Protein AF-A0A094CKJ2-F1 (afdb_monomer)

pLDDT: mean 79.53, std 18.42, range [29.38, 98.69]

Structure (mmCIF, N/CA/C/O backbone):
data_AF-A0A094CKJ2-F1
#
_entry.id   AF-A0A094CKJ2-F1
#
loop_
_atom_site.group_PDB
_atom_site.id
_atom_site.type_symbol
_atom_site.label_atom_id
_atom_site.label_alt_id
_atom_site.label_comp_id
_atom_site.label_asym_id
_atom_site.label_entity_id
_atom_site.label_seq_id
_atom_site.pdbx_PDB_ins_code
_atom_site.Cartn_x
_atom_site.Cartn_y
_atom_site.Cartn_z
_atom_site.occupancy
_atom_site.B_iso_or_equiv
_atom_site.auth_seq_id
_atom_site.auth_comp_id
_atom_site.auth_asym_id
_atom_site.auth_atom_id
_atom_site.pdbx_PDB_model_num
ATOM 1 N N . MET A 1 1 ? 15.339 -9.596 -30.628 1.00 53.88 1 MET A N 1
ATOM 2 C CA . MET A 1 1 ? 14.175 -9.792 -29.740 1.00 53.88 1 MET A CA 1
ATOM 3 C C . MET A 1 1 ? 13.324 -8.535 -29.810 1.00 53.88 1 MET A C 1
ATOM 5 O O . MET A 1 1 ? 13.913 -7.490 -30.078 1.00 53.88 1 MET A O 1
ATOM 9 N N . PRO A 1 2 ? 11.988 -8.617 -29.686 1.00 59.84 2 PRO A N 1
ATOM 10 C CA . PRO A 1 2 ? 11.155 -7.419 -29.601 1.00 59.84 2 PRO A CA 1
ATOM 11 C C . PRO A 1 2 ? 11.575 -6.591 -28.379 1.00 59.84 2 PRO A C 1
ATOM 13 O O . PRO A 1 2 ? 11.839 -7.155 -27.321 1.00 59.84 2 PRO A O 1
ATOM 16 N N . THR A 1 3 ? 11.689 -5.275 -28.541 1.00 74.25 3 THR A N 1
ATOM 17 C CA . THR A 1 3 ? 11.980 -4.336 -27.452 1.00 74.25 3 THR A CA 1
ATOM 18 C C . THR A 1 3 ? 10.690 -3.682 -26.980 1.00 74.25 3 THR A C 1
ATOM 20 O O . THR A 1 3 ? 9.757 -3.459 -27.755 1.00 74.25 3 THR A O 1
ATOM 23 N N . PHE A 1 4 ? 10.603 -3.410 -25.682 1.00 84.69 4 PHE A N 1
ATOM 24 C CA . PHE A 1 4 ? 9.461 -2.710 -25.113 1.00 84.69 4 PHE A CA 1
ATOM 25 C C . PHE A 1 4 ? 9.490 -1.215 -25.480 1.00 84.69 4 PHE A C 1
ATOM 27 O O . PHE A 1 4 ? 10.188 -0.426 -24.847 1.00 84.69 4 PHE A O 1
ATOM 34 N N . ASP A 1 5 ? 8.675 -0.818 -26.460 1.00 81.75 5 ASP A N 1
ATOM 35 C CA . ASP A 1 5 ? 8.717 0.535 -27.047 1.00 81.75 5 ASP A CA 1
ATOM 36 C C . ASP A 1 5 ? 7.539 1.442 -26.620 1.00 81.75 5 ASP A C 1
ATOM 38 O O . ASP A 1 5 ? 7.236 2.444 -27.264 1.00 81.75 5 ASP A O 1
ATOM 42 N N . SER A 1 6 ? 6.829 1.111 -25.533 1.00 88.69 6 SER A N 1
ATOM 43 C CA . SER A 1 6 ? 5.624 1.857 -25.103 1.00 88.69 6 SER A CA 1
ATOM 44 C C . SER A 1 6 ? 5.900 3.054 -24.180 1.00 88.69 6 SER A C 1
ATOM 46 O O . SER A 1 6 ? 4.960 3.710 -23.730 1.00 88.69 6 SER A O 1
ATOM 48 N N . PHE A 1 7 ? 7.166 3.334 -23.859 1.00 94.31 7 PHE A N 1
ATOM 49 C CA . PHE A 1 7 ? 7.530 4.429 -22.963 1.00 94.31 7 PHE A CA 1
ATOM 50 C C . PHE A 1 7 ? 7.397 5.797 -23.635 1.00 94.31 7 PHE A C 1
ATOM 52 O O . PHE A 1 7 ? 7.896 6.037 -24.733 1.00 94.31 7 PHE A O 1
ATOM 59 N N . VAL A 1 8 ? 6.785 6.736 -22.917 1.00 95.62 8 VAL A N 1
ATOM 60 C CA . VAL A 1 8 ? 6.722 8.152 -23.283 1.00 95.62 8 VAL A CA 1
ATOM 61 C C . VAL A 1 8 ? 7.371 9.002 -22.198 1.00 95.62 8 VAL A C 1
ATOM 63 O O . VAL A 1 8 ? 7.391 8.627 -21.027 1.00 95.62 8 VAL A O 1
ATOM 66 N N . LYS A 1 9 ? 7.919 10.159 -22.574 1.00 95.62 9 LYS A N 1
ATOM 67 C CA . LYS A 1 9 ? 8.625 11.045 -21.641 1.00 95.62 9 LYS A CA 1
ATOM 68 C C . LYS A 1 9 ? 7.644 11.632 -20.622 1.00 95.62 9 LYS A C 1
ATOM 70 O O . LYS A 1 9 ? 6.818 12.466 -20.975 1.00 95.62 9 LYS A O 1
ATOM 75 N N . PHE A 1 10 ? 7.754 11.223 -19.362 1.00 95.19 10 PHE A N 1
ATOM 76 C CA . PHE A 1 10 ? 6.861 11.657 -18.282 1.00 95.19 10 PHE A CA 1
ATOM 77 C C . PHE A 1 10 ? 7.167 13.081 -17.785 1.00 95.19 10 PHE A C 1
ATOM 79 O O . PHE A 1 10 ? 6.340 13.728 -17.147 1.00 95.19 10 PHE A O 1
ATOM 86 N N . ASP A 1 11 ? 8.348 13.596 -18.125 1.00 93.94 11 ASP A N 1
ATOM 87 C CA . ASP A 1 11 ? 8.743 14.991 -17.896 1.00 93.94 11 ASP A CA 1
ATOM 88 C C . ASP A 1 11 ? 8.149 15.980 -18.922 1.00 93.94 11 ASP A C 1
ATOM 90 O O . ASP A 1 11 ? 8.445 17.171 -18.871 1.00 93.94 11 ASP A O 1
ATOM 94 N N . ASP A 1 12 ? 7.328 15.512 -19.869 1.00 95.38 12 ASP A N 1
ATOM 95 C CA . ASP A 1 12 ? 6.556 16.371 -20.772 1.00 95.38 12 ASP A CA 1
ATOM 96 C C . ASP A 1 12 ? 5.198 16.760 -20.159 1.00 95.38 12 ASP A C 1
ATOM 98 O O . ASP A 1 12 ? 4.480 15.911 -19.637 1.00 95.38 12 ASP A O 1
ATOM 102 N N . ALA A 1 13 ? 4.807 18.036 -20.249 1.00 94.62 13 ALA A N 1
ATOM 103 C CA . ALA A 1 13 ? 3.618 18.570 -19.571 1.00 94.62 13 ALA A CA 1
ATOM 104 C C . ALA A 1 13 ? 2.280 18.019 -20.081 1.00 94.62 13 ALA A C 1
ATOM 106 O O . ALA A 1 13 ? 1.288 18.010 -19.343 1.00 94.62 13 ALA A O 1
ATOM 107 N N . VAL A 1 14 ? 2.220 17.587 -21.341 1.00 96.12 14 VAL A N 1
ATOM 108 C CA . VAL A 1 14 ? 1.026 16.943 -21.893 1.00 96.12 14 VAL A CA 1
ATOM 109 C C . VAL A 1 14 ? 0.989 15.498 -21.415 1.00 96.12 14 VAL A C 1
ATOM 111 O O . VAL A 1 14 ? 0.013 15.097 -20.782 1.00 96.12 14 VAL A O 1
ATOM 114 N N . ARG A 1 15 ? 2.091 14.761 -21.599 1.00 95.81 15 ARG A N 1
ATOM 115 C CA . ARG A 1 15 ? 2.178 13.346 -21.200 1.00 95.81 15 ARG A CA 1
ATOM 116 C C . ARG A 1 15 ? 2.023 13.139 -19.700 1.00 95.81 15 ARG A C 1
ATOM 118 O O . ARG A 1 15 ? 1.404 12.167 -19.288 1.00 95.81 15 ARG A O 1
ATOM 125 N N . TYR A 1 16 ? 2.535 14.059 -18.889 1.00 95.62 16 TYR A N 1
ATOM 126 C CA . TYR A 1 16 ? 2.367 14.065 -17.439 1.00 95.62 16 TYR A CA 1
ATOM 127 C C . TYR A 1 16 ? 0.891 14.083 -17.028 1.00 95.62 16 TYR A C 1
ATOM 129 O O . TYR A 1 16 ? 0.461 13.264 -16.217 1.00 95.62 16 TYR A O 1
ATOM 137 N N . ARG A 1 17 ? 0.101 14.991 -17.617 1.00 95.81 17 ARG A N 1
ATOM 138 C CA . ARG A 1 17 ? -1.334 15.108 -17.322 1.00 95.81 17 ARG A CA 1
ATOM 139 C C . ARG A 1 17 ? -2.104 13.887 -17.811 1.00 95.81 17 ARG A C 1
ATOM 141 O O . ARG A 1 17 ? -2.857 13.315 -17.032 1.00 95.81 17 ARG A O 1
ATOM 148 N N . GLU A 1 18 ? -1.852 13.448 -19.044 1.00 96.56 18 GLU A N 1
ATOM 149 C CA . GLU A 1 18 ? -2.474 12.245 -19.617 1.00 96.56 18 GLU A CA 1
ATOM 150 C C . GLU A 1 18 ? -2.208 11.001 -18.757 1.00 96.56 18 GLU A C 1
ATOM 152 O O . GLU A 1 18 ? -3.121 10.229 -18.470 1.00 96.56 18 GLU A O 1
ATOM 157 N N . ALA A 1 19 ? -0.968 10.825 -18.299 1.00 96.38 19 ALA A N 1
ATOM 158 C CA . ALA A 1 19 ? -0.572 9.725 -17.430 1.00 96.38 19 ALA A CA 1
ATOM 159 C C . ALA A 1 19 ? -1.290 9.756 -16.073 1.00 96.38 19 ALA A C 1
ATOM 161 O O . ALA A 1 19 ? -1.777 8.720 -15.621 1.00 96.38 19 ALA A O 1
ATOM 162 N N . LEU A 1 20 ? -1.385 10.922 -15.424 1.00 95.50 20 LEU A N 1
ATOM 163 C CA . LEU A 1 20 ? -2.089 11.054 -14.145 1.00 95.50 20 LEU A CA 1
ATOM 164 C C . LEU A 1 20 ? -3.600 10.847 -14.289 1.00 95.50 20 LEU A C 1
ATOM 166 O O . LEU A 1 20 ? -4.202 10.164 -13.461 1.00 95.50 20 LEU A O 1
ATOM 170 N N . GLU A 1 21 ? -4.212 11.392 -15.342 1.00 95.50 21 GLU A N 1
ATOM 171 C CA . GLU A 1 21 ? -5.629 11.173 -15.650 1.00 95.50 21 GLU A CA 1
ATOM 172 C C . GLU A 1 21 ? -5.908 9.690 -15.914 1.00 95.50 21 GLU A C 1
ATOM 174 O O . GLU A 1 21 ? -6.834 9.121 -15.331 1.00 95.50 21 GLU A O 1
ATOM 179 N N . CYS A 1 22 ? -5.055 9.039 -16.709 1.00 95.88 22 CYS A N 1
ATOM 180 C CA . CYS A 1 22 ? -5.137 7.611 -16.994 1.00 95.88 22 CYS A CA 1
ATOM 181 C C . CYS A 1 22 ? -4.950 6.762 -15.730 1.00 95.88 22 CYS A C 1
ATOM 183 O O . CYS A 1 22 ? -5.717 5.832 -15.500 1.00 95.88 22 CYS A O 1
ATOM 185 N N . ALA A 1 23 ? -3.983 7.082 -14.867 1.00 95.75 23 ALA A N 1
ATOM 186 C CA . ALA A 1 23 ? -3.762 6.369 -13.606 1.00 95.75 23 ALA A CA 1
ATOM 187 C C . ALA A 1 23 ? -4.916 6.566 -12.602 1.00 95.75 23 ALA A C 1
ATOM 189 O O . ALA A 1 23 ? -5.205 5.673 -11.800 1.00 95.75 23 ALA A O 1
ATOM 190 N N . ALA A 1 24 ? -5.604 7.711 -12.647 1.00 94.00 24 ALA A N 1
ATOM 191 C CA . ALA A 1 24 ? -6.750 8.017 -11.792 1.00 94.00 24 ALA A CA 1
ATOM 192 C C . ALA A 1 24 ? -8.075 7.406 -12.288 1.00 94.00 24 ALA A C 1
ATOM 194 O O . ALA A 1 24 ? -9.037 7.330 -11.519 1.00 94.00 24 ALA A O 1
ATOM 195 N N . ALA A 1 25 ? -8.148 6.981 -13.551 1.00 92.56 25 ALA A N 1
ATOM 196 C CA . ALA A 1 25 ? -9.368 6.474 -14.169 1.00 92.56 25 ALA A CA 1
ATOM 197 C C . ALA A 1 25 ? -9.802 5.111 -13.599 1.00 92.56 25 ALA A C 1
ATOM 199 O O . ALA A 1 25 ? -8.978 4.234 -13.335 1.00 92.56 25 ALA A O 1
ATOM 200 N N . LYS A 1 26 ? -11.114 4.898 -13.431 1.00 89.88 26 LYS A N 1
ATOM 201 C CA . LYS A 1 26 ? -11.690 3.668 -12.841 1.00 89.88 26 LYS A CA 1
ATOM 202 C C . LYS A 1 26 ? -11.299 2.390 -13.599 1.00 89.88 26 LYS A C 1
ATOM 204 O O . LYS A 1 26 ? -11.183 1.330 -12.993 1.00 89.88 26 LYS A O 1
ATOM 209 N N . ASP A 1 27 ? -11.113 2.493 -14.905 1.00 90.88 27 ASP A N 1
ATOM 210 C CA . ASP A 1 27 ? -10.769 1.415 -15.834 1.00 90.88 27 ASP A CA 1
ATOM 211 C C . ASP A 1 27 ? -9.257 1.239 -16.052 1.00 90.88 27 ASP A C 1
ATOM 213 O O . ASP A 1 27 ? -8.843 0.305 -16.742 1.00 90.88 27 ASP A O 1
ATOM 217 N N . SER A 1 28 ? -8.432 2.087 -15.429 1.00 94.62 28 SER A N 1
ATOM 218 C CA . SER A 1 28 ? -6.977 1.944 -15.437 1.00 94.62 28 SER A CA 1
ATOM 219 C C . SER A 1 28 ? -6.561 0.582 -14.897 1.00 94.62 28 SER A C 1
ATOM 221 O O . SER A 1 28 ? -6.992 0.177 -13.812 1.00 94.62 28 SER A O 1
ATOM 223 N N . LYS A 1 29 ? -5.692 -0.100 -15.640 1.00 95.62 29 LYS A N 1
ATOM 224 C CA . LYS A 1 29 ? -5.206 -1.445 -15.330 1.00 95.62 29 LYS A CA 1
ATOM 225 C C . LYS A 1 29 ? -3.857 -1.413 -14.632 1.00 95.62 29 LYS A C 1
ATOM 227 O O . LYS A 1 29 ? -3.667 -2.075 -13.615 1.00 95.62 29 LYS A O 1
ATOM 232 N N . ASN A 1 30 ? -2.905 -0.675 -15.186 1.00 97.81 30 ASN A N 1
ATOM 233 C CA . ASN A 1 30 ? -1.534 -0.655 -14.698 1.00 97.81 30 ASN A CA 1
ATOM 234 C C . ASN A 1 30 ? -0.760 0.530 -15.292 1.00 97.81 30 ASN A C 1
ATOM 236 O O . ASN A 1 30 ? -1.213 1.174 -16.239 1.00 97.81 30 ASN A O 1
ATOM 240 N N . PHE A 1 31 ? 0.419 0.796 -14.745 1.00 98.38 31 PHE A N 1
ATOM 241 C CA . PHE A 1 31 ? 1.418 1.647 -15.381 1.00 98.38 31 PHE A CA 1
ATOM 242 C C . PHE A 1 31 ? 2.824 1.183 -15.001 1.00 98.38 31 PHE A C 1
ATOM 244 O O . PHE A 1 31 ? 3.020 0.497 -13.996 1.00 98.38 31 PHE A O 1
ATOM 251 N N . VAL A 1 32 ? 3.803 1.582 -15.807 1.00 98.06 32 VAL A N 1
ATOM 252 C CA . VAL A 1 32 ? 5.225 1.320 -15.587 1.00 98.06 32 VAL A CA 1
ATOM 253 C C . VAL A 1 32 ? 5.976 2.631 -15.731 1.00 98.06 32 VAL A C 1
ATOM 255 O O . VAL A 1 32 ? 5.826 3.298 -16.750 1.00 98.06 32 VAL A O 1
ATOM 258 N N . VAL A 1 33 ? 6.776 3.002 -14.737 1.00 97.19 33 VAL A N 1
ATOM 259 C CA . VAL A 1 33 ? 7.592 4.220 -14.749 1.00 97.19 33 VAL A CA 1
ATOM 260 C C . VAL A 1 33 ? 9.054 3.845 -14.575 1.00 97.19 33 VAL A C 1
ATOM 262 O O . VAL A 1 33 ? 9.402 3.201 -13.591 1.00 97.19 33 VAL A O 1
ATOM 265 N N . ASP A 1 34 ? 9.908 4.289 -15.490 1.00 96.31 34 ASP A N 1
ATOM 266 C CA . ASP A 1 34 ? 11.353 4.338 -15.281 1.00 96.31 34 ASP A CA 1
ATOM 267 C C . ASP A 1 34 ? 11.726 5.762 -14.870 1.00 96.31 34 ASP A C 1
ATOM 269 O O . ASP A 1 34 ? 11.405 6.720 -15.576 1.00 96.31 34 ASP A O 1
ATOM 273 N N . PHE A 1 35 ? 12.414 5.920 -13.741 1.00 94.31 35 PHE A N 1
ATOM 274 C CA . PHE A 1 35 ? 12.787 7.238 -13.232 1.00 94.31 35 PHE A CA 1
ATOM 275 C C . PHE A 1 35 ? 14.216 7.283 -12.690 1.00 94.31 35 PHE A C 1
ATOM 277 O O . PHE A 1 35 ? 14.794 6.289 -12.246 1.00 94.31 35 PHE A O 1
ATOM 284 N N . GLY A 1 36 ? 14.785 8.484 -12.716 1.00 91.25 36 GLY A N 1
ATOM 285 C CA . GLY A 1 36 ? 16.041 8.826 -12.059 1.00 91.25 36 GLY A CA 1
ATOM 286 C C . GLY A 1 36 ? 16.070 10.301 -11.683 1.00 91.25 36 GLY A C 1
ATOM 287 O O . GLY A 1 36 ? 15.037 10.972 -11.674 1.00 91.25 36 GLY A O 1
ATOM 288 N N . SER A 1 37 ? 17.245 10.857 -11.383 1.00 86.06 37 SER A N 1
ATOM 289 C CA . SER A 1 37 ? 17.328 12.278 -11.010 1.00 86.06 37 SER A CA 1
ATOM 290 C C . SER A 1 37 ? 16.851 13.195 -12.139 1.00 86.06 37 SER A C 1
ATOM 292 O O . SER A 1 37 ? 16.116 14.153 -11.906 1.00 86.06 37 SER A O 1
ATOM 294 N N . ARG A 1 38 ? 17.247 12.907 -13.384 1.00 82.94 38 ARG A N 1
ATOM 295 C CA . ARG A 1 38 ? 17.147 13.867 -14.499 1.00 82.94 38 ARG A CA 1
ATOM 296 C C . ARG A 1 38 ? 16.042 13.570 -15.495 1.00 82.94 38 ARG A C 1
ATOM 298 O O . ARG A 1 38 ? 15.528 14.507 -16.096 1.00 82.94 38 ARG A O 1
ATOM 305 N N . VAL A 1 39 ? 15.678 12.304 -15.653 1.00 91.75 39 VAL A N 1
ATOM 306 C CA . VAL A 1 39 ? 14.679 11.878 -16.631 1.00 91.75 39 VAL A CA 1
ATOM 307 C C . VAL A 1 39 ? 13.679 10.917 -16.007 1.00 91.75 39 VAL A C 1
ATOM 309 O O . VAL A 1 39 ? 13.995 10.190 -15.062 1.00 91.75 39 VAL A O 1
ATOM 312 N N . SER A 1 40 ? 12.470 10.928 -16.553 1.00 94.44 40 SER A N 1
ATOM 313 C CA . SER A 1 40 ? 11.408 9.997 -16.205 1.00 94.44 40 SER A CA 1
ATOM 314 C C . SER A 1 40 ? 10.563 9.652 -17.425 1.00 94.44 40 SER A C 1
ATOM 316 O O . SER A 1 40 ? 10.278 10.510 -18.271 1.00 94.44 40 SER A O 1
ATOM 318 N N . TRP A 1 41 ? 10.181 8.385 -17.516 1.00 96.69 41 TRP A N 1
ATOM 319 C CA . TRP A 1 41 ? 9.476 7.781 -18.637 1.00 96.69 41 TRP A CA 1
ATOM 320 C C . TRP A 1 41 ? 8.363 6.892 -18.112 1.00 96.69 41 TRP A C 1
ATOM 322 O O . TRP A 1 41 ? 8.567 6.157 -17.154 1.00 96.69 41 TRP A O 1
ATOM 332 N N . ILE A 1 42 ? 7.190 6.942 -18.737 1.00 97.50 42 ILE A N 1
ATOM 333 C CA . ILE A 1 42 ? 6.022 6.176 -18.309 1.00 97.50 42 ILE A CA 1
ATOM 334 C C . ILE A 1 42 ? 5.379 5.435 -19.477 1.00 97.50 42 ILE A C 1
ATOM 336 O O . ILE A 1 42 ? 5.320 5.945 -20.592 1.00 97.50 42 ILE A O 1
ATOM 340 N N . ALA A 1 43 ? 4.862 4.244 -19.207 1.00 97.56 43 ALA A N 1
ATOM 341 C CA . ALA A 1 43 ? 3.910 3.529 -20.040 1.00 97.56 43 ALA A CA 1
ATOM 342 C C . ALA A 1 43 ? 2.634 3.289 -19.220 1.00 97.56 43 ALA A C 1
ATOM 344 O O . ALA A 1 43 ? 2.705 2.927 -18.047 1.00 97.56 43 ALA A O 1
ATOM 345 N N . SER A 1 44 ? 1.461 3.504 -19.814 1.00 97.38 44 SER A N 1
ATOM 346 C CA . SER A 1 44 ? 0.161 3.323 -19.149 1.00 97.38 44 SER A CA 1
ATOM 347 C C . SER A 1 44 ? -0.626 2.197 -19.812 1.00 97.38 44 SER A C 1
ATOM 349 O O . SER A 1 44 ? -0.578 2.060 -21.031 1.00 97.38 44 SER A O 1
ATOM 351 N N . ASN A 1 45 ? -1.376 1.425 -19.023 1.00 96.38 45 ASN A N 1
ATOM 352 C CA . ASN A 1 45 ? -2.223 0.316 -19.476 1.00 96.38 45 ASN A CA 1
ATOM 353 C C . ASN A 1 45 ? -1.498 -0.673 -20.404 1.00 96.38 45 ASN A C 1
ATOM 355 O O . ASN A 1 45 ? -1.993 -1.036 -21.472 1.00 96.38 45 ASN A O 1
ATOM 359 N N . VAL A 1 46 ? -0.323 -1.126 -19.975 1.00 96.75 46 VAL A N 1
ATOM 360 C CA . VAL A 1 46 ? 0.473 -2.131 -20.677 1.00 96.75 46 VAL A CA 1
ATOM 361 C C . VAL A 1 46 ? -0.299 -3.455 -20.721 1.00 96.75 46 VAL A C 1
ATOM 363 O O . VAL A 1 46 ? -0.760 -3.959 -19.695 1.00 96.75 46 VAL A O 1
ATOM 366 N N . GLY A 1 47 ? -0.472 -4.012 -21.922 1.00 94.31 47 GLY A N 1
ATOM 367 C CA . GLY A 1 47 ? -1.152 -5.295 -22.132 1.00 94.31 47 GLY A CA 1
ATOM 368 C C . GLY A 1 47 ? -0.288 -6.511 -21.773 1.00 94.31 47 GLY A C 1
ATOM 369 O O . GLY A 1 47 ? 0.916 -6.384 -21.552 1.00 94.31 47 GLY A O 1
ATOM 370 N N . SER A 1 48 ? -0.887 -7.708 -21.773 1.00 93.25 48 SER A N 1
ATOM 371 C CA . SER A 1 48 ? -0.211 -8.958 -21.384 1.00 93.25 48 SER A CA 1
ATOM 372 C C . SER A 1 48 ? 1.064 -9.244 -22.191 1.00 93.25 48 SER A C 1
ATOM 374 O O . SER A 1 48 ? 2.079 -9.613 -21.608 1.00 93.25 48 SER A O 1
ATOM 376 N N . ASP A 1 49 ? 1.063 -9.035 -23.512 1.00 92.81 49 ASP A N 1
ATOM 377 C CA . ASP A 1 49 ? 2.257 -9.270 -24.347 1.00 92.81 49 ASP A CA 1
ATOM 378 C C . ASP A 1 49 ? 3.357 -8.223 -24.113 1.00 92.81 49 ASP A C 1
ATOM 380 O O . ASP A 1 49 ? 4.549 -8.542 -24.133 1.00 92.81 49 ASP A O 1
ATOM 384 N N . GLY A 1 50 ? 2.958 -6.987 -23.794 1.00 94.19 50 GLY A N 1
ATOM 385 C CA . GLY A 1 50 ? 3.880 -5.950 -23.340 1.00 94.19 50 GLY A CA 1
ATOM 386 C C . GLY A 1 50 ? 4.558 -6.345 -22.028 1.00 94.19 50 GLY A C 1
ATOM 387 O O . GLY A 1 50 ? 5.764 -6.176 -21.900 1.00 94.19 50 GLY A O 1
ATOM 388 N N . PHE A 1 51 ? 3.819 -6.948 -21.091 1.00 94.50 51 PHE A N 1
ATOM 389 C CA . PHE A 1 51 ? 4.383 -7.469 -19.845 1.00 94.50 51 PHE A CA 1
ATOM 390 C C . PHE A 1 51 ? 5.301 -8.671 -20.047 1.00 94.50 51 PHE A C 1
ATOM 392 O O . PHE A 1 51 ? 6.333 -8.730 -19.391 1.00 94.50 51 PHE A O 1
ATOM 399 N N . LYS A 1 52 ? 4.987 -9.596 -20.962 1.00 93.62 52 LYS A N 1
ATOM 400 C CA . LYS A 1 52 ? 5.919 -10.684 -21.310 1.00 93.62 52 LYS A CA 1
ATOM 401 C C . LYS A 1 52 ? 7.256 -10.110 -21.783 1.00 93.62 52 LYS A C 1
ATOM 403 O O . LYS A 1 52 ? 8.286 -10.450 -21.220 1.00 93.62 52 LYS A O 1
ATOM 408 N N . THR A 1 53 ? 7.213 -9.143 -22.702 1.00 94.56 53 THR A N 1
ATOM 409 C CA . THR A 1 53 ? 8.415 -8.449 -23.200 1.00 94.56 53 THR A CA 1
ATOM 410 C C . THR A 1 53 ? 9.133 -7.663 -22.092 1.00 94.56 53 THR A C 1
ATOM 412 O O . THR A 1 53 ? 10.355 -7.682 -22.006 1.00 94.56 53 THR A O 1
ATOM 415 N N . LEU A 1 54 ? 8.389 -6.988 -21.206 1.00 94.12 54 LEU A N 1
ATOM 416 C CA . LEU A 1 54 ? 8.937 -6.230 -20.071 1.00 94.12 54 LEU A CA 1
ATOM 417 C C . LEU A 1 54 ? 9.657 -7.127 -19.051 1.00 94.12 54 LEU A C 1
ATOM 419 O O . LEU A 1 54 ? 10.613 -6.682 -18.418 1.00 94.12 54 LEU A O 1
ATOM 423 N N . MET A 1 55 ? 9.166 -8.356 -18.871 1.00 94.81 55 MET A N 1
ATOM 424 C CA . MET A 1 55 ? 9.680 -9.351 -17.926 1.00 94.81 55 MET A CA 1
ATOM 425 C C . MET A 1 55 ? 10.779 -10.237 -18.528 1.00 94.81 55 MET A C 1
ATOM 427 O O . MET A 1 55 ? 11.501 -10.902 -17.786 1.00 94.81 55 MET A O 1
ATOM 431 N N . GLU A 1 56 ? 10.935 -10.251 -19.853 1.00 93.12 56 GLU A N 1
ATOM 432 C CA . GLU A 1 56 ? 12.058 -10.903 -20.523 1.00 93.12 56 GLU A CA 1
ATOM 433 C C . GLU A 1 56 ? 13.375 -10.188 -20.200 1.00 93.12 56 GLU A C 1
ATOM 435 O O . GLU A 1 56 ? 13.474 -8.958 -20.174 1.00 93.12 56 GLU A O 1
ATOM 440 N N . GLU A 1 57 ? 14.425 -10.969 -19.951 1.00 86.56 57 GLU A N 1
ATOM 441 C CA . GLU A 1 57 ? 15.743 -10.419 -19.658 1.00 86.56 57 GLU A CA 1
ATOM 442 C C . GLU A 1 57 ? 16.278 -9.631 -20.860 1.00 86.56 57 GLU A C 1
ATOM 444 O O . GLU A 1 57 ? 16.416 -10.159 -21.960 1.00 86.56 57 GLU A O 1
ATOM 449 N N . GLY A 1 58 ? 16.536 -8.336 -20.658 1.00 85.38 58 GLY A N 1
ATOM 450 C CA . GLY A 1 58 ? 16.935 -7.426 -21.733 1.00 85.38 58 GLY A CA 1
ATOM 451 C C . GLY A 1 58 ? 15.805 -6.997 -22.681 1.00 85.38 58 GLY A C 1
ATOM 452 O O . GLY A 1 58 ? 16.069 -6.204 -23.582 1.00 85.38 58 GLY A O 1
ATOM 453 N N . GLY A 1 59 ? 14.559 -7.446 -22.480 1.00 87.31 59 GLY A N 1
ATOM 454 C CA . GLY A 1 59 ? 13.410 -7.056 -23.313 1.00 87.31 59 GLY A CA 1
ATOM 455 C C . GLY A 1 59 ? 12.960 -5.603 -23.103 1.00 87.31 59 GLY A C 1
ATOM 456 O O . GLY A 1 59 ? 12.418 -4.967 -24.008 1.00 87.31 59 GLY A O 1
ATOM 457 N N . ALA A 1 60 ? 13.256 -5.038 -21.931 1.00 89.44 60 ALA A N 1
ATOM 458 C CA . ALA A 1 60 ? 12.986 -3.644 -21.590 1.00 89.44 60 ALA A CA 1
ATOM 459 C C . ALA A 1 60 ? 14.139 -3.038 -20.771 1.00 89.44 60 ALA A C 1
ATOM 461 O O . ALA A 1 60 ? 14.004 -2.886 -19.544 1.00 89.44 60 ALA A O 1
ATOM 462 N N . PRO A 1 61 ? 15.280 -2.721 -21.416 1.00 90.44 61 PRO A N 1
ATOM 463 C CA . PRO A 1 61 ? 16.422 -2.124 -20.734 1.00 90.44 61 PRO A CA 1
ATOM 464 C C . PRO A 1 61 ? 16.026 -0.812 -20.047 1.00 90.44 61 PRO A C 1
ATOM 466 O O . PRO A 1 61 ? 15.086 -0.133 -20.462 1.00 90.44 61 PRO A O 1
ATOM 469 N N . ARG A 1 62 ? 16.742 -0.458 -18.976 1.00 90.25 62 ARG A N 1
ATOM 470 C CA . ARG A 1 62 ? 16.549 0.825 -18.289 1.00 90.25 62 ARG A CA 1
ATOM 471 C C . ARG A 1 62 ? 16.825 1.966 -19.253 1.00 90.25 62 ARG A C 1
ATOM 473 O O . ARG A 1 62 ? 17.852 1.960 -19.930 1.00 90.25 62 ARG A O 1
ATOM 480 N N . THR A 1 63 ? 15.948 2.965 -19.266 1.00 88.19 63 THR A N 1
ATOM 481 C CA . THR A 1 63 ? 16.248 4.202 -19.990 1.00 88.19 63 THR A CA 1
ATOM 482 C C . THR A 1 63 ? 17.467 4.884 -19.360 1.00 88.19 63 THR A C 1
ATOM 484 O O . THR A 1 63 ? 17.583 4.956 -18.135 1.00 88.19 63 THR A O 1
ATOM 487 N N . GLU A 1 64 ? 18.386 5.389 -20.183 1.00 87.69 64 GLU A N 1
ATOM 488 C CA . GLU A 1 64 ? 19.584 6.087 -19.707 1.00 87.69 64 GLU A CA 1
ATOM 489 C C . GLU A 1 64 ? 19.206 7.251 -18.773 1.00 87.69 64 GLU A C 1
ATOM 491 O O . GLU A 1 64 ? 18.354 8.076 -19.101 1.00 87.69 64 GLU A O 1
ATOM 496 N N . GLY A 1 65 ? 19.813 7.299 -17.583 1.00 88.81 65 GLY A N 1
ATOM 497 C CA . GLY A 1 65 ? 19.496 8.290 -16.546 1.00 88.81 65 GLY A CA 1
ATOM 498 C C . GLY A 1 65 ? 18.225 8.009 -15.728 1.00 88.81 65 GLY A C 1
ATOM 499 O O . GLY A 1 65 ? 17.887 8.823 -14.865 1.00 88.81 65 GLY A O 1
ATOM 500 N N . ALA A 1 66 ? 17.542 6.881 -15.965 1.00 92.69 66 ALA A N 1
ATOM 501 C CA . ALA A 1 66 ? 16.384 6.397 -15.209 1.00 92.69 66 ALA A CA 1
ATOM 502 C C . ALA A 1 66 ? 16.590 4.950 -14.699 1.00 92.69 66 ALA A C 1
ATOM 504 O O . ALA A 1 66 ? 16.019 4.001 -15.242 1.00 92.69 66 ALA A O 1
ATOM 505 N N . PRO A 1 67 ? 17.435 4.749 -13.670 1.00 93.69 67 PRO A N 1
ATOM 506 C CA . PRO A 1 67 ? 17.861 3.415 -13.250 1.00 93.69 67 PRO A CA 1
ATOM 507 C C . PRO A 1 67 ? 16.834 2.635 -12.411 1.00 93.69 67 PRO A C 1
ATOM 509 O O . PRO A 1 67 ? 17.011 1.430 -12.249 1.00 93.69 67 PRO A O 1
ATOM 512 N N . ALA A 1 68 ? 15.794 3.276 -11.865 1.00 94.94 68 ALA A N 1
ATOM 513 C CA . ALA A 1 68 ? 14.784 2.618 -11.029 1.00 94.94 68 ALA A CA 1
ATOM 514 C C . ALA A 1 68 ? 13.467 2.400 -11.796 1.00 94.94 68 ALA A C 1
ATOM 516 O O . ALA A 1 68 ? 13.036 3.296 -12.527 1.00 94.94 68 ALA A O 1
ATOM 517 N N . ARG A 1 69 ? 12.805 1.246 -11.591 1.00 97.31 69 ARG A N 1
ATOM 518 C CA . ARG A 1 69 ? 11.427 1.002 -12.073 1.00 97.31 69 ARG A CA 1
ATOM 519 C C . ARG A 1 69 ? 10.421 1.133 -10.956 1.00 97.31 69 ARG A C 1
ATOM 521 O O . ARG A 1 69 ? 10.625 0.612 -9.861 1.00 97.31 69 ARG A O 1
ATOM 528 N N . TRP A 1 70 ? 9.244 1.587 -11.341 1.00 98.25 70 TRP A N 1
ATOM 529 C CA . TRP A 1 70 ? 8.005 1.268 -10.668 1.00 98.25 70 TRP A CA 1
ATOM 530 C C . TRP A 1 70 ? 7.041 0.558 -11.613 1.00 98.25 70 TRP A C 1
ATOM 532 O O . TRP A 1 70 ? 6.796 1.035 -12.717 1.00 98.25 70 TRP A O 1
ATOM 542 N N . ILE A 1 71 ? 6.465 -0.555 -11.174 1.00 98.56 71 ILE A N 1
ATOM 543 C CA . ILE A 1 71 ? 5.343 -1.226 -11.829 1.00 98.56 71 ILE A CA 1
ATOM 544 C C . ILE A 1 71 ? 4.146 -1.170 -10.886 1.00 98.56 71 ILE A C 1
ATOM 546 O O . ILE A 1 71 ? 4.205 -1.688 -9.776 1.00 98.56 71 ILE A O 1
ATOM 550 N N . ASN A 1 72 ? 3.043 -0.574 -11.317 1.00 98.69 72 ASN A N 1
ATOM 551 C CA . ASN A 1 72 ? 1.818 -0.525 -10.528 1.00 98.69 72 ASN A CA 1
ATOM 552 C C . ASN A 1 72 ? 0.698 -1.292 -11.219 1.00 98.69 72 ASN A C 1
ATOM 554 O O . ASN A 1 72 ? 0.447 -1.070 -12.401 1.00 98.69 72 ASN A O 1
ATOM 558 N N . ILE A 1 73 ? -0.017 -2.132 -10.473 1.00 98.44 73 ILE A N 1
ATOM 559 C CA . ILE A 1 73 ? -1.113 -2.969 -10.962 1.00 98.44 73 ILE A CA 1
ATOM 560 C C . ILE A 1 73 ? -2.348 -2.740 -10.095 1.00 98.44 73 ILE A C 1
ATOM 562 O O . ILE A 1 73 ? -2.347 -2.991 -8.889 1.00 98.44 73 ILE A O 1
ATOM 566 N N . TRP A 1 74 ? -3.422 -2.288 -10.734 1.00 96.94 74 TRP A N 1
ATOM 567 C CA . TRP A 1 74 ? -4.752 -2.199 -10.142 1.00 96.94 74 TRP A CA 1
ATOM 568 C C . TRP A 1 74 ? -5.501 -3.508 -10.372 1.00 96.94 74 TRP A C 1
ATOM 570 O O . TRP A 1 74 ? -5.490 -4.007 -11.496 1.00 96.94 74 TRP A O 1
ATOM 580 N N . ALA A 1 75 ? -6.195 -4.029 -9.360 1.00 94.38 75 ALA A N 1
ATOM 581 C CA . ALA A 1 75 ? -7.027 -5.228 -9.495 1.00 94.38 75 ALA A CA 1
ATOM 582 C C . ALA A 1 75 ? -6.271 -6.412 -10.148 1.00 94.38 75 ALA A C 1
ATOM 584 O O . ALA A 1 75 ? -6.562 -6.796 -11.290 1.00 94.38 75 ALA A O 1
ATOM 585 N N . PRO A 1 76 ? -5.233 -6.951 -9.478 1.00 95.62 76 PRO A N 1
ATOM 586 C CA . PRO A 1 76 ? -4.414 -8.043 -10.011 1.00 95.62 76 PRO A CA 1
ATOM 587 C C . PRO A 1 76 ? -5.204 -9.322 -10.326 1.00 95.62 76 PRO A C 1
ATOM 589 O O . PRO A 1 76 ? -4.807 -10.081 -11.210 1.00 95.62 76 PRO A O 1
ATOM 592 N N . ASP A 1 77 ? -6.342 -9.536 -9.669 1.00 93.00 77 ASP A N 1
ATOM 593 C CA . ASP A 1 77 ? -7.285 -10.626 -9.930 1.00 93.00 77 ASP A CA 1
ATOM 594 C C . ASP A 1 77 ? -7.845 -10.610 -11.358 1.00 93.00 77 ASP A C 1
ATOM 596 O O . ASP A 1 77 ? -8.127 -11.660 -11.933 1.00 93.00 77 ASP A O 1
ATOM 600 N N . LEU A 1 78 ? -7.909 -9.431 -11.976 1.00 94.06 78 LEU A N 1
ATOM 601 C CA . LEU A 1 78 ? -8.374 -9.247 -13.350 1.00 94.06 78 LEU A CA 1
ATOM 602 C C . LEU A 1 78 ? -7.235 -9.204 -14.376 1.00 94.06 78 LEU A C 1
ATOM 604 O O . LEU A 1 78 ? -7.476 -8.971 -15.562 1.00 94.06 78 LEU A O 1
ATOM 608 N N . GLN A 1 79 ? -5.993 -9.427 -13.938 1.00 96.31 79 GLN A N 1
ATOM 609 C CA . GLN A 1 79 ? -4.795 -9.438 -14.781 1.00 96.31 79 GLN A CA 1
ATOM 610 C C . GLN A 1 79 ? -3.905 -10.664 -14.482 1.00 96.31 79 GLN A C 1
ATOM 612 O O . GLN A 1 79 ? -2.715 -10.505 -14.189 1.00 96.31 79 GLN A O 1
ATOM 617 N N . PRO A 1 80 ? -4.438 -11.903 -14.562 1.00 95.81 80 PRO A N 1
ATOM 618 C CA . PRO A 1 80 ? -3.705 -13.105 -14.157 1.00 95.81 80 PRO A CA 1
ATOM 619 C C . PRO A 1 80 ? -2.408 -13.314 -14.952 1.00 95.81 80 PRO A C 1
ATOM 621 O O . PRO A 1 80 ? -1.386 -13.639 -14.343 1.00 95.81 80 PRO A O 1
ATOM 624 N N . ASP A 1 81 ? -2.425 -13.038 -16.262 1.00 96.75 81 ASP A N 1
ATOM 625 C CA . ASP A 1 81 ? -1.252 -13.144 -17.144 1.00 96.75 81 ASP A CA 1
ATOM 626 C C . ASP A 1 81 ? -0.115 -12.208 -16.715 1.00 96.75 81 ASP A C 1
ATOM 628 O O . ASP A 1 81 ? 1.056 -12.576 -16.762 1.00 96.75 81 ASP A O 1
ATOM 632 N N . VAL A 1 82 ? -0.459 -10.993 -16.275 1.00 97.25 82 VAL A N 1
ATOM 633 C CA . VAL A 1 82 ? 0.511 -10.001 -15.794 1.00 97.25 82 VAL A CA 1
ATOM 634 C C . VAL A 1 82 ? 1.144 -10.486 -14.492 1.00 97.25 82 VAL A C 1
ATOM 636 O O . VAL A 1 82 ? 2.365 -10.445 -14.341 1.00 97.25 82 VAL A O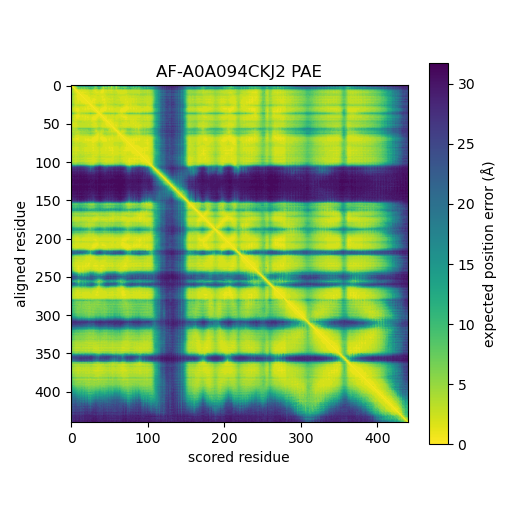 1
ATOM 639 N N . VAL A 1 83 ? 0.327 -11.013 -13.572 1.00 97.44 83 VAL A N 1
ATOM 640 C CA . VAL A 1 83 ? 0.811 -11.620 -12.323 1.00 97.44 83 VAL A CA 1
ATOM 641 C C . VAL A 1 83 ? 1.698 -12.839 -12.614 1.00 97.44 83 VAL A C 1
ATOM 643 O O . VAL A 1 83 ? 2.686 -13.045 -11.913 1.00 97.44 83 VAL A O 1
ATOM 646 N N . ASP A 1 84 ? 1.385 -13.640 -13.642 1.00 96.94 84 ASP A N 1
ATOM 647 C CA . ASP A 1 84 ? 2.203 -14.801 -14.035 1.00 96.94 84 ASP A CA 1
ATOM 648 C C . ASP A 1 84 ? 3.551 -14.363 -14.603 1.00 96.94 84 ASP A C 1
ATOM 650 O O . ASP A 1 84 ? 4.578 -14.899 -14.192 1.00 96.94 84 ASP A O 1
ATOM 654 N N . ALA A 1 85 ? 3.565 -13.368 -15.493 1.00 96.94 85 ALA A N 1
ATOM 655 C CA . ALA A 1 85 ? 4.796 -12.844 -16.079 1.00 96.94 85 ALA A CA 1
ATOM 656 C C . ALA A 1 85 ? 5.738 -12.272 -15.005 1.00 96.94 85 ALA A C 1
ATOM 658 O O . ALA A 1 85 ? 6.923 -12.603 -14.980 1.00 96.94 85 ALA A O 1
ATOM 659 N N . ILE A 1 86 ? 5.204 -11.472 -14.074 1.00 97.31 86 ILE A N 1
ATOM 660 C CA . ILE A 1 86 ? 5.972 -10.932 -12.941 1.00 97.31 86 ILE A CA 1
ATOM 661 C C . ILE A 1 86 ? 6.456 -12.055 -12.027 1.00 97.31 86 ILE A C 1
ATOM 663 O O . ILE A 1 86 ? 7.626 -12.093 -11.642 1.00 97.31 86 ILE A O 1
ATOM 667 N N . GLY A 1 87 ? 5.563 -12.986 -11.692 1.00 96.94 87 GLY A N 1
ATOM 668 C CA . GLY A 1 87 ? 5.890 -14.097 -10.817 1.00 96.94 87 GLY A CA 1
ATOM 669 C C . GLY A 1 87 ? 6.966 -15.010 -11.398 1.00 96.94 87 GLY A C 1
ATOM 670 O O . GLY A 1 87 ? 7.820 -15.476 -10.650 1.00 96.94 87 GLY A O 1
ATOM 671 N N . LEU A 1 88 ? 6.979 -15.217 -12.716 1.00 96.38 88 LEU A N 1
ATOM 672 C CA . LEU A 1 88 ? 8.024 -15.970 -13.407 1.00 96.38 88 LEU A CA 1
ATOM 673 C C . LEU A 1 88 ? 9.373 -15.238 -13.370 1.00 96.38 88 LEU A C 1
ATOM 675 O O . LEU A 1 88 ? 10.394 -15.872 -13.115 1.00 96.38 88 LEU A O 1
ATOM 679 N N . ARG A 1 89 ? 9.383 -13.914 -13.578 1.00 95.38 89 ARG A N 1
ATOM 680 C CA . ARG A 1 89 ? 10.608 -13.093 -13.569 1.00 95.38 89 ARG A CA 1
ATOM 681 C C . ARG A 1 89 ? 11.295 -13.074 -12.205 1.00 95.38 89 ARG A C 1
ATOM 683 O O . ARG A 1 89 ? 12.509 -13.266 -12.131 1.00 95.38 89 ARG A O 1
ATOM 690 N N . TYR A 1 90 ? 10.527 -12.842 -11.143 1.00 96.00 90 TYR A N 1
ATOM 691 C CA . TYR A 1 90 ? 11.067 -12.647 -9.792 1.00 96.00 90 TYR A CA 1
ATOM 692 C C . TYR A 1 90 ? 10.973 -13.893 -8.899 1.00 96.00 90 TYR A C 1
ATOM 694 O O . TYR A 1 90 ? 11.459 -13.876 -7.772 1.00 96.00 90 TYR A O 1
ATOM 702 N N . GLY A 1 91 ? 10.378 -14.989 -9.380 1.00 95.94 91 GLY A N 1
ATOM 703 C CA . GLY A 1 91 ? 10.279 -16.246 -8.634 1.00 95.94 91 GLY A CA 1
ATOM 704 C C . GLY A 1 91 ? 9.210 -16.233 -7.537 1.00 95.94 91 GLY A C 1
ATOM 705 O O . GLY A 1 91 ? 9.430 -16.757 -6.445 1.00 95.94 91 GLY A O 1
ATOM 706 N N . PHE A 1 92 ? 8.048 -15.624 -7.792 1.00 97.25 92 PHE A N 1
ATOM 707 C CA . PHE A 1 92 ? 6.942 -15.631 -6.831 1.00 97.25 92 PHE A CA 1
ATOM 708 C C . PHE A 1 92 ? 6.433 -17.056 -6.608 1.00 97.25 92 PHE A C 1
ATOM 710 O O . PHE A 1 92 ? 6.182 -17.802 -7.558 1.00 97.25 92 PHE A O 1
ATOM 717 N N . SER A 1 93 ? 6.206 -17.414 -5.343 1.00 95.81 93 SER A N 1
ATOM 718 C CA . SER A 1 93 ? 5.619 -18.710 -5.001 1.00 95.81 93 SER A CA 1
ATOM 719 C C . SER A 1 93 ? 4.216 -18.866 -5.600 1.00 95.81 93 SER A C 1
ATOM 721 O O . SER A 1 93 ? 3.473 -17.892 -5.748 1.00 95.81 93 SER A O 1
ATOM 723 N N . GLU A 1 94 ? 3.803 -20.108 -5.873 1.00 94.00 94 GLU A N 1
ATOM 724 C CA . GLU A 1 94 ? 2.428 -20.402 -6.309 1.00 94.00 94 GLU A CA 1
ATOM 725 C C . GLU A 1 94 ? 1.385 -19.865 -5.323 1.00 94.00 94 GLU A C 1
ATOM 727 O O . GLU A 1 94 ? 0.330 -19.377 -5.723 1.00 94.00 94 GLU A O 1
ATOM 732 N N . ARG A 1 95 ? 1.710 -19.876 -4.024 1.00 93.00 95 ARG A N 1
ATOM 733 C CA . ARG A 1 95 ? 0.863 -19.294 -2.981 1.00 93.00 95 ARG A CA 1
ATOM 734 C C . ARG A 1 95 ? 0.697 -17.785 -3.164 1.00 93.00 95 ARG A C 1
ATOM 736 O O . ARG A 1 95 ? -0.432 -17.309 -3.106 1.00 93.00 95 ARG A O 1
ATOM 743 N N . LEU A 1 96 ? 1.786 -17.040 -3.367 1.00 94.56 96 LEU A N 1
ATOM 744 C CA . LEU A 1 96 ? 1.724 -15.586 -3.541 1.00 94.56 96 LEU A CA 1
ATOM 745 C C . LEU A 1 96 ? 0.948 -15.221 -4.812 1.00 94.56 96 LEU A C 1
ATOM 747 O O . LEU A 1 96 ? 0.059 -14.375 -4.759 1.00 94.56 96 LEU A O 1
ATOM 751 N N . LYS A 1 97 ? 1.205 -15.915 -5.928 1.00 95.56 97 LYS A N 1
ATOM 752 C CA . LYS A 1 97 ? 0.444 -15.729 -7.175 1.00 95.56 97 LYS A CA 1
ATOM 753 C C . LYS A 1 97 ? -1.050 -16.008 -6.985 1.00 95.56 97 LYS A C 1
ATOM 755 O O . LYS A 1 97 ? -1.877 -15.236 -7.462 1.00 95.56 97 LYS A O 1
ATOM 760 N N . ALA A 1 98 ? -1.405 -17.072 -6.262 1.00 92.12 98 ALA A N 1
ATOM 761 C CA . ALA A 1 98 ? -2.799 -17.392 -5.958 1.00 92.12 98 ALA A CA 1
ATOM 762 C C . ALA A 1 98 ? -3.468 -16.326 -5.072 1.00 92.12 98 ALA A C 1
ATOM 764 O O . ALA A 1 98 ? -4.614 -15.954 -5.322 1.00 92.12 98 ALA A O 1
ATOM 765 N N . ILE A 1 99 ? -2.752 -15.796 -4.072 1.00 92.50 99 ILE A N 1
ATOM 766 C CA . ILE A 1 99 ? -3.242 -14.703 -3.217 1.00 92.50 99 ILE A CA 1
ATOM 767 C C . ILE A 1 99 ? -3.509 -13.447 -4.053 1.00 92.50 99 ILE A C 1
ATOM 769 O O . ILE A 1 99 ? -4.613 -12.916 -3.996 1.00 92.50 99 ILE A O 1
ATOM 773 N N . LEU A 1 100 ? -2.549 -13.026 -4.882 1.00 93.50 100 LEU A N 1
ATOM 774 C CA . LEU A 1 100 ? -2.683 -11.853 -5.754 1.00 93.50 100 LEU A CA 1
ATOM 775 C C . LEU A 1 100 ? -3.838 -11.980 -6.760 1.00 93.50 100 LEU A C 1
ATOM 777 O O . LEU A 1 100 ? -4.399 -10.975 -7.176 1.00 93.50 100 LEU A O 1
ATOM 781 N N . ARG A 1 101 ? -4.205 -13.204 -7.153 1.00 93.38 101 ARG A N 1
ATOM 782 C CA . ARG A 1 101 ? -5.310 -13.476 -8.090 1.00 93.38 101 ARG A CA 1
ATOM 783 C C . ARG A 1 101 ? -6.661 -13.684 -7.431 1.00 93.38 101 ARG A C 1
ATOM 785 O O . ARG A 1 101 ? -7.642 -13.952 -8.120 1.00 93.38 101 ARG A O 1
ATOM 792 N N . THR A 1 102 ? -6.712 -13.658 -6.107 1.00 90.00 102 THR A N 1
ATOM 793 C CA . THR A 1 102 ? -7.966 -13.898 -5.409 1.00 90.00 102 THR A CA 1
ATOM 794 C C . THR A 1 102 ? -8.912 -12.731 -5.679 1.00 90.00 102 THR A C 1
ATOM 796 O O . THR A 1 102 ? -8.527 -11.579 -5.523 1.00 90.00 102 THR A O 1
ATOM 799 N N . THR A 1 103 ? -10.153 -13.022 -6.065 1.00 88.31 103 THR A N 1
ATOM 800 C CA . THR A 1 103 ? -11.176 -11.989 -6.256 1.00 88.31 103 THR A CA 1
ATOM 801 C C . THR A 1 103 ? -11.666 -11.469 -4.899 1.00 88.31 103 THR A C 1
ATOM 803 O O . THR A 1 103 ? -12.039 -12.285 -4.041 1.00 88.31 103 THR A O 1
ATOM 806 N N . PRO A 1 104 ? -11.699 -10.144 -4.682 1.00 84.81 104 PRO A N 1
ATOM 807 C CA . PRO A 1 104 ? -12.245 -9.559 -3.462 1.00 84.81 104 PRO A CA 1
ATOM 808 C C . PRO A 1 104 ? -13.745 -9.855 -3.290 1.00 84.81 104 PRO A C 1
ATOM 810 O O . PRO A 1 104 ? -14.474 -9.967 -4.280 1.00 84.81 104 PRO A O 1
ATOM 813 N N . PRO A 1 105 ? -14.246 -10.009 -2.052 1.00 77.19 105 PRO A N 1
ATOM 814 C CA . PRO A 1 105 ? -15.660 -10.264 -1.803 1.00 77.19 105 PRO A CA 1
ATOM 815 C C . PRO A 1 105 ? -16.515 -9.036 -2.147 1.00 77.19 105 PRO A C 1
ATOM 817 O O . PRO A 1 105 ? -16.113 -7.899 -1.912 1.00 77.19 105 PRO A O 1
ATOM 820 N N . ALA A 1 106 ? -17.737 -9.271 -2.642 1.00 63.94 106 ALA A N 1
ATOM 821 C CA . ALA A 1 106 ? -18.658 -8.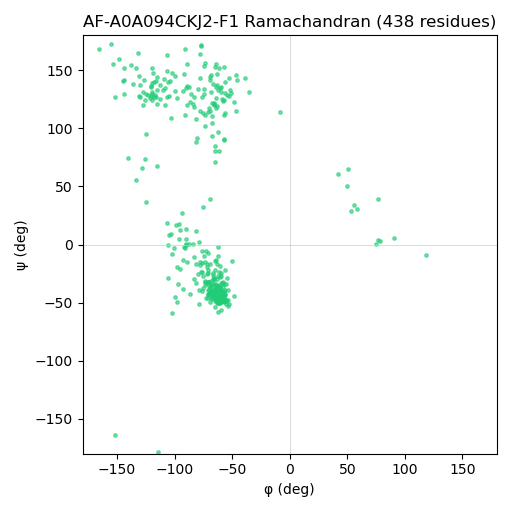203 -3.041 1.00 63.94 106 ALA A CA 1
ATOM 822 C C . ALA A 1 106 ? -19.037 -7.249 -1.893 1.00 63.94 106 ALA A C 1
ATOM 824 O O . ALA A 1 106 ? -19.120 -6.041 -2.090 1.00 63.94 106 ALA A O 1
ATOM 825 N N . ASN A 1 107 ? -19.190 -7.783 -0.678 1.00 56.25 107 ASN A N 1
ATOM 826 C CA . ASN A 1 107 ? -19.610 -7.033 0.502 1.00 56.25 107 ASN A CA 1
ATOM 827 C C . ASN A 1 107 ? -18.576 -7.202 1.624 1.00 56.25 107 ASN A C 1
ATOM 829 O O . ASN A 1 107 ? -18.642 -8.152 2.396 1.00 56.25 107 ASN A O 1
ATOM 833 N N . SER A 1 108 ? -17.630 -6.271 1.761 1.00 51.03 108 SER A N 1
ATOM 834 C CA . SER A 1 108 ? -16.642 -6.297 2.857 1.00 51.03 108 SER A CA 1
ATOM 835 C C . SER A 1 108 ? -17.178 -5.734 4.191 1.00 51.03 108 SER A C 1
ATOM 837 O O . SER A 1 108 ? -16.387 -5.428 5.079 1.00 51.03 108 SER A O 1
ATOM 839 N N . SER A 1 109 ? -18.496 -5.514 4.317 1.00 44.66 109 SER A N 1
ATOM 840 C CA . SER A 1 109 ? -19.127 -4.906 5.505 1.00 44.66 109 SER A CA 1
ATOM 841 C C . SER A 1 109 ? -19.821 -5.909 6.426 1.00 44.66 109 SER A C 1
ATOM 843 O O . SER A 1 109 ? -20.253 -5.525 7.514 1.00 44.66 109 SER A O 1
ATOM 845 N N . GLU A 1 110 ? -19.960 -7.170 6.032 1.00 34.28 110 GLU A N 1
ATOM 846 C CA . GLU A 1 110 ? -20.545 -8.155 6.931 1.00 34.28 110 GLU A CA 1
ATOM 847 C C . GLU A 1 110 ? -19.445 -8.666 7.858 1.00 34.28 110 GLU A C 1
ATOM 849 O O . GLU A 1 110 ? -18.446 -9.240 7.422 1.00 34.28 110 GLU A O 1
ATOM 854 N N . ALA A 1 111 ? -19.636 -8.426 9.162 1.00 32.69 111 ALA A N 1
ATOM 855 C CA . ALA A 1 111 ? -19.032 -9.249 10.203 1.00 32.69 111 ALA A CA 1
ATOM 856 C C . ALA A 1 111 ? -19.075 -10.714 9.747 1.00 32.69 111 ALA A C 1
ATOM 858 O O . ALA A 1 111 ? -20.050 -11.075 9.081 1.00 32.69 111 ALA A O 1
ATOM 859 N N . PRO A 1 112 ? -18.048 -11.531 10.055 1.00 32.44 112 PRO A N 1
ATOM 860 C CA . PRO A 1 112 ? -17.979 -12.892 9.551 1.00 32.44 112 PRO A CA 1
ATOM 861 C C . PRO A 1 112 ? -19.336 -13.541 9.755 1.00 32.44 112 PRO A C 1
ATOM 863 O O . PRO A 1 112 ? -19.798 -13.645 10.891 1.00 32.44 112 PRO A O 1
ATOM 866 N N . VAL A 1 113 ? -20.006 -13.877 8.648 1.00 34.19 113 VAL A N 1
ATOM 867 C CA . VAL A 1 113 ? -21.237 -14.646 8.722 1.00 34.19 113 VAL A CA 1
ATOM 868 C C . VAL A 1 113 ? -20.815 -15.894 9.469 1.00 34.19 113 VAL A C 1
ATOM 870 O O . VAL A 1 113 ? -19.984 -16.663 8.972 1.00 34.19 113 VAL A O 1
ATOM 873 N N . GLU A 1 114 ? -21.304 -16.042 10.696 1.00 31.41 114 GLU A N 1
ATOM 874 C CA . GLU A 1 114 ? -21.242 -17.295 11.418 1.00 31.41 114 GLU A CA 1
ATOM 875 C C . GLU A 1 114 ? -22.048 -18.291 10.582 1.00 31.41 114 GLU A C 1
ATOM 877 O O . GLU A 1 114 ? -23.195 -18.604 10.860 1.00 31.41 114 GLU A O 1
ATOM 882 N N . ASN A 1 115 ? -21.431 -18.829 9.533 1.00 30.31 115 ASN A N 1
ATOM 883 C CA . ASN A 1 115 ? -21.889 -20.020 8.836 1.00 30.31 115 ASN A CA 1
ATOM 884 C C . ASN A 1 115 ? -21.571 -21.262 9.687 1.00 30.31 115 ASN A C 1
ATOM 886 O O . ASN A 1 115 ? -21.303 -22.339 9.162 1.00 30.31 115 ASN A O 1
ATOM 890 N N . TYR A 1 116 ? -21.609 -21.117 11.013 1.00 29.38 116 TYR A N 1
ATOM 891 C CA . TYR A 1 116 ? -22.148 -22.158 11.855 1.00 29.38 116 TYR A CA 1
ATOM 892 C C . TYR A 1 116 ? -23.656 -21.974 11.800 1.00 29.38 116 TYR A C 1
ATOM 894 O O . TYR A 1 116 ? -24.260 -21.303 12.631 1.00 29.38 116 TYR A O 1
ATOM 902 N N . THR A 1 117 ? -24.285 -22.613 10.817 1.00 29.61 117 THR A N 1
ATOM 903 C CA . THR A 1 117 ? -25.623 -23.129 11.058 1.00 29.61 117 THR A CA 1
ATOM 904 C C . THR A 1 117 ? -25.500 -24.059 12.260 1.00 29.61 117 THR A C 1
ATOM 906 O O . THR A 1 117 ? -25.203 -25.244 12.122 1.00 29.61 117 THR A O 1
ATOM 909 N N . ALA A 1 118 ? -25.673 -23.500 13.458 1.00 32.88 118 ALA A N 1
ATOM 910 C CA . ALA A 1 118 ? -26.098 -24.234 14.629 1.00 32.88 118 ALA A CA 1
ATOM 911 C C . ALA A 1 118 ? -27.520 -24.717 14.322 1.00 32.88 118 ALA A C 1
ATOM 913 O O . ALA A 1 118 ? -28.516 -24.188 14.815 1.00 32.88 118 ALA A O 1
ATOM 914 N N . GLU A 1 119 ? -27.627 -25.686 13.414 1.00 32.84 119 GLU A N 1
ATOM 915 C CA . GLU A 1 119 ? -28.823 -26.490 13.291 1.00 32.84 119 GLU A CA 1
ATOM 916 C C . GLU A 1 119 ? -28.959 -27.233 14.618 1.00 32.84 119 GLU A C 1
ATOM 918 O O . GLU A 1 119 ? -28.296 -28.234 14.850 1.00 32.84 119 GLU A O 1
ATOM 923 N N . LYS A 1 120 ? -29.787 -26.685 15.513 1.00 36.47 120 LYS A N 1
ATOM 924 C CA . LYS A 1 120 ? -30.500 -27.419 16.565 1.00 36.47 120 LYS A CA 1
ATOM 925 C C . LYS A 1 120 ? -29.679 -28.502 17.287 1.00 36.47 120 LYS A C 1
ATOM 927 O O . LYS A 1 120 ? -30.078 -29.661 17.306 1.00 36.47 120 LYS A O 1
ATOM 932 N N . GLU A 1 121 ? -28.586 -28.129 17.946 1.00 33.16 121 GLU A N 1
ATOM 933 C CA . GLU A 1 121 ? -27.875 -29.048 18.855 1.00 33.16 121 GLU A CA 1
ATOM 934 C C . GLU A 1 121 ? -28.117 -28.747 20.346 1.00 33.16 121 GLU A C 1
ATOM 936 O O . GLU A 1 121 ? -27.520 -29.378 21.209 1.00 33.16 121 GLU A O 1
ATOM 941 N N . PHE A 1 122 ? -29.039 -27.829 20.670 1.00 31.86 122 PHE A N 1
ATOM 942 C CA . PHE A 1 122 ? -29.447 -27.548 22.056 1.00 31.86 122 PHE A CA 1
ATOM 943 C C . PHE A 1 122 ? -30.629 -28.398 22.566 1.00 31.86 122 PHE A C 1
ATOM 945 O O . PHE A 1 122 ? -30.979 -28.278 23.734 1.00 31.86 122 PHE A O 1
ATOM 952 N N . ASP A 1 123 ? -31.188 -29.293 21.739 1.00 34.69 123 ASP A N 1
ATOM 953 C CA . ASP A 1 123 ? -32.319 -30.173 22.096 1.00 34.69 123 ASP A CA 1
ATOM 954 C C . ASP A 1 123 ? -32.018 -31.673 21.872 1.00 34.69 123 ASP A C 1
ATOM 956 O O . ASP A 1 123 ? -32.887 -32.449 21.468 1.00 34.69 123 ASP A O 1
ATOM 960 N N . LEU A 1 124 ? -30.783 -32.119 22.135 1.00 34.84 124 LEU A N 1
ATOM 961 C CA . LEU A 1 124 ? -30.468 -33.550 22.233 1.00 34.84 124 LEU A CA 1
ATOM 962 C C . LEU A 1 124 ? -30.249 -33.957 23.699 1.00 34.84 124 LEU A C 1
ATOM 964 O O . LEU A 1 124 ? -29.648 -33.202 24.465 1.00 34.84 124 LEU A O 1
ATOM 968 N N . PRO A 1 125 ? -30.747 -35.137 24.118 1.00 37.75 125 PRO A N 1
ATOM 969 C CA . PRO A 1 125 ? -30.683 -35.561 25.507 1.00 37.75 125 PRO A CA 1
ATOM 970 C C . PRO A 1 125 ? -29.228 -35.713 25.958 1.00 37.75 125 PRO A C 1
ATOM 972 O O . PRO A 1 125 ? -28.421 -36.321 25.258 1.00 37.75 125 PRO A O 1
ATOM 975 N N . SER A 1 126 ? -28.946 -35.142 27.135 1.00 36.88 126 SER A N 1
ATOM 976 C CA . SER A 1 126 ? -27.759 -35.315 27.981 1.00 36.88 126 SER A CA 1
ATOM 977 C C . SER A 1 126 ? -26.811 -36.427 27.520 1.00 36.88 126 SER A C 1
ATOM 979 O O . SER A 1 126 ? -27.138 -37.611 27.615 1.00 36.88 126 SER A O 1
ATOM 981 N N . VAL A 1 127 ? -25.603 -36.043 27.105 1.00 39.28 127 VAL A N 1
ATOM 982 C CA . VAL A 1 127 ? -24.467 -36.962 26.952 1.00 39.28 127 VAL A CA 1
ATOM 983 C C . VAL A 1 127 ? -24.296 -37.746 28.267 1.00 39.28 127 VAL A C 1
ATOM 985 O O . VAL A 1 127 ? -24.363 -37.130 29.334 1.00 39.28 127 VAL A O 1
ATOM 988 N N . PRO A 1 128 ? -24.127 -39.081 28.240 1.00 39.47 128 PRO A N 1
ATOM 989 C CA . PRO A 1 128 ? -23.840 -39.835 29.448 1.00 39.47 128 PRO A CA 1
ATOM 990 C C . PRO A 1 128 ? -22.431 -39.513 29.956 1.00 39.47 128 PRO A C 1
ATOM 992 O O . PRO A 1 128 ? -21.504 -39.280 29.182 1.00 39.47 128 PRO A O 1
ATOM 995 N N . ASP A 1 129 ? -22.336 -39.501 31.279 1.00 40.97 129 ASP A N 1
ATOM 996 C CA . ASP A 1 129 ? -21.171 -39.254 32.121 1.00 40.97 129 ASP A CA 1
ATOM 997 C C . ASP A 1 129 ? -19.834 -39.790 31.557 1.00 40.97 129 ASP A C 1
ATOM 999 O O . ASP A 1 129 ? -19.717 -40.949 31.147 1.00 40.97 129 ASP A O 1
ATOM 1003 N N . VAL A 1 130 ? -18.812 -38.927 31.570 1.00 46.56 130 VAL A N 1
ATOM 1004 C CA . VAL A 1 130 ? -17.440 -39.177 31.084 1.00 46.56 130 VAL A CA 1
ATOM 1005 C C . VAL A 1 130 ? -16.730 -40.282 31.884 1.00 46.56 130 VAL A C 1
ATOM 1007 O O . VAL A 1 130 ? -15.770 -40.878 31.395 1.00 46.56 130 VAL A O 1
ATOM 1010 N N . GLU A 1 131 ? -17.232 -40.634 33.067 1.00 48.41 131 GLU A N 1
ATOM 1011 C CA . GLU A 1 131 ? -16.672 -41.684 33.928 1.00 48.41 131 GLU A CA 1
ATOM 1012 C C . GLU A 1 131 ? -16.879 -43.127 33.403 1.00 48.41 131 GLU A C 1
ATOM 1014 O O . GLU A 1 131 ? -16.300 -44.064 33.950 1.00 48.41 131 GLU A O 1
ATOM 1019 N N . GLN A 1 132 ? -17.650 -43.355 32.326 1.00 47.72 132 GLN A N 1
ATOM 1020 C CA . GLN A 1 132 ? -17.946 -44.719 31.839 1.00 47.72 132 GLN A CA 1
ATOM 1021 C C . GLN A 1 132 ? -16.980 -45.310 30.794 1.00 47.72 132 GLN A C 1
ATOM 1023 O O . GLN A 1 132 ? -17.207 -46.425 30.325 1.00 47.72 132 GLN A O 1
ATOM 1028 N N . GLY A 1 133 ? -15.882 -44.633 30.439 1.00 38.69 133 GLY A N 1
ATOM 1029 C CA . GLY A 1 133 ? -14.758 -45.270 29.729 1.00 38.69 133 GLY A CA 1
ATOM 1030 C C . GLY A 1 133 ? -15.102 -45.988 28.410 1.00 38.69 133 GLY A C 1
ATOM 1031 O O . GLY A 1 133 ? -14.487 -47.005 28.087 1.00 38.69 133 GLY A O 1
ATOM 1032 N N . ILE A 1 134 ? -16.075 -45.495 27.637 1.00 43.28 134 ILE A N 1
ATOM 1033 C CA . ILE A 1 134 ? -16.407 -46.071 26.326 1.00 43.28 134 ILE A CA 1
ATOM 1034 C C . ILE A 1 134 ? -15.450 -45.488 25.268 1.00 43.28 134 ILE A C 1
ATOM 1036 O O . ILE A 1 134 ? -15.355 -44.264 25.158 1.00 43.28 134 ILE A O 1
ATOM 1040 N N . PRO A 1 135 ? -14.749 -46.308 24.457 1.00 38.69 135 PRO A N 1
ATOM 1041 C CA . PRO A 1 135 ? -13.805 -45.796 23.470 1.00 38.69 135 PRO A CA 1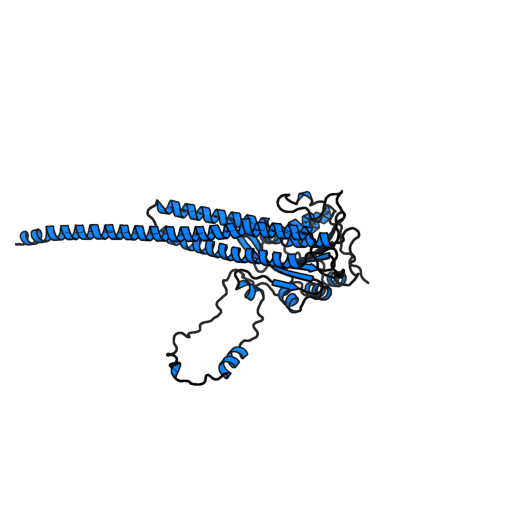
ATOM 1042 C C . PRO A 1 135 ? -14.547 -45.070 22.343 1.00 38.69 135 PRO A C 1
ATOM 1044 O O . PRO A 1 135 ? -15.282 -45.688 21.570 1.00 38.69 135 PRO A O 1
ATOM 1047 N N . THR A 1 136 ? -14.340 -43.761 22.210 1.00 42.22 136 THR A N 1
ATOM 1048 C CA . THR A 1 136 ? -14.847 -42.979 21.077 1.00 42.22 136 THR A CA 1
ATOM 1049 C C . THR A 1 136 ? -14.146 -43.446 19.793 1.00 42.22 136 THR A C 1
ATOM 1051 O O . THR A 1 136 ? -12.919 -43.353 19.706 1.00 42.22 136 THR A O 1
ATOM 1054 N N . PRO A 1 137 ? -14.858 -43.942 18.762 1.00 38.62 137 PRO A N 1
ATOM 1055 C CA . PRO A 1 137 ? -14.202 -44.414 17.548 1.00 38.62 137 PRO A CA 1
ATOM 1056 C C . PRO A 1 137 ? -13.556 -43.247 16.784 1.00 38.62 137 PRO A C 1
ATOM 1058 O O . PRO A 1 137 ? -14.247 -42.326 16.336 1.00 38.62 137 PRO A O 1
ATOM 1061 N N . LEU A 1 138 ? -12.235 -43.323 16.567 1.00 42.81 138 LEU A N 1
ATOM 1062 C CA . LEU A 1 138 ? -11.412 -42.427 15.723 1.00 42.81 138 LEU A CA 1
ATOM 1063 C C . LEU A 1 138 ? -11.979 -42.199 14.301 1.00 42.81 138 LEU A C 1
ATOM 1065 O O . LEU A 1 138 ? -11.579 -41.274 13.588 1.00 42.81 138 LEU A O 1
ATOM 1069 N N . THR A 1 139 ? -12.939 -43.021 13.885 1.00 41.59 139 THR A N 1
ATOM 1070 C CA . THR A 1 139 ? -13.677 -42.944 12.623 1.00 41.59 139 THR A CA 1
ATOM 1071 C C . THR A 1 139 ? -14.574 -41.705 12.504 1.00 41.59 139 THR A C 1
ATOM 1073 O O . THR A 1 139 ? -14.772 -41.215 11.393 1.00 41.59 139 THR A O 1
ATOM 1076 N N . ARG A 1 140 ? -15.089 -41.142 13.613 1.00 38.69 140 ARG A N 1
ATOM 1077 C CA . ARG A 1 140 ? -15.980 -39.962 13.552 1.00 38.69 140 ARG A CA 1
ATOM 1078 C C . ARG A 1 140 ? -15.230 -38.676 13.195 1.00 38.69 140 ARG A C 1
ATOM 1080 O O . ARG A 1 140 ? -15.653 -37.988 12.271 1.00 38.69 140 ARG A O 1
ATOM 1087 N N . LEU A 1 141 ? -14.080 -38.417 13.825 1.00 38.47 141 LEU A N 1
ATOM 1088 C CA . LEU A 1 141 ? -13.207 -37.271 13.508 1.00 38.47 141 LEU A CA 1
ATOM 1089 C C . LEU A 1 141 ? -12.683 -37.311 12.067 1.00 38.47 141 LEU A C 1
ATOM 1091 O O . LEU A 1 141 ? -12.565 -36.283 11.404 1.00 38.47 141 LEU A O 1
ATOM 1095 N N . SER A 1 142 ? -12.397 -38.508 11.559 1.00 38.94 142 SER A N 1
ATOM 1096 C CA . SER A 1 142 ? -11.934 -38.680 10.183 1.00 38.94 142 SER A CA 1
ATOM 1097 C C . SER A 1 142 ? -13.065 -38.524 9.159 1.00 38.94 142 SER A C 1
ATOM 1099 O O . SER A 1 142 ? -12.796 -38.079 8.048 1.00 38.94 142 SER A O 1
ATOM 1101 N N . SER A 1 143 ? -14.325 -38.803 9.514 1.00 38.47 143 SER A N 1
ATOM 1102 C CA . SER A 1 143 ? -15.480 -38.531 8.643 1.00 38.47 143 SER A CA 1
ATOM 1103 C C . SER A 1 143 ? -15.864 -37.046 8.571 1.00 38.47 143 SER A C 1
ATOM 1105 O O . SER A 1 143 ? -16.161 -36.567 7.479 1.00 38.47 143 SER A O 1
ATOM 1107 N N . THR A 1 144 ? -15.765 -36.284 9.669 1.00 42.47 144 THR A N 1
ATOM 1108 C CA . THR A 1 144 ? -15.992 -34.823 9.664 1.00 42.47 144 THR A CA 1
ATOM 1109 C C . THR A 1 144 ? -14.881 -34.062 8.943 1.00 42.47 144 THR A C 1
ATOM 1111 O O . THR A 1 144 ? -15.169 -33.122 8.208 1.00 42.47 144 THR A O 1
ATOM 1114 N N . LEU A 1 145 ? -13.624 -34.509 9.050 1.00 41.62 145 LEU A N 1
ATOM 1115 C CA . LEU A 1 145 ? -12.511 -33.961 8.260 1.00 41.62 145 LEU A CA 1
ATOM 1116 C C . LEU A 1 145 ? -12.596 -34.321 6.765 1.00 41.62 145 LEU A C 1
ATOM 1118 O O . LEU A 1 145 ? -12.189 -33.521 5.929 1.00 41.62 145 LEU A O 1
ATOM 1122 N N . LYS A 1 146 ? -13.140 -35.496 6.410 1.00 39.75 146 LYS A N 1
ATOM 1123 C CA . LYS A 1 146 ? -13.329 -35.925 5.007 1.00 39.75 146 LYS A CA 1
ATOM 1124 C C . LYS A 1 146 ? -14.560 -35.308 4.333 1.00 39.75 146 LYS A C 1
ATOM 1126 O O . LYS A 1 146 ? -14.577 -35.208 3.110 1.00 39.75 146 LYS A O 1
ATOM 1131 N N . ALA A 1 147 ? -15.575 -34.907 5.101 1.00 37.44 147 ALA A N 1
ATOM 1132 C CA . ALA A 1 147 ? -16.781 -34.247 4.592 1.00 37.44 147 ALA A CA 1
ATOM 1133 C C . ALA A 1 147 ? -16.614 -32.729 4.391 1.00 37.44 147 ALA A C 1
ATOM 1135 O O . ALA A 1 147 ? -17.458 -32.098 3.751 1.00 37.44 147 ALA A O 1
ATOM 1136 N N . ALA A 1 148 ? -15.519 -32.140 4.883 1.00 37.50 148 ALA A N 1
ATOM 1137 C CA . ALA A 1 148 ? -15.133 -30.786 4.521 1.00 37.50 148 ALA A CA 1
ATOM 1138 C C . ALA A 1 148 ? -14.718 -30.775 3.043 1.00 37.50 148 ALA A C 1
ATOM 1140 O O . ALA A 1 148 ? -13.569 -31.052 2.695 1.00 37.50 148 ALA A O 1
ATOM 1141 N N . LYS A 1 149 ? -15.671 -30.459 2.156 1.00 36.50 149 LYS A N 1
ATOM 1142 C CA . LYS A 1 149 ? -15.360 -30.047 0.783 1.00 36.50 149 LYS A CA 1
ATOM 1143 C C . LYS A 1 149 ? -14.225 -29.017 0.855 1.00 36.50 149 LYS A C 1
ATOM 1145 O O . LYS A 1 149 ? -14.244 -28.190 1.773 1.00 36.50 149 LYS A O 1
ATOM 1150 N N . PRO A 1 150 ? -13.250 -29.033 -0.070 1.00 36.38 150 PRO A N 1
ATOM 1151 C CA . PRO A 1 150 ? -12.272 -27.965 -0.161 1.00 36.38 150 PRO A CA 1
ATOM 1152 C C . PRO A 1 150 ? -13.031 -26.695 -0.549 1.00 36.38 150 PRO A C 1
ATOM 1154 O O . PRO A 1 150 ? -13.170 -26.374 -1.723 1.00 36.38 150 PRO A O 1
ATOM 1157 N N . ASN A 1 151 ? -13.586 -25.991 0.438 1.00 44.59 151 ASN A N 1
ATOM 1158 C CA . ASN A 1 151 ? -13.988 -24.612 0.263 1.00 44.59 151 ASN A CA 1
ATOM 1159 C C . ASN A 1 151 ? -12.712 -23.924 -0.188 1.00 44.59 151 ASN A C 1
ATOM 1161 O O . ASN A 1 151 ? -11.737 -23.893 0.566 1.00 44.59 151 ASN A O 1
ATOM 1165 N N . THR A 1 152 ? -12.689 -23.458 -1.431 1.00 50.41 152 THR A N 1
ATOM 1166 C CA . THR A 1 152 ? -11.639 -22.603 -1.967 1.00 50.41 152 THR A CA 1
ATOM 1167 C C . T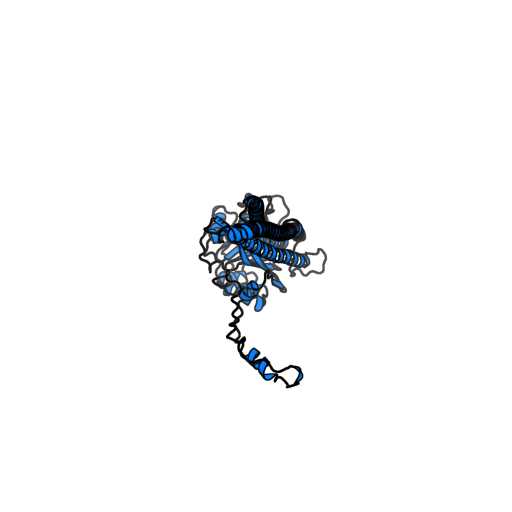HR A 1 152 ? -11.596 -21.389 -1.046 1.00 50.41 152 THR A C 1
ATOM 1169 O O . THR A 1 152 ? -12.417 -20.482 -1.158 1.00 50.41 152 THR A O 1
ATOM 1172 N N . ARG A 1 153 ? -10.762 -21.447 -0.001 1.00 61.72 153 ARG A N 1
ATOM 1173 C CA . ARG A 1 153 ? -10.753 -20.438 1.054 1.00 61.72 153 ARG A CA 1
ATOM 1174 C C . ARG A 1 153 ? -10.247 -19.156 0.414 1.00 61.72 153 ARG A C 1
ATOM 1176 O O . ARG A 1 153 ? -9.060 -19.041 0.131 1.00 61.72 153 ARG A O 1
ATOM 1183 N N . ASN A 1 154 ? -11.163 -18.229 0.154 1.00 74.81 154 ASN A N 1
ATOM 1184 C CA . ASN A 1 154 ? -10.830 -16.903 -0.332 1.00 74.81 154 ASN A CA 1
ATOM 1185 C C . ASN A 1 154 ? -9.910 -16.232 0.706 1.00 74.81 154 ASN A C 1
ATOM 1187 O O . ASN A 1 154 ? -10.248 -16.174 1.891 1.00 74.81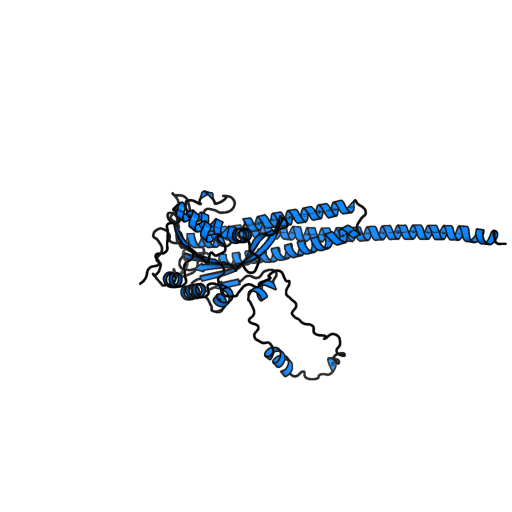 154 ASN A O 1
ATOM 1191 N N . PHE A 1 155 ? -8.740 -15.773 0.260 1.00 82.31 155 PHE A N 1
ATOM 1192 C CA . PHE A 1 155 ? -7.759 -15.064 1.078 1.00 82.31 155 PHE A CA 1
ATOM 1193 C C . PHE A 1 155 ? -8.393 -13.932 1.897 1.00 82.31 155 PHE A C 1
ATOM 1195 O O . PHE A 1 155 ? -8.153 -13.840 3.101 1.00 82.31 155 PHE A O 1
ATOM 1202 N N . PHE A 1 156 ? -9.265 -13.135 1.277 1.00 81.19 156 PHE A N 1
ATOM 1203 C CA . PHE A 1 156 ? -9.941 -12.019 1.928 1.00 81.19 156 PHE A CA 1
ATOM 1204 C C . PHE A 1 156 ? -10.863 -12.476 3.056 1.00 81.19 156 PHE A C 1
ATOM 1206 O O . PHE A 1 156 ? -10.909 -11.823 4.090 1.00 81.19 156 PHE A O 1
ATOM 1213 N N . ASN A 1 157 ? -11.523 -13.632 2.928 1.00 78.06 157 ASN A N 1
ATOM 1214 C CA . ASN A 1 157 ? -12.353 -14.175 4.010 1.00 78.06 157 ASN A CA 1
ATOM 1215 C C . ASN A 1 157 ? -11.506 -14.583 5.219 1.00 78.06 157 ASN A C 1
ATOM 1217 O O . ASN A 1 157 ? -11.950 -14.470 6.357 1.00 78.06 157 ASN A O 1
ATOM 1221 N N . ILE A 1 158 ? -10.282 -15.066 4.985 1.00 77.31 158 ILE A N 1
ATOM 1222 C CA . ILE A 1 158 ? -9.344 -15.354 6.072 1.00 77.31 158 ILE A CA 1
ATOM 1223 C C . ILE A 1 158 ? -8.884 -14.039 6.701 1.00 77.31 158 ILE A C 1
ATOM 1225 O O . ILE A 1 158 ? -8.956 -13.903 7.918 1.00 77.31 158 ILE A O 1
ATOM 1229 N N . ALA A 1 159 ? -8.445 -13.075 5.888 1.00 78.88 159 ALA A N 1
ATOM 1230 C CA . ALA A 1 159 ? -7.939 -11.790 6.360 1.00 78.88 159 ALA A CA 1
ATOM 1231 C C . ALA A 1 159 ? -9.000 -10.985 7.134 1.00 78.88 159 ALA A C 1
ATOM 1233 O O . ALA A 1 159 ? -8.677 -10.399 8.165 1.00 78.88 159 ALA A O 1
ATOM 1234 N N . ALA A 1 160 ? -10.262 -11.018 6.696 1.00 75.31 160 ALA A N 1
ATOM 1235 C CA . ALA A 1 160 ? -11.388 -10.326 7.326 1.00 75.31 160 ALA A CA 1
ATOM 1236 C C . ALA A 1 160 ? -11.717 -10.836 8.741 1.00 75.31 160 ALA A C 1
ATOM 1238 O O . ALA A 1 160 ? -12.299 -10.099 9.534 1.00 75.31 160 ALA A O 1
ATOM 1239 N N . ASN A 1 161 ? -11.312 -12.063 9.091 1.00 72.81 161 ASN A N 1
ATOM 1240 C CA . ASN A 1 161 ? -11.499 -12.603 10.442 1.00 72.81 161 ASN A CA 1
ATOM 1241 C C . ASN A 1 161 ? -10.531 -12.005 11.474 1.00 72.81 161 ASN A C 1
ATOM 1243 O O . ASN A 1 161 ? -10.690 -12.246 12.671 1.00 72.81 161 ASN A O 1
ATOM 1247 N N . PHE A 1 162 ? -9.518 -11.251 11.041 1.00 72.81 162 PHE A N 1
ATOM 1248 C CA . PHE A 1 162 ? -8.523 -10.659 11.927 1.00 72.81 162 PHE A CA 1
ATOM 1249 C C . PHE A 1 162 ? -8.693 -9.141 12.011 1.00 72.81 162 PHE A C 1
ATOM 1251 O O . PHE A 1 162 ? -8.945 -8.461 11.019 1.00 72.81 162 PHE A O 1
ATOM 1258 N N . SER A 1 163 ? -8.478 -8.583 13.206 1.00 68.75 163 SER A N 1
ATOM 1259 C CA . SER A 1 163 ? -8.453 -7.128 13.424 1.00 68.75 163 SER A CA 1
ATOM 1260 C C . SER A 1 163 ? -7.332 -6.436 12.641 1.00 68.75 163 SER A C 1
ATOM 1262 O O . SER A 1 163 ? -7.455 -5.267 12.285 1.00 68.75 163 SER A O 1
ATOM 1264 N N . SER A 1 164 ? -6.252 -7.164 12.364 1.00 74.25 164 SER A N 1
ATOM 1265 C CA . SER A 1 164 ? -5.166 -6.801 11.463 1.00 74.25 164 SER A CA 1
ATOM 1266 C C . SER A 1 164 ? -4.560 -8.090 10.915 1.00 74.25 164 SER A C 1
ATOM 1268 O O . SER A 1 164 ? -4.199 -8.983 11.682 1.00 74.25 164 SER A O 1
ATOM 1270 N N . TYR A 1 165 ? -4.463 -8.196 9.593 1.00 80.06 165 TYR A N 1
ATOM 1271 C CA . TYR A 1 165 ? -3.726 -9.257 8.916 1.00 80.06 165 TYR A CA 1
ATOM 1272 C C . TYR A 1 165 ? -2.631 -8.599 8.077 1.00 80.06 165 TYR A C 1
ATOM 1274 O O . TYR A 1 165 ? -2.847 -7.540 7.487 1.00 80.06 165 TYR A O 1
ATOM 1282 N N . GLN A 1 166 ? -1.446 -9.201 8.070 1.00 87.44 166 GLN A N 1
ATOM 1283 C CA . GLN A 1 166 ? -0.279 -8.737 7.327 1.00 87.44 166 GLN A CA 1
ATOM 1284 C C . GLN A 1 166 ? 0.493 -9.949 6.826 1.00 87.44 166 GLN A C 1
ATOM 1286 O O . GLN A 1 166 ? 0.616 -10.948 7.539 1.00 87.44 166 GLN A O 1
ATOM 1291 N N . SER A 1 167 ? 1.027 -9.863 5.617 1.00 90.12 167 SER A N 1
ATOM 1292 C CA . SER A 1 167 ? 1.859 -10.897 5.020 1.00 90.12 167 SER A CA 1
ATOM 1293 C C . SER A 1 167 ? 3.249 -10.362 4.712 1.00 90.12 167 SER A C 1
ATOM 1295 O O . SER A 1 167 ? 3.445 -9.187 4.403 1.00 90.12 167 SER A O 1
ATOM 1297 N N . ILE A 1 168 ? 4.224 -11.256 4.819 1.00 92.56 168 ILE A N 1
ATOM 1298 C CA . ILE A 1 168 ? 5.551 -11.057 4.261 1.00 92.56 168 ILE A CA 1
ATOM 1299 C C . ILE A 1 168 ? 5.894 -12.320 3.485 1.00 92.56 168 ILE A C 1
ATOM 1301 O O . ILE A 1 168 ? 5.787 -13.427 4.017 1.00 92.56 168 ILE A O 1
ATOM 1305 N N . ASP A 1 169 ? 6.290 -12.144 2.239 1.00 93.50 169 ASP A N 1
ATOM 1306 C CA . ASP A 1 169 ? 6.696 -13.213 1.344 1.00 93.50 169 ASP A CA 1
ATOM 1307 C C . ASP A 1 169 ? 8.084 -12.848 0.824 1.00 93.50 169 ASP A C 1
ATOM 1309 O O . ASP A 1 169 ? 8.301 -11.749 0.319 1.00 93.50 169 ASP A O 1
ATOM 1313 N N . ILE A 1 170 ? 9.045 -13.746 1.018 1.00 92.00 170 ILE A N 1
ATOM 1314 C CA . ILE A 1 170 ? 10.455 -13.506 0.709 1.00 92.00 170 ILE A CA 1
ATOM 1315 C C . ILE A 1 170 ? 10.869 -14.542 -0.326 1.00 92.00 170 ILE A C 1
ATOM 1317 O O . ILE A 1 170 ? 10.700 -15.742 -0.100 1.00 92.00 170 ILE A O 1
ATOM 1321 N N . GLY A 1 171 ? 11.392 -14.067 -1.449 1.00 90.75 171 GLY A N 1
ATOM 1322 C CA . GLY A 1 171 ? 12.053 -14.883 -2.457 1.00 90.75 171 GLY A CA 1
ATOM 1323 C C . GLY A 1 171 ? 13.532 -14.536 -2.557 1.00 90.75 171 GLY A C 1
ATOM 1324 O O . GLY A 1 171 ? 14.038 -13.672 -1.846 1.00 90.75 171 GLY A O 1
ATOM 1325 N N . GLU A 1 172 ? 14.223 -15.208 -3.471 1.00 91.00 172 GLU A N 1
ATOM 1326 C CA . GLU A 1 172 ? 15.634 -14.934 -3.766 1.00 91.00 172 GLU A CA 1
ATOM 1327 C C . GLU A 1 172 ? 15.827 -13.516 -4.327 1.00 91.00 172 GLU A C 1
ATOM 1329 O O . GLU A 1 172 ? 16.731 -12.802 -3.908 1.00 91.00 172 GLU A O 1
ATOM 1334 N N . LYS A 1 173 ? 14.906 -13.084 -5.199 1.00 94.38 173 LYS A N 1
ATOM 1335 C CA . LYS A 1 173 ? 14.979 -11.815 -5.940 1.00 94.38 173 LYS A CA 1
ATOM 1336 C C . LYS A 1 173 ? 14.039 -10.727 -5.433 1.00 94.38 173 LYS A C 1
ATOM 1338 O O . LYS A 1 173 ? 13.975 -9.653 -6.024 1.00 94.38 173 LYS A O 1
ATOM 1343 N N . PHE A 1 174 ? 13.247 -10.998 -4.392 1.00 95.69 174 PHE A N 1
ATOM 1344 C CA . PHE A 1 174 ? 12.260 -10.032 -3.910 1.00 95.69 174 PHE A CA 1
ATOM 1345 C C . PHE A 1 174 ? 11.909 -10.174 -2.426 1.00 95.69 174 PHE A C 1
ATOM 1347 O O . PHE A 1 174 ? 11.950 -11.257 -1.842 1.00 95.69 174 PHE A O 1
ATOM 1354 N N . ILE A 1 175 ? 11.447 -9.067 -1.850 1.00 95.81 175 ILE A N 1
ATOM 1355 C CA . ILE A 1 175 ? 10.656 -9.024 -0.619 1.00 95.81 175 ILE A CA 1
ATOM 1356 C C . ILE A 1 175 ? 9.293 -8.420 -0.946 1.00 95.81 175 ILE A C 1
ATOM 1358 O O . ILE A 1 175 ? 9.206 -7.343 -1.527 1.00 95.81 175 ILE A O 1
ATOM 1362 N N . CYS A 1 176 ? 8.221 -9.110 -0.578 1.00 96.75 176 CYS A N 1
ATOM 1363 C CA . CYS A 1 176 ? 6.846 -8.665 -0.749 1.00 96.75 176 CYS A CA 1
ATOM 1364 C C . CYS A 1 176 ? 6.205 -8.480 0.623 1.00 96.75 176 CYS A C 1
ATOM 1366 O O . CYS A 1 176 ? 6.193 -9.397 1.443 1.00 96.75 176 CYS A O 1
ATOM 1368 N N . ILE A 1 177 ? 5.632 -7.307 0.856 1.00 96.25 177 ILE A N 1
ATOM 1369 C CA . ILE A 1 177 ? 4.809 -7.010 2.025 1.00 96.25 177 ILE A CA 1
ATOM 1370 C C . ILE A 1 177 ? 3.361 -6.855 1.582 1.00 96.25 177 ILE A C 1
ATOM 1372 O O . ILE A 1 177 ? 3.082 -6.169 0.605 1.00 96.25 177 ILE A O 1
ATOM 1376 N N . GLY A 1 178 ? 2.441 -7.496 2.293 1.00 93.56 178 GLY A N 1
ATOM 1377 C CA . GLY A 1 178 ? 1.005 -7.319 2.114 1.00 93.56 178 GLY A CA 1
ATOM 1378 C C . GLY A 1 178 ? 0.377 -6.830 3.408 1.00 93.56 178 GLY A C 1
ATOM 1379 O O . GLY A 1 178 ? 0.685 -7.337 4.488 1.00 93.56 178 GLY A O 1
ATOM 1380 N N . ALA A 1 179 ? -0.500 -5.845 3.317 1.00 92.12 179 ALA A N 1
ATOM 1381 C CA . ALA A 1 179 ? -1.230 -5.309 4.456 1.00 92.12 179 ALA A CA 1
ATOM 1382 C C . ALA A 1 179 ? -2.540 -4.665 3.993 1.00 92.12 179 ALA A C 1
ATOM 1384 O O . ALA A 1 179 ? -2.788 -4.496 2.801 1.00 92.12 179 ALA A O 1
ATOM 1385 N N . ASN A 1 180 ? -3.367 -4.285 4.959 1.00 88.44 180 ASN A N 1
ATOM 1386 C CA . ASN A 1 180 ? -4.477 -3.375 4.720 1.00 88.44 180 ASN A CA 1
ATOM 1387 C C . ASN A 1 180 ? -3.972 -1.944 4.847 1.00 88.44 180 ASN A C 1
ATOM 1389 O O . ASN A 1 180 ? -3.509 -1.604 5.929 1.00 88.44 180 ASN A O 1
ATOM 1393 N N . TRP A 1 181 ? -4.114 -1.118 3.816 1.00 87.81 181 TRP A N 1
ATOM 1394 C CA . TRP A 1 181 ? -3.925 0.327 3.918 1.00 87.81 181 TRP A CA 1
ATOM 1395 C C . TRP A 1 181 ? -5.256 1.007 4.233 1.00 87.81 181 TRP A C 1
ATOM 1397 O O . TRP A 1 181 ? -6.331 0.539 3.851 1.00 87.81 181 TRP A O 1
ATOM 1407 N N . MET A 1 182 ? -5.178 2.094 5.000 1.00 85.75 182 MET A N 1
ATOM 1408 C CA . MET A 1 182 ? -6.342 2.871 5.413 1.00 85.75 182 MET A CA 1
ATOM 1409 C C . MET A 1 182 ? -6.633 3.969 4.401 1.00 85.75 182 MET A C 1
ATOM 1411 O O . MET A 1 182 ? -5.741 4.734 4.054 1.00 85.75 182 MET A O 1
ATOM 1415 N N . HIS A 1 183 ? -7.900 4.126 4.035 1.00 86.69 183 HIS A N 1
ATOM 1416 C CA . HIS A 1 183 ? -8.372 5.206 3.179 1.00 86.69 183 HIS A CA 1
ATOM 1417 C C . HIS A 1 183 ? -9.502 5.983 3.873 1.00 86.69 183 HIS A C 1
ATOM 1419 O O . HIS A 1 183 ? -10.456 5.367 4.358 1.00 86.69 183 HIS A O 1
ATOM 1425 N N . PRO A 1 184 ? -9.429 7.326 3.942 1.00 85.75 184 PRO A N 1
ATOM 1426 C CA . PRO A 1 184 ? -10.486 8.152 4.518 1.00 85.75 184 PRO A CA 1
ATOM 1427 C C . PRO A 1 184 ? -11.604 8.352 3.487 1.00 85.75 184 PRO A C 1
ATOM 1429 O O . PRO A 1 184 ? -11.555 9.270 2.668 1.00 85.75 184 PRO A O 1
ATOM 1432 N N . ILE A 1 185 ? -12.610 7.479 3.501 1.00 85.81 185 ILE A N 1
ATOM 1433 C CA . ILE A 1 185 ? -13.702 7.501 2.526 1.00 85.81 185 ILE A CA 1
ATOM 1434 C C . ILE A 1 185 ? -14.829 8.400 3.024 1.00 85.81 185 ILE A C 1
ATOM 1436 O O . ILE A 1 185 ? -15.438 8.149 4.060 1.00 85.81 185 ILE A O 1
ATOM 1440 N N . GLU A 1 186 ? -15.146 9.442 2.262 1.00 83.31 186 GLU A N 1
ATOM 1441 C CA . GLU A 1 186 ? -16.323 10.270 2.515 1.00 83.31 186 GLU A CA 1
ATOM 1442 C C . GLU A 1 186 ? -17.581 9.554 2.006 1.00 83.31 186 GLU A C 1
ATOM 1444 O O . GLU A 1 186 ? -17.736 9.320 0.806 1.00 83.31 186 GLU A O 1
ATOM 1449 N N . ARG A 1 187 ? -18.477 9.184 2.923 1.00 79.94 187 ARG A N 1
ATOM 1450 C CA . ARG A 1 187 ? -19.776 8.582 2.601 1.00 79.94 187 ARG A CA 1
ATOM 1451 C C . ARG A 1 187 ? -20.769 9.649 2.138 1.00 79.94 187 ARG A C 1
ATOM 1453 O O . ARG A 1 187 ? -20.614 10.830 2.433 1.00 79.94 187 ARG A O 1
ATOM 1460 N N . ASN A 1 188 ? -21.867 9.223 1.508 1.00 75.44 188 ASN A N 1
ATOM 1461 C CA . ASN A 1 188 ? -22.958 10.112 1.070 1.00 75.44 188 ASN A CA 1
ATOM 1462 C C . ASN A 1 188 ? -23.569 10.961 2.204 1.00 75.44 188 ASN A C 1
ATOM 1464 O O . ASN A 1 188 ? -24.169 11.999 1.946 1.00 75.44 188 ASN A O 1
ATOM 1468 N N . SER A 1 189 ? -23.412 10.537 3.460 1.00 73.62 189 SER A N 1
ATOM 1469 C CA . SER A 1 189 ? -23.810 11.289 4.655 1.00 73.62 189 SER A CA 1
ATOM 1470 C C . SER A 1 189 ? -22.902 12.488 4.974 1.00 73.62 189 SER A C 1
ATOM 1472 O O . SER A 1 189 ? -23.189 13.222 5.919 1.00 73.62 189 SER A O 1
ATOM 1474 N N . GLY A 1 190 ? -21.796 12.672 4.243 1.00 74.69 190 GLY A N 1
ATOM 1475 C CA . GLY A 1 190 ? -20.735 13.640 4.544 1.00 74.69 190 GLY A CA 1
ATOM 1476 C C . GLY A 1 190 ? -19.804 13.198 5.680 1.00 74.69 190 GLY A C 1
ATOM 1477 O O . GLY A 1 190 ? -18.930 13.955 6.099 1.00 74.69 190 GLY A O 1
ATOM 1478 N N . VAL A 1 191 ? -19.987 11.983 6.210 1.00 76.44 191 VAL A N 1
ATOM 1479 C CA . VAL A 1 191 ? -19.121 11.411 7.247 1.00 76.44 191 VAL A CA 1
ATOM 1480 C C . VAL A 1 191 ? -17.924 10.741 6.584 1.00 76.44 191 VAL A C 1
ATOM 1482 O O . VAL A 1 191 ? -18.083 9.926 5.676 1.00 76.44 191 VAL A O 1
ATOM 1485 N N . VAL A 1 192 ? -16.725 11.078 7.056 1.00 80.69 192 VAL A N 1
ATOM 1486 C CA . VAL A 1 192 ? -15.489 10.402 6.658 1.00 80.69 192 VAL A CA 1
ATOM 1487 C C . VAL A 1 192 ? -15.317 9.158 7.516 1.00 80.69 192 VAL A C 1
ATOM 1489 O O . VAL A 1 192 ? -15.239 9.251 8.741 1.00 80.69 192 VAL A O 1
ATOM 1492 N N . GLU A 1 193 ? -15.249 8.001 6.868 1.00 76.44 193 GLU A N 1
ATOM 1493 C CA . GLU A 1 193 ? -15.074 6.709 7.512 1.00 76.44 193 GLU A CA 1
ATOM 1494 C C . GLU A 1 193 ? -13.772 6.035 7.065 1.00 76.44 193 GLU A C 1
ATOM 1496 O O . GLU A 1 193 ? -13.421 6.071 5.883 1.00 76.44 193 GLU A O 1
ATOM 1501 N N . PRO A 1 194 ? -13.052 5.393 7.997 1.00 79.69 194 PRO A N 1
ATOM 1502 C CA . PRO A 1 194 ? -11.913 4.554 7.663 1.00 79.69 194 PRO A CA 1
ATOM 1503 C C . PRO A 1 194 ? -12.349 3.324 6.866 1.00 79.69 194 PRO A C 1
ATOM 1505 O O . PRO A 1 194 ? -13.104 2.494 7.370 1.00 79.69 194 PRO A O 1
ATOM 1508 N N . GLU A 1 195 ? -11.802 3.149 5.668 1.00 83.12 195 GLU A N 1
ATOM 1509 C CA . GLU A 1 195 ? -11.936 1.915 4.897 1.00 83.12 195 GLU A CA 1
ATOM 1510 C C . GLU A 1 195 ? -10.574 1.256 4.698 1.00 83.12 195 GLU A C 1
ATOM 1512 O O . GLU A 1 195 ? -9.570 1.935 4.497 1.00 83.12 195 GLU A O 1
ATOM 1517 N N . ARG A 1 196 ? -10.541 -0.073 4.790 1.00 84.88 196 ARG A N 1
ATOM 1518 C CA . ARG A 1 196 ? -9.334 -0.879 4.612 1.00 84.88 196 ARG A CA 1
ATOM 1519 C C . ARG A 1 196 ? -9.381 -1.550 3.260 1.00 84.88 196 ARG A C 1
ATOM 1521 O O . ARG A 1 196 ? -10.368 -2.222 2.970 1.00 84.88 196 ARG A O 1
ATOM 1528 N N . LEU A 1 197 ? -8.321 -1.377 2.487 1.00 87.81 197 LEU A N 1
ATOM 1529 C CA . LEU A 1 197 ? -8.109 -2.111 1.248 1.00 87.81 197 LEU A CA 1
ATOM 1530 C C . LEU A 1 197 ? -6.741 -2.765 1.288 1.00 87.81 197 LEU A C 1
ATOM 1532 O O . LEU A 1 197 ? -5.777 -2.207 1.818 1.00 87.81 197 LEU A O 1
ATOM 1536 N N . TRP A 1 198 ? -6.677 -3.971 0.755 1.00 90.69 198 TRP A N 1
ATOM 1537 C CA . TRP A 1 198 ? -5.458 -4.737 0.720 1.00 90.69 198 TRP A CA 1
ATOM 1538 C C . TRP A 1 198 ? -4.559 -4.266 -0.422 1.00 90.69 198 TRP A C 1
ATOM 1540 O O . TRP A 1 198 ? -4.985 -4.145 -1.570 1.00 90.69 198 TRP A O 1
ATOM 1550 N N . SER A 1 199 ? -3.280 -4.074 -0.126 1.00 93.75 199 SER A N 1
ATOM 1551 C CA . SER A 1 199 ? -2.265 -3.854 -1.154 1.00 93.75 199 SER A CA 1
ATOM 1552 C C . SER A 1 199 ? -1.058 -4.748 -0.901 1.00 93.75 199 SER A C 1
ATOM 1554 O O . SER A 1 199 ? -0.886 -5.336 0.169 1.00 93.75 199 SER A O 1
ATOM 1556 N N . TRP A 1 200 ? -0.216 -4.887 -1.914 1.00 96.69 200 TRP A N 1
ATOM 1557 C CA . TRP A 1 200 ? 1.081 -5.527 -1.790 1.00 96.69 200 TRP A CA 1
ATOM 1558 C C . TRP A 1 200 ? 2.135 -4.622 -2.394 1.00 96.69 200 TRP A C 1
ATOM 1560 O O . TRP A 1 200 ? 1.931 -4.060 -3.468 1.00 96.69 200 TRP A O 1
ATOM 1570 N N . ILE A 1 201 ? 3.267 -4.503 -1.717 1.00 97.69 201 ILE A N 1
ATOM 1571 C CA . ILE A 1 201 ? 4.416 -3.745 -2.196 1.00 97.69 201 ILE A CA 1
ATOM 1572 C C . ILE A 1 201 ? 5.596 -4.705 -2.237 1.00 97.69 201 ILE A C 1
ATOM 1574 O O . ILE A 1 201 ? 5.880 -5.402 -1.264 1.00 97.69 201 ILE A O 1
ATOM 1578 N N . VAL A 1 202 ? 6.273 -4.754 -3.374 1.00 98.25 202 VAL A N 1
ATOM 1579 C CA . VAL A 1 202 ? 7.383 -5.659 -3.641 1.00 98.25 202 VAL A CA 1
ATOM 1580 C C . VAL A 1 202 ? 8.614 -4.839 -3.970 1.00 98.25 202 VAL A C 1
ATOM 1582 O O . VAL A 1 202 ? 8.558 -3.992 -4.855 1.00 98.25 202 VAL A O 1
ATOM 1585 N N . LEU A 1 203 ? 9.719 -5.103 -3.285 1.00 97.75 203 LEU A N 1
ATOM 1586 C CA . LEU A 1 203 ? 11.037 -4.588 -3.638 1.00 97.75 203 L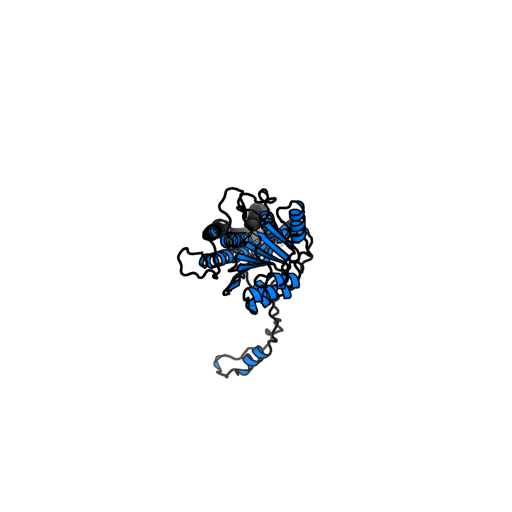EU A CA 1
ATOM 1587 C C . LEU A 1 203 ? 11.863 -5.734 -4.224 1.00 97.75 203 LEU A C 1
ATOM 1589 O O . LEU A 1 203 ? 11.973 -6.791 -3.599 1.00 97.75 203 LEU A O 1
ATOM 1593 N N . CYS A 1 204 ? 12.414 -5.521 -5.416 1.00 96.75 204 CYS A N 1
ATOM 1594 C CA . CYS A 1 204 ? 13.196 -6.513 -6.149 1.00 96.75 204 CYS A CA 1
ATOM 1595 C C . CYS A 1 204 ? 14.697 -6.186 -6.124 1.00 96.75 204 CYS A C 1
ATOM 1597 O O . CYS A 1 204 ? 15.097 -5.055 -5.842 1.00 96.75 204 CYS A O 1
ATOM 1599 N N . ASP A 1 205 ? 15.519 -7.178 -6.449 1.00 94.12 205 ASP A N 1
ATOM 1600 C CA . ASP A 1 205 ? 16.980 -7.092 -6.567 1.00 94.12 205 ASP A CA 1
ATOM 1601 C C . ASP A 1 205 ? 17.464 -6.138 -7.680 1.00 94.12 205 ASP A C 1
ATOM 1603 O O . ASP A 1 205 ? 18.503 -5.496 -7.547 1.00 94.12 205 ASP A O 1
ATOM 1607 N N . ASP A 1 206 ? 16.683 -5.968 -8.750 1.00 93.81 206 ASP A N 1
ATOM 1608 C CA . ASP A 1 206 ? 17.037 -5.188 -9.948 1.00 93.81 206 ASP A CA 1
ATOM 1609 C C . ASP A 1 206 ? 16.568 -3.714 -9.938 1.00 93.81 206 ASP A C 1
ATOM 1611 O O . ASP A 1 206 ? 16.331 -3.105 -10.994 1.00 93.81 206 ASP A O 1
ATOM 1615 N N . ALA A 1 207 ? 16.420 -3.129 -8.742 1.00 95.06 207 ALA A N 1
ATOM 1616 C CA . ALA A 1 207 ? 15.893 -1.775 -8.530 1.00 95.06 207 ALA A CA 1
ATOM 1617 C C . ALA A 1 207 ? 14.470 -1.552 -9.092 1.00 95.06 207 ALA A C 1
ATOM 1619 O O . ALA A 1 207 ? 14.100 -0.441 -9.489 1.00 95.06 207 ALA A O 1
ATOM 1620 N N . THR A 1 208 ? 13.661 -2.612 -9.115 1.00 97.06 208 THR A N 1
ATOM 1621 C CA . THR A 1 208 ? 12.227 -2.554 -9.418 1.00 97.06 208 THR A CA 1
ATOM 1622 C C . THR A 1 208 ? 11.405 -2.581 -8.137 1.00 97.06 208 THR A C 1
ATOM 1624 O O . THR A 1 208 ? 11.591 -3.443 -7.278 1.00 97.06 208 THR A O 1
ATOM 1627 N N . VAL A 1 209 ? 10.437 -1.672 -8.042 1.00 98.38 209 VAL A N 1
ATOM 1628 C CA . VAL A 1 209 ? 9.357 -1.742 -7.054 1.00 98.38 209 VAL A CA 1
ATOM 1629 C C . VAL A 1 209 ? 8.060 -2.099 -7.765 1.00 98.38 209 VAL A C 1
ATOM 1631 O O . VAL A 1 209 ? 7.752 -1.528 -8.812 1.00 98.38 209 VAL A O 1
ATOM 1634 N N . ILE A 1 210 ? 7.290 -3.029 -7.206 1.00 98.62 210 ILE A N 1
ATOM 1635 C CA . ILE A 1 210 ? 5.985 -3.429 -7.738 1.00 98.62 210 ILE A CA 1
ATOM 1636 C C . ILE A 1 210 ? 4.919 -3.154 -6.687 1.00 98.62 210 ILE A C 1
ATOM 1638 O O . ILE A 1 210 ? 5.064 -3.575 -5.546 1.00 98.62 210 ILE A O 1
ATOM 1642 N N . SER A 1 211 ? 3.839 -2.475 -7.058 1.00 98.44 211 SER A N 1
ATOM 1643 C CA . SER A 1 211 ? 2.668 -2.306 -6.199 1.00 98.44 211 SER A CA 1
ATOM 1644 C C . SER A 1 211 ? 1.444 -2.963 -6.816 1.00 98.44 211 SER A C 1
ATOM 1646 O O . SER A 1 211 ? 1.099 -2.705 -7.968 1.00 98.44 211 SER A O 1
ATOM 1648 N N . PHE A 1 212 ? 0.774 -3.792 -6.029 1.00 98.06 212 PHE A N 1
ATOM 1649 C CA . PHE A 1 212 ? -0.506 -4.401 -6.353 1.00 98.06 212 PHE A CA 1
ATOM 1650 C C . PHE A 1 212 ? -1.566 -3.835 -5.420 1.00 98.06 212 PHE A C 1
ATOM 1652 O O . PHE A 1 212 ? -1.332 -3.736 -4.218 1.00 98.06 212 PHE A O 1
ATOM 1659 N N . HIS A 1 213 ? -2.737 -3.514 -5.951 1.00 95.25 213 HIS A N 1
ATOM 1660 C CA . HIS A 1 213 ? -3.839 -2.967 -5.161 1.00 95.25 213 HIS A CA 1
ATOM 1661 C C . HIS A 1 213 ? -5.101 -3.776 -5.404 1.00 95.25 213 HIS A C 1
ATOM 1663 O O . HIS A 1 213 ? -5.448 -4.022 -6.563 1.00 95.25 213 HIS A O 1
ATOM 1669 N N . GLU A 1 214 ? -5.767 -4.173 -4.321 1.00 91.31 214 GLU A N 1
ATOM 1670 C CA . GLU A 1 214 ? -7.080 -4.822 -4.339 1.00 91.31 214 GLU A CA 1
ATOM 1671 C C . GLU A 1 214 ? -8.051 -4.079 -5.261 1.00 91.31 214 GLU A C 1
ATOM 1673 O O . GLU A 1 214 ? -8.001 -2.852 -5.377 1.00 91.31 214 GLU A O 1
ATOM 1678 N N . ASP A 1 215 ? -8.939 -4.820 -5.928 1.00 88.31 215 ASP A N 1
ATOM 1679 C CA . ASP A 1 215 ? -9.997 -4.212 -6.722 1.00 88.31 215 ASP A CA 1
ATOM 1680 C C . ASP A 1 215 ? -11.060 -3.548 -5.824 1.00 88.31 215 ASP A C 1
ATOM 1682 O O . ASP A 1 215 ? -11.810 -4.253 -5.146 1.00 88.31 215 ASP A O 1
ATOM 1686 N N . PRO A 1 216 ? -11.210 -2.209 -5.852 1.00 81.00 216 PRO A N 1
ATOM 1687 C CA . PRO A 1 216 ? -12.275 -1.539 -5.114 1.00 81.00 216 PRO A CA 1
ATOM 1688 C C . PRO A 1 216 ? -13.678 -1.740 -5.712 1.00 81.00 216 PRO A C 1
ATOM 1690 O O . PRO A 1 216 ? -14.674 -1.443 -5.050 1.00 81.00 216 PRO A O 1
ATOM 1693 N N . ARG A 1 217 ? -13.782 -2.176 -6.978 1.00 66.12 217 ARG A N 1
ATOM 1694 C CA . ARG A 1 217 ? -15.020 -2.170 -7.781 1.00 66.12 217 ARG A CA 1
ATOM 1695 C C . ARG A 1 217 ? -16.189 -3.049 -7.321 1.00 66.12 217 ARG A C 1
ATOM 1697 O O . ARG A 1 217 ? -17.268 -2.802 -7.855 1.00 66.12 217 ARG A O 1
ATOM 1704 N N . PRO A 1 218 ? -16.081 -4.015 -6.390 1.00 60.38 218 PRO A N 1
ATOM 1705 C CA . PRO A 1 218 ? -17.273 -4.724 -5.930 1.00 60.38 218 PRO A CA 1
ATOM 1706 C C . PRO A 1 218 ? -18.282 -3.829 -5.181 1.00 60.38 218 PRO A C 1
ATOM 1708 O O . PRO A 1 218 ? -19.433 -4.216 -5.013 1.00 60.38 218 PRO A O 1
ATOM 1711 N N . LYS A 1 219 ? -17.876 -2.621 -4.767 1.00 62.25 219 LYS A N 1
ATOM 1712 C CA . LYS A 1 219 ? -18.734 -1.595 -4.151 1.00 62.25 219 LYS A CA 1
ATOM 1713 C C . LYS A 1 219 ? -19.328 -0.709 -5.263 1.00 62.25 219 LYS A C 1
ATOM 1715 O O . LYS A 1 219 ? -18.735 -0.607 -6.331 1.00 62.25 219 LYS A O 1
ATOM 1720 N N . ASP A 1 220 ? -20.473 -0.054 -5.075 1.00 60.03 220 ASP A N 1
ATOM 1721 C CA . ASP A 1 220 ? -21.001 0.930 -6.045 1.00 60.03 220 ASP A CA 1
ATOM 1722 C C . ASP A 1 220 ? -20.051 2.140 -6.141 1.00 60.03 220 ASP A C 1
ATOM 1724 O O . ASP A 1 220 ? -20.209 3.163 -5.477 1.00 60.03 220 ASP A O 1
ATOM 1728 N N . VAL A 1 221 ? -18.974 1.973 -6.908 1.00 66.50 221 VAL A N 1
ATOM 1729 C CA . VAL A 1 221 ? -17.820 2.859 -6.867 1.00 66.50 221 VAL A CA 1
ATOM 1730 C C . VAL A 1 221 ? -17.991 3.986 -7.878 1.00 66.50 221 VAL A C 1
ATOM 1732 O O . VAL A 1 221 ? -17.915 3.768 -9.097 1.00 66.50 221 VAL A O 1
ATOM 1735 N N . ASP A 1 222 ? -18.167 5.199 -7.360 1.00 79.44 222 ASP A N 1
ATOM 1736 C CA . ASP A 1 222 ? -18.095 6.432 -8.132 1.00 79.44 222 ASP A CA 1
ATOM 1737 C C . ASP A 1 222 ? -16.633 6.835 -8.431 1.00 79.44 222 ASP A C 1
ATOM 1739 O O . ASP A 1 222 ? -15.659 6.261 -7.932 1.00 79.44 222 ASP A O 1
ATOM 1743 N N . SER A 1 223 ? -16.450 7.842 -9.289 1.00 83.75 223 SER A N 1
ATOM 1744 C CA . SER A 1 223 ? -15.103 8.328 -9.617 1.00 83.75 223 SER A CA 1
ATOM 1745 C C . SER A 1 223 ? -14.403 8.989 -8.423 1.00 83.75 223 SER A C 1
ATOM 1747 O O . SER A 1 223 ? -13.172 9.052 -8.422 1.00 83.75 223 SER A O 1
ATOM 1749 N N . LYS A 1 224 ? -15.151 9.510 -7.442 1.00 86.88 224 LYS A N 1
ATOM 1750 C CA . LYS A 1 224 ? -14.594 10.198 -6.273 1.00 86.88 224 LYS A CA 1
ATOM 1751 C C . LYS A 1 224 ? -13.916 9.190 -5.347 1.00 86.88 224 LYS A C 1
ATOM 1753 O O . LYS A 1 224 ? -12.770 9.400 -4.969 1.00 86.88 224 LYS A O 1
ATOM 1758 N N . TYR A 1 225 ? -14.573 8.068 -5.079 1.00 87.81 225 TYR A N 1
ATOM 1759 C CA . TYR A 1 225 ? -14.058 6.960 -4.290 1.00 87.81 225 TYR A CA 1
ATOM 1760 C C . TYR A 1 225 ? -12.756 6.403 -4.882 1.00 87.81 225 TYR A C 1
ATOM 1762 O O . TYR A 1 225 ? -11.768 6.297 -4.157 1.00 87.81 225 TYR A O 1
ATOM 1770 N N . ILE A 1 226 ? -12.701 6.128 -6.198 1.00 89.56 226 ILE A N 1
ATOM 1771 C CA . ILE A 1 226 ? -11.460 5.647 -6.848 1.00 89.56 226 ILE A CA 1
ATOM 1772 C C . ILE A 1 226 ? -10.316 6.632 -6.632 1.00 89.56 226 ILE A C 1
ATOM 1774 O O . ILE A 1 226 ? -9.211 6.227 -6.274 1.00 89.56 226 ILE A O 1
ATOM 1778 N N . LYS A 1 227 ? -10.574 7.929 -6.832 1.00 88.75 227 LYS A N 1
ATOM 1779 C CA . LYS A 1 227 ? -9.556 8.967 -6.643 1.00 88.75 227 LYS A CA 1
ATOM 1780 C C . LYS A 1 227 ? -9.076 9.032 -5.195 1.00 88.75 227 LYS A C 1
ATOM 1782 O O . LYS A 1 227 ? -7.883 9.213 -4.983 1.00 88.75 227 LYS A O 1
ATOM 1787 N N . THR A 1 228 ? -9.967 8.851 -4.221 1.00 89.12 228 THR A N 1
ATOM 1788 C CA . THR A 1 228 ? -9.604 8.809 -2.798 1.00 89.12 228 THR A CA 1
ATOM 1789 C C . THR A 1 228 ? -8.722 7.605 -2.476 1.00 89.12 228 THR A C 1
ATOM 1791 O O . THR A 1 228 ? -7.670 7.780 -1.868 1.00 89.12 228 THR A O 1
ATOM 1794 N N . VAL A 1 229 ? -9.097 6.402 -2.924 1.00 89.94 229 VAL A N 1
ATOM 1795 C CA . VAL A 1 229 ? -8.306 5.177 -2.702 1.00 89.94 229 VAL A CA 1
ATOM 1796 C C . VAL A 1 229 ? -6.928 5.276 -3.356 1.00 89.94 229 VAL A C 1
ATOM 1798 O O . VAL A 1 229 ? -5.920 4.915 -2.759 1.00 89.94 229 VAL A O 1
ATOM 1801 N N . ARG A 1 230 ? -6.858 5.828 -4.571 1.00 92.25 230 ARG A N 1
ATOM 1802 C CA . ARG A 1 230 ? -5.599 5.973 -5.315 1.00 92.25 230 ARG A CA 1
ATOM 1803 C C . ARG A 1 230 ? -4.799 7.217 -4.934 1.00 92.25 230 ARG A C 1
ATOM 1805 O O . ARG A 1 230 ? -3.739 7.436 -5.515 1.00 92.25 230 ARG A O 1
ATOM 1812 N N . LYS A 1 231 ? -5.274 8.041 -3.990 1.00 90.19 231 LYS A N 1
ATOM 1813 C CA . LYS A 1 231 ? -4.708 9.369 -3.706 1.00 90.19 231 LYS A CA 1
ATOM 1814 C C . LYS A 1 231 ? -3.214 9.311 -3.393 1.00 90.19 231 LYS A C 1
ATOM 1816 O O . LYS A 1 231 ? -2.459 10.064 -4.004 1.00 90.19 231 LYS A O 1
ATOM 1821 N N . ASN A 1 232 ? -2.785 8.412 -2.503 1.00 89.56 232 ASN A N 1
ATOM 1822 C CA . ASN A 1 232 ? -1.367 8.293 -2.151 1.00 89.56 232 ASN A CA 1
ATOM 1823 C C . ASN A 1 232 ? -0.526 7.851 -3.356 1.00 89.56 232 ASN A C 1
ATOM 1825 O O . ASN A 1 232 ? 0.451 8.498 -3.718 1.00 89.56 232 ASN A O 1
ATOM 1829 N N . THR A 1 233 ? -0.966 6.811 -4.066 1.00 93.62 233 THR A N 1
ATOM 1830 C CA . THR A 1 233 ? -0.286 6.324 -5.273 1.00 93.62 233 THR A CA 1
ATOM 1831 C C . THR A 1 233 ? -0.158 7.404 -6.349 1.00 93.62 233 THR A C 1
ATOM 1833 O O . THR A 1 233 ? 0.897 7.538 -6.962 1.00 93.62 233 THR A O 1
ATOM 1836 N N . LEU A 1 234 ? -1.204 8.203 -6.568 1.00 92.94 234 LEU A N 1
ATOM 1837 C CA . LEU A 1 234 ? -1.178 9.318 -7.516 1.00 92.94 234 LEU A CA 1
ATOM 1838 C C . LEU A 1 234 ? -0.266 10.452 -7.038 1.00 92.94 234 LEU A C 1
ATOM 1840 O O . LEU A 1 234 ? 0.430 11.043 -7.860 1.00 92.94 234 LEU A O 1
ATOM 1844 N N . SER A 1 235 ? -0.224 10.722 -5.729 1.00 89.81 235 SER A N 1
ATOM 1845 C CA . SER A 1 235 ? 0.718 11.678 -5.138 1.00 89.81 235 SER A CA 1
ATOM 1846 C C . SER A 1 235 ? 2.164 11.249 -5.399 1.00 89.81 235 SER A C 1
ATOM 1848 O O . SER A 1 235 ? 2.940 12.022 -5.966 1.00 89.81 235 SER A O 1
ATOM 1850 N N . VAL A 1 236 ? 2.501 9.990 -5.104 1.00 91.88 236 VAL A N 1
ATOM 1851 C CA . VAL A 1 236 ? 3.828 9.407 -5.364 1.00 91.88 236 VAL A CA 1
ATOM 1852 C C . VAL A 1 236 ? 4.165 9.440 -6.858 1.00 91.88 236 VAL A C 1
ATOM 1854 O O . VAL A 1 236 ? 5.253 9.875 -7.231 1.00 91.88 236 VAL A O 1
ATOM 1857 N N . LEU A 1 237 ? 3.225 9.060 -7.732 1.00 94.12 237 LEU A N 1
ATOM 1858 C CA . LEU A 1 237 ? 3.409 9.107 -9.186 1.00 94.12 237 LEU A CA 1
ATOM 1859 C C . LEU A 1 237 ? 3.692 10.521 -9.681 1.00 94.12 237 LEU A C 1
ATOM 1861 O O . LEU A 1 237 ? 4.604 10.717 -10.480 1.00 94.12 237 LEU A O 1
ATOM 1865 N N . SER A 1 238 ? 2.951 11.510 -9.185 1.00 91.62 238 SER A N 1
ATOM 1866 C CA . SER A 1 238 ? 3.115 12.900 -9.603 1.00 91.62 238 SER A CA 1
ATOM 1867 C C . SER A 1 238 ? 4.542 13.416 -9.361 1.00 91.62 238 SER A C 1
ATOM 1869 O O . SER A 1 238 ? 5.095 14.105 -10.216 1.00 91.62 238 SER A O 1
ATOM 1871 N N . GLN A 1 239 ? 5.177 12.996 -8.263 1.00 88.56 239 GLN A N 1
ATOM 1872 C CA . GLN A 1 239 ? 6.532 13.396 -7.865 1.00 88.56 239 GLN A CA 1
ATOM 1873 C C . GLN A 1 239 ? 7.647 12.755 -8.701 1.00 88.56 239 GLN A C 1
ATOM 1875 O O . GLN A 1 239 ? 8.792 13.211 -8.670 1.00 88.56 239 GLN A O 1
ATOM 1880 N N . LEU A 1 240 ? 7.341 11.706 -9.472 1.00 91.31 240 LEU A N 1
ATOM 1881 C CA . LEU A 1 240 ? 8.310 11.092 -10.382 1.00 91.31 240 LEU A CA 1
ATOM 1882 C C . LEU A 1 240 ? 8.531 11.910 -11.661 1.00 91.31 240 LEU A C 1
ATOM 1884 O O . LEU A 1 240 ? 9.424 11.578 -12.441 1.00 91.31 240 LEU A O 1
ATOM 1888 N N . SER A 1 241 ? 7.780 12.990 -11.874 1.00 91.00 241 SER A N 1
ATOM 1889 C CA . SER A 1 241 ? 8.013 13.969 -12.940 1.00 91.00 241 SER A CA 1
ATOM 1890 C C . SER A 1 241 ? 8.583 15.266 -12.372 1.00 91.00 241 SER A C 1
ATOM 1892 O O . SER A 1 241 ? 8.236 15.671 -11.263 1.00 91.00 241 SER A O 1
ATOM 1894 N N . ILE A 1 242 ? 9.399 15.971 -13.159 1.00 87.31 242 ILE A N 1
ATOM 1895 C CA . ILE A 1 242 ? 9.873 17.319 -12.799 1.00 87.31 242 ILE A CA 1
ATOM 1896 C C . ILE A 1 242 ? 8.730 18.333 -12.654 1.00 87.31 242 ILE A C 1
ATOM 1898 O O . ILE A 1 242 ? 8.873 19.334 -11.960 1.00 87.31 242 ILE A O 1
ATOM 1902 N N . ILE A 1 243 ? 7.589 18.075 -13.299 1.00 88.06 243 ILE A N 1
ATOM 1903 C CA . ILE A 1 243 ? 6.411 18.950 -13.260 1.00 88.06 243 ILE A CA 1
ATOM 1904 C C . ILE A 1 243 ? 5.711 18.864 -11.901 1.00 88.06 243 ILE A C 1
ATOM 1906 O O . ILE A 1 243 ? 5.176 19.857 -11.417 1.00 88.06 243 ILE A O 1
ATOM 1910 N N . GLY A 1 244 ? 5.737 17.688 -11.269 1.00 81.81 244 GLY A N 1
ATOM 1911 C CA . GLY A 1 244 ? 5.135 17.452 -9.960 1.00 81.81 244 GLY A CA 1
ATOM 1912 C C . GLY A 1 244 ? 6.068 17.712 -8.781 1.00 81.81 244 GLY A C 1
ATOM 1913 O O . GLY A 1 244 ? 5.742 17.305 -7.671 1.00 81.81 244 GLY A O 1
ATOM 1914 N N . TRP A 1 245 ? 7.215 18.374 -8.976 1.00 74.94 245 TRP A N 1
ATOM 1915 C CA . TRP A 1 245 ? 8.138 18.696 -7.877 1.00 74.94 245 TRP A CA 1
ATOM 1916 C C . TRP A 1 245 ? 7.481 19.499 -6.757 1.00 74.94 245 TRP A C 1
ATOM 1918 O O . TRP A 1 245 ? 7.755 19.246 -5.588 1.00 74.94 245 TRP A O 1
ATOM 1928 N N . ASP A 1 246 ? 6.611 20.439 -7.117 1.00 67.75 246 ASP A N 1
ATOM 1929 C CA . ASP A 1 246 ? 5.909 21.295 -6.158 1.00 67.75 246 ASP A CA 1
ATOM 1930 C C . ASP A 1 246 ? 4.572 20.683 -5.700 1.00 67.75 246 ASP A C 1
ATOM 1932 O O . ASP A 1 246 ? 3.864 21.280 -4.895 1.00 67.75 246 ASP A O 1
ATOM 1936 N N . ALA A 1 247 ? 4.220 19.490 -6.200 1.00 63.16 247 ALA A N 1
ATOM 1937 C CA . ALA A 1 247 ? 3.066 18.730 -5.720 1.00 63.16 247 ALA A CA 1
ATOM 1938 C C . ALA A 1 247 ? 3.357 18.013 -4.390 1.00 63.16 247 ALA A C 1
ATOM 1940 O O . ALA A 1 247 ? 2.422 17.617 -3.696 1.00 63.16 247 ALA A O 1
ATOM 1941 N N . ALA A 1 248 ? 4.635 17.848 -4.032 1.00 58.44 248 ALA A N 1
ATOM 1942 C CA . ALA A 1 248 ? 5.028 17.364 -2.718 1.00 58.44 248 ALA A CA 1
ATOM 1943 C C . ALA A 1 248 ? 4.810 18.474 -1.679 1.00 58.44 248 ALA A C 1
ATOM 1945 O O . ALA A 1 248 ? 5.520 19.481 -1.678 1.00 58.44 248 ALA A O 1
ATOM 1946 N N . ASP A 1 249 ? 3.847 18.285 -0.776 1.00 56.41 249 ASP A N 1
ATOM 1947 C CA . ASP A 1 249 ? 3.778 19.095 0.436 1.00 56.41 249 ASP A CA 1
ATOM 1948 C C . ASP A 1 249 ? 5.016 18.762 1.287 1.00 56.41 249 ASP A C 1
ATOM 1950 O O . ASP A 1 249 ? 5.260 17.600 1.626 1.00 56.41 249 ASP A O 1
ATOM 1954 N N . GLY A 1 250 ? 5.842 19.768 1.592 1.00 50.12 250 GLY A N 1
ATOM 1955 C CA . GLY A 1 250 ? 7.132 19.600 2.275 1.00 50.12 250 GLY A CA 1
ATOM 1956 C C . GLY A 1 250 ? 7.027 19.014 3.689 1.00 50.12 250 GLY A C 1
ATOM 1957 O O . GLY A 1 250 ? 8.047 18.658 4.280 1.00 50.12 250 GLY A O 1
ATOM 1958 N N . VAL A 1 251 ? 5.807 18.902 4.223 1.00 49.72 251 VAL A N 1
ATOM 1959 C CA . VAL A 1 251 ? 5.488 18.207 5.477 1.00 49.72 251 VAL A CA 1
ATOM 1960 C C . VAL A 1 251 ? 5.323 16.693 5.272 1.00 49.72 251 VAL A C 1
ATOM 1962 O O . VAL A 1 251 ? 5.619 15.921 6.183 1.00 49.72 251 VAL A O 1
ATOM 1965 N N . GLU A 1 252 ? 4.884 16.256 4.090 1.00 51.00 252 GLU A N 1
ATOM 1966 C CA . GLU A 1 252 ? 4.413 14.890 3.834 1.00 51.00 252 GLU A CA 1
ATOM 1967 C C . GLU A 1 252 ? 5.487 14.016 3.168 1.00 51.00 252 GLU A C 1
ATOM 1969 O O . GLU A 1 252 ? 5.707 12.880 3.586 1.00 51.00 252 GLU A O 1
ATOM 1974 N N . LEU A 1 253 ? 6.189 14.522 2.146 1.00 54.56 253 LEU A N 1
ATOM 1975 C CA . LEU A 1 253 ? 7.067 13.706 1.296 1.00 54.56 253 LEU A CA 1
ATOM 1976 C C . LEU A 1 253 ? 8.317 14.509 0.888 1.00 54.56 253 LEU A C 1
ATOM 1978 O O . LEU A 1 253 ? 8.222 15.627 0.387 1.00 54.56 253 LEU A O 1
ATOM 1982 N N . ILE A 1 254 ? 9.520 13.947 1.080 1.00 59.69 254 ILE A N 1
ATOM 1983 C CA . ILE A 1 254 ? 10.715 14.492 0.408 1.00 59.69 254 ILE A CA 1
ATOM 1984 C C . ILE A 1 254 ? 10.614 14.019 -1.039 1.00 59.69 254 ILE A C 1
ATOM 1986 O O . ILE A 1 254 ? 10.471 12.822 -1.269 1.00 59.69 254 ILE A O 1
ATOM 1990 N N . SER A 1 255 ? 10.699 14.942 -1.998 1.00 61.03 255 SER A N 1
ATOM 1991 C CA . SER A 1 255 ? 10.615 14.597 -3.419 1.00 61.03 255 SER A CA 1
ATOM 1992 C C . SER A 1 255 ? 11.536 13.419 -3.758 1.00 61.03 255 SER A C 1
ATOM 1994 O O . SER A 1 255 ? 12.754 13.481 -3.549 1.00 61.03 255 SER A O 1
ATOM 1996 N N . LEU A 1 256 ? 10.941 12.357 -4.311 1.00 69.62 256 LEU A N 1
ATOM 1997 C CA . LEU A 1 256 ? 11.630 11.162 -4.813 1.00 69.62 256 LEU A CA 1
ATOM 1998 C C . LEU A 1 256 ? 12.719 11.497 -5.834 1.00 69.62 256 LEU A C 1
ATOM 2000 O O . LEU A 1 256 ? 13.722 10.791 -5.950 1.00 69.62 256 LEU A O 1
ATOM 2004 N N . ARG A 1 257 ? 12.529 12.606 -6.552 1.00 73.38 257 ARG A N 1
ATOM 2005 C CA . ARG A 1 257 ? 13.501 13.176 -7.475 1.00 73.38 257 ARG A CA 1
ATOM 2006 C C . ARG A 1 257 ? 14.076 14.454 -6.889 1.00 73.38 257 ARG A C 1
ATOM 2008 O O . ARG A 1 257 ? 13.360 15.416 -6.619 1.00 73.38 257 ARG A O 1
ATOM 2015 N N . GLN A 1 258 ? 15.385 14.473 -6.696 1.00 65.44 258 GLN A N 1
ATOM 2016 C CA . GLN A 1 258 ? 16.079 15.654 -6.196 1.00 65.44 258 GLN A CA 1
ATOM 2017 C C . GLN A 1 258 ? 16.256 16.694 -7.315 1.00 65.44 258 GLN A C 1
ATOM 2019 O O . GLN A 1 258 ? 16.498 16.340 -8.471 1.00 65.44 258 GLN A O 1
ATOM 2024 N N . ARG A 1 259 ? 16.137 17.984 -6.967 1.00 62.22 259 ARG A N 1
ATOM 2025 C CA . ARG A 1 259 ? 16.370 19.104 -7.895 1.00 62.22 259 ARG A CA 1
ATOM 2026 C C . ARG A 1 259 ? 17.833 19.130 -8.361 1.00 62.22 259 ARG A C 1
ATOM 2028 O O . ARG A 1 259 ? 18.727 18.634 -7.677 1.00 62.22 259 ARG A O 1
ATOM 2035 N N . ALA A 1 260 ? 18.070 19.716 -9.534 1.00 54.75 260 ALA A N 1
ATOM 2036 C CA . ALA A 1 260 ? 19.387 19.768 -10.170 1.00 54.75 260 ALA A CA 1
ATOM 2037 C C . ALA A 1 260 ? 20.487 20.289 -9.217 1.00 54.75 260 ALA A C 1
ATOM 2039 O O . ALA A 1 260 ? 20.321 21.334 -8.593 1.00 54.75 260 ALA A O 1
ATOM 2040 N N . GLY A 1 261 ? 21.608 19.559 -9.127 1.00 55.84 261 GLY A N 1
ATOM 2041 C CA . GLY A 1 261 ? 22.765 19.893 -8.278 1.00 55.84 261 GLY A CA 1
ATOM 2042 C C . GLY A 1 261 ? 23.099 18.861 -7.193 1.00 55.84 261 GLY A C 1
ATOM 2043 O O . GLY A 1 261 ? 24.157 18.956 -6.577 1.00 55.84 261 GLY A O 1
ATOM 2044 N N . SER A 1 262 ? 22.241 17.861 -6.973 1.00 63.12 262 SER A N 1
ATOM 2045 C CA . SER A 1 262 ? 22.499 16.753 -6.048 1.00 63.12 262 SER A CA 1
ATOM 2046 C C . SER A 1 262 ? 23.170 15.542 -6.722 1.00 63.12 262 SER A C 1
ATOM 2048 O O . SER A 1 262 ? 23.270 15.467 -7.950 1.00 63.12 262 SER A O 1
ATOM 2050 N N . LYS A 1 263 ? 23.655 14.589 -5.908 1.00 71.44 263 LYS A N 1
ATOM 2051 C CA . LYS A 1 263 ? 24.238 13.318 -6.373 1.00 71.44 263 LYS A CA 1
ATOM 2052 C C . LYS A 1 263 ? 23.228 12.569 -7.255 1.00 71.44 263 LYS A C 1
ATOM 2054 O O . LYS A 1 263 ? 22.036 12.550 -6.958 1.00 71.44 263 LYS A O 1
ATOM 2059 N N . GLU A 1 264 ? 23.709 11.960 -8.337 1.00 80.38 264 GLU A N 1
ATOM 2060 C CA . GLU A 1 264 ? 22.871 11.154 -9.227 1.00 80.38 264 GLU A CA 1
ATOM 2061 C C . GLU A 1 264 ? 22.228 9.986 -8.464 1.00 80.38 264 GLU A C 1
ATOM 2063 O O . GLU A 1 264 ? 22.893 9.287 -7.695 1.00 80.38 264 GLU A O 1
ATOM 2068 N N . LEU A 1 265 ? 20.915 9.825 -8.639 1.00 84.19 265 LEU A N 1
ATOM 2069 C CA . LEU A 1 265 ? 20.110 8.816 -7.965 1.00 84.19 265 LEU A CA 1
ATOM 2070 C C . LEU A 1 265 ? 20.473 7.443 -8.523 1.00 84.19 265 LEU A C 1
ATOM 2072 O O . LEU A 1 265 ? 20.259 7.175 -9.704 1.00 84.19 265 LEU A O 1
ATOM 2076 N N . THR A 1 266 ? 21.005 6.568 -7.674 1.00 90.31 266 THR A N 1
ATOM 2077 C CA . THR A 1 266 ? 21.244 5.171 -8.044 1.00 90.31 266 THR A CA 1
ATOM 2078 C C . THR A 1 266 ? 19.920 4.408 -8.090 1.00 90.31 266 THR A C 1
ATOM 2080 O O . THR A 1 266 ? 18.955 4.789 -7.425 1.00 90.31 266 THR A O 1
ATOM 2083 N N . GLY A 1 267 ? 19.864 3.308 -8.849 1.00 90.81 267 GLY A N 1
ATOM 2084 C CA . GLY A 1 267 ? 18.658 2.474 -8.927 1.00 90.81 267 GLY A CA 1
ATOM 2085 C C . GLY A 1 267 ? 18.194 1.991 -7.549 1.00 90.81 267 GLY A C 1
ATOM 2086 O O . GLY A 1 267 ? 17.031 2.168 -7.201 1.00 90.81 267 GLY A O 1
ATOM 2087 N N . ILE A 1 268 ? 19.117 1.469 -6.733 1.00 91.31 268 ILE A N 1
ATOM 2088 C CA . ILE A 1 268 ? 18.822 0.949 -5.385 1.00 91.31 268 ILE A CA 1
ATOM 2089 C C . ILE A 1 268 ? 18.286 2.058 -4.467 1.00 91.31 268 ILE A C 1
ATOM 2091 O O . ILE A 1 268 ? 17.312 1.840 -3.749 1.00 91.31 268 ILE A O 1
ATOM 2095 N N . GLU A 1 269 ? 18.863 3.264 -4.521 1.00 90.69 269 GLU A N 1
ATOM 2096 C CA . GLU A 1 269 ? 18.387 4.419 -3.748 1.00 90.69 269 GLU A CA 1
ATOM 2097 C C . GLU A 1 269 ? 16.989 4.860 -4.204 1.00 90.69 269 GLU A C 1
ATOM 2099 O O . GLU A 1 269 ? 16.113 5.105 -3.376 1.00 90.69 269 GLU A O 1
ATOM 2104 N N . GLY A 1 270 ? 16.754 4.926 -5.518 1.00 91.75 270 GLY A N 1
ATOM 2105 C CA . GLY A 1 270 ? 15.447 5.254 -6.085 1.00 91.75 270 GLY A CA 1
ATOM 2106 C C . GLY A 1 270 ? 14.372 4.244 -5.687 1.00 91.75 270 GLY A C 1
ATOM 2107 O O . GLY A 1 270 ? 13.314 4.637 -5.197 1.00 91.75 270 GLY A O 1
ATOM 2108 N N . ALA A 1 271 ? 14.665 2.950 -5.827 1.00 94.88 271 ALA A N 1
ATOM 2109 C CA . ALA A 1 271 ? 13.762 1.862 -5.468 1.00 94.88 271 ALA A CA 1
ATOM 2110 C C . ALA A 1 271 ? 13.488 1.806 -3.956 1.00 94.88 271 ALA A C 1
ATOM 2112 O O . ALA A 1 271 ? 12.333 1.726 -3.552 1.00 94.88 271 ALA A O 1
ATOM 2113 N N . SER A 1 272 ? 14.517 1.932 -3.111 1.00 94.25 272 SER A N 1
ATOM 2114 C CA . SER A 1 272 ? 14.362 1.926 -1.646 1.00 94.25 272 SER A CA 1
ATOM 2115 C C . SER A 1 272 ? 13.508 3.096 -1.156 1.00 94.25 272 SER A C 1
ATOM 2117 O O . SER A 1 272 ? 12.631 2.931 -0.307 1.00 94.25 272 SER A O 1
ATOM 2119 N N . ASN A 1 273 ? 13.727 4.284 -1.723 1.00 92.19 273 ASN A N 1
ATOM 2120 C CA . ASN A 1 273 ? 12.943 5.466 -1.387 1.00 92.19 273 ASN A CA 1
ATOM 2121 C C . ASN A 1 273 ? 11.497 5.345 -1.873 1.00 92.19 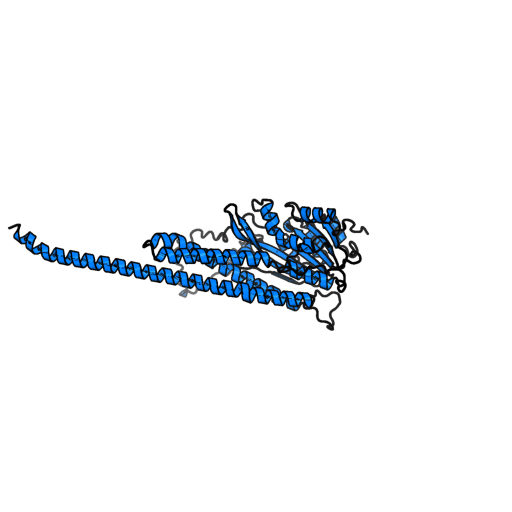273 ASN A C 1
ATOM 2123 O O . ASN A 1 273 ? 10.578 5.689 -1.134 1.00 92.19 273 ASN A O 1
ATOM 2127 N N . LEU A 1 274 ? 11.279 4.828 -3.084 1.00 94.31 274 LEU A N 1
ATOM 2128 C CA . LEU A 1 274 ? 9.937 4.576 -3.604 1.00 94.31 274 LEU A CA 1
ATOM 2129 C C . LEU A 1 274 ? 9.197 3.539 -2.754 1.00 94.31 274 LEU A C 1
ATOM 2131 O O . LEU A 1 274 ? 8.033 3.743 -2.424 1.00 94.31 274 LEU A O 1
ATOM 2135 N N . PHE A 1 275 ? 9.878 2.466 -2.352 1.00 95.69 275 PHE A N 1
ATOM 2136 C CA . PHE A 1 275 ? 9.331 1.449 -1.461 1.00 95.69 275 PHE A CA 1
ATOM 2137 C C . PHE A 1 275 ? 8.857 2.057 -0.132 1.00 95.69 275 PHE A C 1
ATOM 2139 O O . PHE A 1 275 ? 7.753 1.755 0.316 1.00 95.69 275 PHE A O 1
ATOM 2146 N N . TYR A 1 276 ? 9.635 2.979 0.449 1.00 94.00 276 TYR A N 1
ATOM 2147 C CA . TYR A 1 276 ? 9.221 3.755 1.623 1.00 94.00 276 TYR A CA 1
ATOM 2148 C C . TYR A 1 276 ? 7.975 4.613 1.358 1.00 94.00 276 TYR A C 1
ATOM 2150 O O . TYR A 1 276 ? 7.019 4.542 2.123 1.00 94.00 276 TYR A O 1
ATOM 2158 N N . TYR A 1 277 ? 7.944 5.399 0.280 1.00 91.19 277 TYR A N 1
ATOM 2159 C CA . TYR A 1 277 ? 6.824 6.317 0.031 1.00 91.19 277 TYR A CA 1
ATOM 2160 C C . TYR A 1 277 ? 5.527 5.632 -0.392 1.00 91.19 277 TYR A C 1
ATOM 2162 O O . TYR A 1 277 ? 4.450 6.170 -0.167 1.00 91.19 277 TYR A O 1
ATOM 2170 N N . LEU A 1 278 ? 5.605 4.441 -0.985 1.00 93.25 278 LEU A N 1
ATOM 2171 C CA . LEU A 1 278 ? 4.417 3.622 -1.218 1.00 93.25 278 LEU A CA 1
ATOM 2172 C C . LEU A 1 278 ? 3.904 2.988 0.077 1.00 93.25 278 LEU A C 1
ATOM 2174 O O . LEU A 1 278 ? 2.702 2.771 0.211 1.00 93.25 278 LEU A O 1
ATOM 2178 N N . PHE A 1 279 ? 4.801 2.687 1.020 1.00 92.94 279 PHE A N 1
ATOM 2179 C CA . PHE A 1 279 ? 4.426 2.182 2.336 1.00 92.94 279 PHE A CA 1
ATOM 2180 C C . PHE A 1 279 ? 3.766 3.270 3.194 1.00 92.94 279 PHE A C 1
ATOM 2182 O O . PHE A 1 279 ? 2.759 3.000 3.849 1.00 92.94 279 PHE A O 1
ATOM 2189 N N . ASP A 1 280 ? 4.331 4.477 3.187 1.00 88.06 280 ASP A N 1
ATOM 2190 C CA . ASP A 1 280 ? 3.905 5.609 4.008 1.00 88.06 280 ASP A CA 1
ATOM 2191 C C . ASP A 1 280 ? 2.701 6.350 3.393 1.00 88.06 280 ASP A C 1
ATOM 2193 O O . ASP A 1 280 ? 2.831 7.057 2.398 1.00 88.06 280 ASP A O 1
ATOM 2197 N N . ASP A 1 281 ? 1.520 6.205 4.004 1.00 82.94 281 ASP A N 1
ATOM 2198 C CA . ASP A 1 281 ? 0.351 7.072 3.771 1.00 82.94 281 ASP A CA 1
ATOM 2199 C C . ASP A 1 281 ? 0.017 7.836 5.062 1.00 82.94 281 ASP A C 1
ATOM 2201 O O . ASP A 1 281 ? -0.977 7.588 5.767 1.00 82.94 281 ASP A O 1
ATOM 2205 N N . TRP A 1 282 ? 0.925 8.744 5.426 1.00 74.69 282 TRP A N 1
ATOM 2206 C CA . TRP A 1 282 ? 0.783 9.565 6.623 1.00 74.69 282 TRP A CA 1
ATOM 2207 C C . TRP A 1 282 ? -0.459 10.462 6.566 1.00 74.69 282 TRP A C 1
ATOM 2209 O O . TRP A 1 282 ? -1.142 10.638 7.576 1.00 74.69 282 TRP A O 1
ATOM 2219 N N . THR A 1 283 ? -0.815 10.979 5.387 1.00 75.75 283 THR A N 1
ATOM 2220 C CA . THR A 1 283 ? -1.981 11.853 5.203 1.00 75.75 283 THR A CA 1
ATOM 2221 C C . THR A 1 283 ? -3.282 11.129 5.542 1.00 75.75 283 THR A C 1
ATOM 2223 O O . THR A 1 283 ? -4.122 11.678 6.266 1.00 75.75 283 THR A O 1
ATOM 2226 N N . ALA A 1 284 ? -3.466 9.890 5.070 1.00 79.12 284 ALA A N 1
ATOM 2227 C CA . ALA A 1 284 ? -4.630 9.085 5.438 1.00 79.12 284 ALA A CA 1
ATOM 2228 C C . ALA A 1 284 ? -4.654 8.778 6.941 1.00 79.12 284 ALA A C 1
ATOM 2230 O O . ALA A 1 284 ? -5.699 8.910 7.586 1.00 79.12 284 ALA A O 1
ATOM 2231 N N . THR A 1 285 ? -3.494 8.434 7.506 1.00 79.31 285 THR A N 1
ATOM 2232 C CA . THR A 1 285 ? -3.327 8.143 8.937 1.00 79.31 285 THR A CA 1
ATOM 2233 C C . THR A 1 285 ? -3.714 9.338 9.811 1.00 79.31 285 THR A C 1
ATOM 2235 O O . THR A 1 285 ? -4.510 9.202 10.742 1.00 79.31 285 THR A O 1
ATOM 2238 N N . TYR A 1 286 ? -3.212 10.529 9.487 1.00 78.56 286 TYR A N 1
ATOM 2239 C CA . TYR A 1 286 ? -3.497 11.753 10.229 1.00 78.56 286 TYR A CA 1
ATOM 2240 C C . TYR A 1 286 ? -4.958 12.192 10.083 1.00 78.56 286 TYR A C 1
ATOM 2242 O O . TYR A 1 286 ? -5.608 12.526 11.073 1.00 78.56 286 TYR A O 1
ATOM 2250 N N . THR A 1 287 ? -5.510 12.118 8.866 1.00 82.38 287 THR A N 1
ATOM 2251 C CA . THR A 1 287 ? -6.929 12.422 8.614 1.00 82.38 287 THR A CA 1
ATOM 2252 C C . THR A 1 287 ? -7.831 11.550 9.485 1.00 82.38 287 THR A C 1
ATOM 2254 O O . THR A 1 287 ? -8.775 12.042 10.104 1.00 82.38 287 THR A O 1
ATOM 2257 N N . LEU A 1 288 ? -7.518 10.257 9.588 1.00 78.00 288 LEU A N 1
ATOM 2258 C CA . LEU A 1 288 ? -8.243 9.333 10.450 1.00 78.00 288 LEU A CA 1
ATOM 2259 C C . LEU A 1 288 ? -8.125 9.713 11.930 1.00 78.00 288 LEU A C 1
ATOM 2261 O O . LEU A 1 288 ? -9.137 9.752 12.631 1.00 78.00 288 LEU A O 1
ATOM 2265 N N . LEU A 1 289 ? -6.914 10.010 12.403 1.00 81.81 289 LEU A N 1
ATOM 2266 C CA . LEU A 1 289 ? -6.675 10.408 13.790 1.00 81.81 289 LEU A CA 1
ATOM 2267 C C . LEU A 1 289 ? -7.506 11.646 14.162 1.00 81.81 289 LEU A C 1
ATOM 2269 O O . LEU A 1 289 ? -8.184 11.639 15.188 1.00 81.81 289 LEU A O 1
ATOM 2273 N N . MET A 1 290 ? -7.551 12.656 13.287 1.00 82.56 290 MET A N 1
ATOM 2274 C CA . MET A 1 290 ? -8.389 13.845 13.475 1.00 82.56 290 MET A CA 1
ATOM 2275 C C . MET A 1 290 ? -9.886 13.513 13.543 1.00 82.56 290 MET A C 1
ATOM 2277 O O . MET A 1 290 ? -10.610 14.074 14.370 1.00 82.56 290 MET A O 1
ATOM 2281 N N . VAL A 1 291 ? -10.370 12.603 12.691 1.00 82.50 291 VAL A N 1
ATOM 2282 C CA . VAL A 1 291 ? -11.777 12.167 12.701 1.00 82.50 291 VAL A CA 1
ATOM 2283 C C . VAL A 1 291 ? -12.115 11.453 14.013 1.00 82.50 291 VAL A C 1
ATOM 2285 O O . VAL A 1 291 ? -13.142 11.752 14.628 1.00 82.50 291 VAL A O 1
ATOM 2288 N N . LEU A 1 292 ? -11.249 10.546 14.473 1.00 80.94 292 LEU A N 1
ATOM 2289 C CA . LEU A 1 292 ? -11.426 9.820 15.734 1.00 80.94 292 LEU A CA 1
ATOM 2290 C C . LEU A 1 292 ? -11.415 10.772 16.937 1.00 80.94 292 LEU A C 1
ATOM 2292 O O . LEU A 1 292 ? -12.334 10.717 17.756 1.00 80.94 292 LEU A O 1
ATOM 2296 N N . GLN A 1 293 ? -10.450 11.695 16.986 1.00 84.81 293 GLN A N 1
ATOM 2297 C CA . GLN A 1 293 ? -10.360 12.755 17.998 1.00 84.81 293 GLN A CA 1
ATOM 2298 C C . GLN A 1 293 ? -11.632 13.597 18.055 1.00 84.81 293 GLN A C 1
ATOM 2300 O O . GLN A 1 293 ? -12.231 13.772 19.118 1.00 84.81 293 GLN A O 1
ATOM 2305 N N . GLY A 1 294 ? -12.087 14.088 16.901 1.00 84.50 294 GLY A N 1
ATOM 2306 C CA . GLY A 1 294 ? -13.292 14.905 16.815 1.00 84.50 294 GLY A CA 1
ATOM 2307 C C . GLY A 1 294 ? -14.550 14.155 17.257 1.00 84.50 294 GLY A C 1
ATOM 2308 O O . GLY A 1 294 ? -15.435 14.746 17.880 1.00 84.50 294 GLY A O 1
ATOM 2309 N N . ASN A 1 295 ? -14.644 12.857 16.960 1.00 82.75 295 ASN A N 1
ATOM 2310 C CA . ASN A 1 295 ? -15.771 12.025 17.374 1.00 82.75 295 ASN A CA 1
ATOM 2311 C C . ASN A 1 295 ? -15.771 11.758 18.883 1.00 82.75 295 ASN A C 1
ATOM 2313 O O . ASN A 1 295 ? -16.829 11.877 19.509 1.00 82.75 295 ASN A O 1
ATOM 2317 N N . LEU A 1 296 ? -14.607 11.465 19.469 1.00 84.44 296 LEU A N 1
ATOM 2318 C CA . LEU A 1 296 ? -14.458 11.286 20.913 1.00 84.44 296 LEU A CA 1
ATOM 2319 C C . LEU A 1 296 ? -14.833 12.565 21.670 1.00 84.44 296 LEU A C 1
ATOM 2321 O O . LEU A 1 296 ? -15.665 12.524 22.574 1.00 84.44 296 LEU A O 1
ATOM 2325 N N . GLU A 1 297 ? -14.326 13.719 21.232 1.00 86.12 297 GLU A N 1
ATOM 2326 C CA . GLU A 1 297 ? -14.603 15.008 21.876 1.00 86.12 297 GLU A CA 1
ATOM 2327 C C . GLU A 1 297 ? -16.092 15.390 21.800 1.00 86.12 297 GLU A C 1
ATOM 2329 O O . GLU A 1 297 ? -16.683 15.873 22.770 1.00 86.12 297 GLU A O 1
ATOM 2334 N N . LYS A 1 298 ? -16.757 15.126 20.665 1.00 84.75 298 LYS A N 1
ATOM 2335 C CA . LYS A 1 298 ? -18.216 15.306 20.541 1.00 84.75 298 LYS A CA 1
ATOM 2336 C C . LYS A 1 298 ? -18.975 14.433 21.540 1.00 84.75 298 LYS A C 1
ATOM 2338 O O . LYS A 1 298 ? -19.960 14.889 22.126 1.00 84.75 298 LYS A O 1
ATOM 2343 N N . LEU A 1 299 ? -18.544 13.187 21.718 1.00 80.19 299 LEU A N 1
ATOM 2344 C CA . LEU A 1 299 ? -19.187 12.232 22.614 1.00 80.19 299 LEU A CA 1
ATOM 2345 C C . LEU A 1 299 ? -18.968 12.612 24.080 1.00 80.19 299 LEU A C 1
ATOM 2347 O O . LEU A 1 299 ? -19.930 12.643 24.844 1.00 80.19 299 LEU A O 1
ATOM 2351 N N . ARG A 1 300 ? -17.748 13.027 24.434 1.00 81.88 300 ARG A N 1
ATOM 2352 C CA . ARG A 1 300 ? -17.407 13.606 25.737 1.00 81.88 300 ARG A CA 1
ATOM 2353 C C . ARG A 1 300 ? -18.315 14.785 26.076 1.00 81.88 300 ARG A C 1
ATOM 2355 O O . ARG A 1 300 ? -18.964 14.770 27.118 1.00 81.88 300 ARG A O 1
ATOM 2362 N N . LYS A 1 301 ? -18.440 15.775 25.183 1.00 83.56 301 LYS A N 1
ATOM 2363 C CA . LYS A 1 301 ? -19.326 16.936 25.397 1.00 83.56 301 LYS A CA 1
ATOM 2364 C C . LYS A 1 301 ? -20.786 16.529 25.583 1.00 83.56 301 LYS A C 1
ATOM 2366 O O . LYS A 1 301 ? -21.454 17.076 26.455 1.00 83.56 301 LYS A O 1
ATOM 2371 N N . LYS A 1 302 ? -21.279 15.565 24.796 1.00 78.69 302 LYS A N 1
ATOM 2372 C CA . LYS A 1 302 ? -22.647 15.039 24.936 1.00 78.69 302 LYS A CA 1
ATOM 2373 C C . LYS A 1 302 ? -22.873 14.346 26.275 1.00 78.69 302 LYS A C 1
ATOM 2375 O O . LYS A 1 302 ? -23.917 14.569 26.879 1.00 78.69 302 LYS A O 1
ATOM 2380 N N . ILE A 1 303 ? -21.917 13.536 26.733 1.00 75.56 303 ILE A N 1
ATOM 2381 C CA . ILE A 1 303 ? -21.976 12.895 28.050 1.00 75.56 303 ILE A CA 1
ATOM 2382 C C . ILE A 1 303 ? -22.059 13.983 29.111 1.00 75.56 303 ILE A C 1
ATOM 2384 O O . ILE A 1 303 ? -23.052 14.031 29.825 1.00 75.56 303 ILE A O 1
ATOM 2388 N N . MET A 1 304 ? -21.101 14.913 29.130 1.00 75.88 304 MET A N 1
ATOM 2389 C CA . MET A 1 304 ? -21.043 15.985 30.127 1.00 75.88 304 MET A CA 1
ATOM 2390 C C . MET A 1 304 ? -22.310 16.854 30.139 1.00 75.88 304 MET A C 1
ATOM 2392 O O . MET A 1 304 ? -22.867 17.089 31.201 1.00 75.88 304 MET A O 1
ATOM 2396 N N . ALA A 1 305 ? -22.829 17.266 28.977 1.00 74.31 305 ALA A N 1
ATOM 2397 C CA . ALA A 1 305 ? -24.061 18.058 28.898 1.00 74.31 305 ALA A CA 1
ATOM 2398 C C . ALA A 1 305 ? -25.316 17.264 29.306 1.00 74.31 305 ALA A C 1
ATOM 2400 O O . ALA A 1 305 ? -26.254 17.808 29.889 1.00 74.31 305 ALA A O 1
ATOM 2401 N N . GLY A 1 306 ? -25.355 15.967 28.997 1.00 66.25 306 GLY A N 1
ATOM 2402 C CA . GLY A 1 306 ? -26.455 15.090 29.380 1.00 66.25 306 GLY A CA 1
ATOM 2403 C C . GLY A 1 306 ? -26.508 14.778 30.876 1.00 66.25 306 GLY A C 1
ATOM 2404 O O . GLY A 1 306 ? -27.582 14.454 31.393 1.00 66.25 306 GLY A O 1
ATOM 2405 N N . LEU A 1 307 ? -25.384 14.926 31.587 1.00 64.06 307 LEU A N 1
ATOM 2406 C CA . LEU A 1 307 ? -25.339 14.834 33.047 1.00 64.06 307 LEU A CA 1
ATOM 2407 C C . LEU A 1 307 ? -26.208 15.912 33.709 1.00 64.06 307 LEU A C 1
ATOM 2409 O O . LEU A 1 307 ? -26.930 15.591 34.660 1.00 64.06 307 LEU A O 1
ATOM 2413 N N . ASP A 1 308 ? -26.226 17.123 33.147 1.00 63.66 308 ASP A N 1
ATOM 2414 C CA . ASP A 1 308 ? -26.932 18.286 33.701 1.00 63.66 308 ASP A CA 1
ATOM 2415 C C . ASP A 1 308 ? -28.459 18.243 33.488 1.00 63.66 308 ASP A C 1
ATOM 2417 O O . ASP A 1 308 ? -29.218 18.846 34.246 1.00 63.66 308 ASP A O 1
ATOM 2421 N N . GLN A 1 309 ? -28.955 17.514 32.480 1.00 59.16 309 GLN A N 1
ATOM 2422 C CA . GLN A 1 309 ? -30.341 17.655 31.993 1.00 59.16 309 GLN A CA 1
ATOM 2423 C C . GLN A 1 309 ? -31.374 16.663 32.569 1.00 59.16 309 GLN A C 1
ATOM 2425 O O . GLN A 1 309 ? -32.492 16.582 32.062 1.00 59.16 309 GLN A O 1
ATOM 2430 N N . ASN A 1 310 ? -31.063 15.911 33.633 1.00 59.78 310 ASN A N 1
ATOM 2431 C CA . ASN A 1 310 ? -32.019 14.995 34.296 1.00 59.78 310 ASN A CA 1
ATOM 2432 C C . ASN A 1 310 ? -32.722 13.966 33.364 1.00 59.78 310 ASN A C 1
ATOM 2434 O O . ASN A 1 310 ? -33.828 13.517 33.661 1.00 59.78 310 ASN A O 1
ATOM 2438 N N . ARG A 1 311 ? -32.086 13.538 32.259 1.00 59.72 311 ARG A N 1
ATOM 2439 C CA . ARG A 1 311 ? -32.613 12.506 31.331 1.00 59.72 311 ARG A CA 1
ATOM 2440 C C . ARG A 1 311 ? -31.604 11.374 31.040 1.00 59.72 311 ARG A C 1
ATOM 2442 O O . ARG A 1 311 ? -31.144 11.252 29.906 1.00 59.72 311 ARG A O 1
ATOM 2449 N N . PRO A 1 312 ? -31.242 10.550 32.041 1.00 60.72 312 PRO A N 1
ATOM 2450 C CA . PRO A 1 312 ? -30.205 9.519 31.902 1.00 60.72 312 PRO A CA 1
ATOM 2451 C C . PRO A 1 312 ? -30.549 8.422 30.875 1.00 60.72 312 PRO A C 1
ATOM 2453 O O . PRO A 1 312 ? -29.709 8.084 30.046 1.00 60.72 312 PRO A O 1
ATOM 2456 N N . ASP A 1 313 ? -31.794 7.940 30.831 1.00 60.41 313 ASP A N 1
ATOM 2457 C CA . ASP A 1 313 ? -32.154 6.747 30.038 1.00 60.41 313 ASP A CA 1
ATOM 2458 C C . ASP A 1 313 ? -32.138 6.959 28.517 1.00 60.41 313 ASP A C 1
ATOM 2460 O O . ASP A 1 313 ? -31.821 6.046 27.750 1.00 60.41 313 ASP A O 1
ATOM 2464 N N . ALA A 1 314 ? -32.474 8.168 28.060 1.00 59.97 314 ALA A N 1
ATOM 2465 C CA . ALA A 1 314 ? -32.407 8.525 26.641 1.00 59.97 314 ALA A CA 1
ATOM 2466 C C . ALA A 1 314 ? -30.952 8.706 26.181 1.00 59.97 314 ALA A C 1
ATOM 2468 O O . ALA A 1 314 ? -30.603 8.336 25.061 1.00 59.97 314 ALA A O 1
ATOM 2469 N N . LEU A 1 315 ? -30.098 9.220 27.074 1.00 63.47 315 LEU A N 1
ATOM 2470 C CA . LEU A 1 315 ? -28.667 9.380 26.842 1.00 63.47 315 LEU A CA 1
ATOM 2471 C C . LEU A 1 315 ? -27.964 8.015 26.748 1.00 63.47 315 LEU A C 1
ATOM 2473 O O . LEU A 1 315 ? -27.160 7.806 25.842 1.00 63.47 315 LEU A O 1
ATOM 2477 N N . ALA A 1 316 ? -28.320 7.074 27.633 1.00 63.91 316 ALA A N 1
ATOM 2478 C CA . ALA A 1 316 ? -27.797 5.704 27.674 1.00 63.91 316 ALA A CA 1
ATOM 2479 C C . ALA A 1 316 ? -27.917 4.994 26.324 1.00 63.91 316 ALA A C 1
ATOM 2481 O O . ALA A 1 316 ? -26.949 4.440 25.798 1.00 63.91 316 ALA A O 1
ATOM 2482 N N . LYS A 1 317 ? -29.134 5.040 25.764 1.00 68.50 317 LYS A N 1
ATOM 2483 C CA . LYS A 1 317 ? -29.511 4.327 24.541 1.00 68.50 317 LYS A CA 1
ATOM 2484 C C . LYS A 1 317 ? -28.770 4.842 23.310 1.00 68.50 317 LYS A C 1
ATOM 2486 O O . LYS A 1 317 ? -28.547 4.069 22.387 1.00 68.50 317 LYS A O 1
ATOM 2491 N N . GLU A 1 318 ? -28.374 6.116 23.288 1.00 73.56 318 GLU A N 1
ATOM 2492 C CA . GLU A 1 318 ? -27.635 6.697 22.160 1.00 73.56 318 GLU A CA 1
ATOM 2493 C C . GLU A 1 318 ? -26.111 6.619 22.347 1.00 73.56 318 GLU A C 1
ATOM 2495 O O . GLU A 1 318 ? -25.379 6.405 21.381 1.00 73.56 318 GLU A O 1
ATOM 2500 N N . ILE A 1 319 ? -25.611 6.817 23.570 1.00 74.06 319 ILE A N 1
ATOM 2501 C CA . ILE A 1 319 ? -24.179 7.028 23.824 1.00 74.06 319 ILE A CA 1
ATOM 2502 C C . ILE A 1 319 ? -23.414 5.721 23.988 1.00 74.06 319 ILE A C 1
ATOM 2504 O O . ILE A 1 319 ? -22.320 5.610 23.438 1.00 74.06 319 ILE A O 1
ATOM 2508 N N . ILE A 1 320 ? -23.960 4.735 24.708 1.00 76.06 320 ILE A N 1
ATOM 2509 C CA . ILE A 1 320 ? -23.254 3.471 24.971 1.00 76.06 320 ILE A CA 1
ATOM 2510 C C . ILE A 1 320 ? -22.906 2.745 23.661 1.00 76.06 320 ILE A C 1
ATOM 2512 O O . ILE A 1 320 ? -21.739 2.380 23.502 1.00 76.06 320 ILE A O 1
ATOM 2516 N N . PRO A 1 321 ? -23.828 2.602 22.683 1.00 82.81 321 PRO A N 1
ATOM 2517 C CA . PRO A 1 321 ? -23.481 1.993 21.401 1.00 82.81 321 PRO A CA 1
ATOM 2518 C C . PRO A 1 321 ? -22.389 2.774 20.660 1.00 82.81 321 PRO A C 1
ATOM 2520 O O . PRO A 1 321 ? -21.472 2.179 20.106 1.00 82.81 321 PRO A O 1
ATOM 2523 N N . LYS A 1 322 ? -22.426 4.113 20.702 1.00 81.50 322 LYS A N 1
ATOM 2524 C CA . LYS A 1 322 ? -21.421 4.963 20.037 1.00 81.50 322 LYS A CA 1
ATOM 2525 C C . LYS A 1 322 ? -20.040 4.865 20.688 1.00 81.50 322 LYS A C 1
ATOM 2527 O O . LYS A 1 322 ? -19.048 4.820 19.969 1.00 81.50 322 LYS A O 1
ATOM 2532 N N . LEU A 1 323 ? -19.971 4.806 22.022 1.00 80.94 323 LEU A N 1
ATOM 2533 C CA . LEU A 1 323 ? -18.724 4.556 22.757 1.00 80.94 323 LEU A CA 1
ATOM 2534 C C . LEU A 1 323 ? -18.161 3.175 22.416 1.00 80.94 323 LEU A C 1
ATOM 2536 O O . LEU A 1 323 ? -16.959 3.039 22.200 1.00 80.94 323 LEU A O 1
ATOM 2540 N N . TYR A 1 324 ? -19.028 2.163 22.344 1.00 84.12 324 TYR A N 1
ATOM 2541 C CA . TYR A 1 324 ? -18.633 0.801 22.006 1.00 84.12 324 TYR A CA 1
ATOM 2542 C C . TYR A 1 324 ? -18.063 0.703 20.586 1.00 84.12 324 TYR A C 1
ATOM 2544 O O . TYR A 1 324 ? -16.957 0.191 20.414 1.00 84.12 324 TYR A O 1
ATOM 2552 N N . GLU A 1 325 ? -18.763 1.246 19.585 1.00 83.69 325 GLU A N 1
ATOM 2553 C CA . GLU A 1 325 ? -18.287 1.248 18.196 1.00 83.69 325 GLU A CA 1
ATOM 2554 C C . GLU A 1 325 ? -16.979 2.032 18.042 1.00 83.69 325 GLU A C 1
ATOM 2556 O O . GLU A 1 325 ? -16.045 1.560 17.390 1.00 83.69 325 GLU A O 1
ATOM 2561 N N . LEU A 1 326 ? -16.854 3.186 18.709 1.00 82.81 326 LEU A N 1
ATOM 2562 C CA . LEU A 1 326 ? -15.609 3.953 18.710 1.00 82.81 326 LEU A CA 1
ATOM 2563 C C . LEU A 1 326 ? -14.461 3.172 19.366 1.00 82.81 326 LEU A C 1
ATOM 2565 O O . LEU A 1 326 ? -13.363 3.124 18.818 1.00 82.81 326 LEU A O 1
ATOM 2569 N N . GLY A 1 327 ? -14.713 2.506 20.497 1.00 86.94 327 GLY A N 1
ATOM 2570 C CA . GLY A 1 327 ? -13.726 1.662 21.172 1.00 86.94 327 GLY A CA 1
ATOM 2571 C C . GLY A 1 327 ? -13.302 0.457 20.326 1.00 86.94 327 GLY A C 1
ATOM 2572 O O . GLY A 1 327 ? -12.116 0.135 20.250 1.00 86.94 327 GLY A O 1
ATOM 2573 N N . LYS A 1 328 ? -14.247 -0.189 19.633 1.00 85.56 328 LYS A N 1
ATOM 2574 C CA . LYS A 1 328 ? -13.966 -1.271 18.677 1.00 85.56 328 LYS A CA 1
ATOM 2575 C C . LYS A 1 328 ? -13.087 -0.774 17.530 1.00 85.56 328 LYS A C 1
ATOM 2577 O O . LYS A 1 328 ? -12.099 -1.428 17.189 1.00 85.56 328 LYS A O 1
ATOM 2582 N N . LEU A 1 329 ? -13.405 0.395 16.975 1.00 83.12 329 LEU A N 1
ATOM 2583 C CA . LEU A 1 329 ? -12.625 1.017 15.911 1.00 83.12 329 LEU A CA 1
ATOM 2584 C C . LEU A 1 329 ? -11.210 1.386 16.380 1.00 83.12 329 LEU A C 1
ATOM 2586 O O . LEU A 1 329 ? -10.247 1.099 15.670 1.00 83.12 329 LEU A O 1
ATOM 2590 N N . LEU A 1 330 ? -11.057 1.957 17.577 1.00 87.38 330 LEU A N 1
ATOM 2591 C CA . LEU A 1 330 ? -9.754 2.293 18.159 1.00 87.38 330 LEU A CA 1
ATOM 2592 C C . LEU A 1 330 ? -8.882 1.051 18.364 1.00 87.38 330 LEU A C 1
ATOM 2594 O O . LEU A 1 330 ? -7.758 1.021 17.870 1.00 87.38 330 LEU A O 1
ATOM 2598 N N . ARG A 1 331 ? -9.408 -0.015 18.982 1.00 88.38 331 ARG A N 1
ATOM 2599 C CA . ARG A 1 331 ? -8.665 -1.282 19.152 1.00 88.38 331 ARG A CA 1
ATOM 2600 C C . ARG A 1 331 ? -8.281 -1.903 17.812 1.00 88.38 331 ARG A C 1
ATOM 2602 O O . ARG A 1 331 ? -7.154 -2.353 17.625 1.00 88.38 331 ARG A O 1
ATOM 2609 N N . SER A 1 332 ? -9.198 -1.884 16.845 1.00 85.19 332 SER A N 1
ATOM 2610 C CA . SER A 1 332 ? -8.916 -2.361 15.490 1.00 85.19 332 SER A CA 1
ATOM 2611 C C . SER A 1 332 ? -7.777 -1.576 14.829 1.00 85.19 332 SER A C 1
ATOM 2613 O O . SER A 1 332 ? -6.930 -2.164 14.156 1.00 85.19 332 SER A O 1
ATOM 2615 N N . ASN A 1 333 ? -7.716 -0.255 15.019 1.00 84.75 333 ASN A N 1
ATOM 2616 C CA . ASN A 1 333 ? -6.608 0.568 14.531 1.00 84.75 333 ASN A CA 1
ATOM 2617 C C . ASN A 1 333 ? -5.313 0.313 15.309 1.00 84.75 333 ASN A C 1
ATOM 2619 O O . ASN A 1 333 ? -4.260 0.204 14.690 1.00 84.75 333 ASN A O 1
ATOM 2623 N N . GLN A 1 334 ? -5.377 0.120 16.628 1.00 89.88 334 GLN A N 1
ATOM 2624 C CA . GLN A 1 334 ? -4.213 -0.242 17.439 1.00 89.88 334 GLN A CA 1
ATOM 2625 C C . GLN A 1 334 ? -3.510 -1.488 16.881 1.00 89.88 334 GLN A C 1
ATOM 2627 O O . GLN A 1 334 ? -2.299 -1.478 16.666 1.00 89.88 334 GLN A O 1
ATOM 2632 N N . HIS A 1 335 ? -4.270 -2.543 16.569 1.00 89.06 335 HIS A N 1
ATOM 2633 C CA . HIS A 1 335 ? -3.724 -3.759 15.962 1.00 89.06 335 HIS A CA 1
ATOM 2634 C C . HIS A 1 335 ? -3.130 -3.521 14.569 1.00 89.06 335 HIS A C 1
ATOM 2636 O O . HIS A 1 335 ? -2.117 -4.130 14.220 1.00 89.06 335 HIS A O 1
ATOM 2642 N N . LEU A 1 336 ? -3.736 -2.638 13.774 1.00 88.69 336 LEU A N 1
ATOM 2643 C CA . LEU A 1 336 ? -3.236 -2.291 12.448 1.00 88.69 336 LEU A CA 1
ATOM 2644 C C . LEU A 1 336 ? -1.875 -1.592 12.522 1.00 88.69 336 LEU A C 1
ATOM 2646 O O . LEU A 1 336 ? -0.905 -2.068 11.934 1.00 88.69 336 LEU A O 1
ATOM 2650 N N . PHE A 1 337 ? -1.787 -0.516 13.303 1.00 90.62 337 PHE A N 1
ATOM 2651 C CA . PHE A 1 337 ? -0.560 0.265 13.456 1.00 90.62 337 PHE A CA 1
ATOM 2652 C C . PHE A 1 337 ? 0.547 -0.528 14.152 1.00 90.62 337 PHE A C 1
ATOM 2654 O O . PHE A 1 337 ? 1.709 -0.438 13.757 1.00 90.62 337 PHE A O 1
ATOM 2661 N N . LYS A 1 338 ? 0.198 -1.399 15.109 1.00 92.19 338 LYS A N 1
ATOM 2662 C CA . LYS A 1 338 ? 1.154 -2.351 15.689 1.00 92.19 338 LYS A CA 1
ATOM 2663 C C . LYS A 1 338 ? 1.700 -3.316 14.641 1.00 92.19 338 LYS A C 1
ATOM 2665 O O . LYS A 1 338 ? 2.878 -3.668 14.659 1.00 92.19 338 LYS A O 1
ATOM 2670 N N . GLY A 1 339 ? 0.846 -3.731 13.713 1.00 91.75 339 GLY A N 1
ATOM 2671 C CA . GLY A 1 339 ? 1.271 -4.475 12.545 1.00 91.75 339 GLY A CA 1
ATOM 2672 C C . GLY A 1 339 ? 2.274 -3.684 11.701 1.00 91.75 339 GLY A C 1
ATOM 2673 O O . GLY A 1 339 ? 3.330 -4.204 11.354 1.00 91.75 339 GLY A O 1
ATOM 2674 N N . TYR A 1 340 ? 1.984 -2.424 11.363 1.00 93.00 340 TYR A N 1
ATOM 2675 C CA . TYR A 1 340 ? 2.916 -1.606 10.576 1.00 93.00 340 TYR A CA 1
ATOM 2676 C C . TYR A 1 340 ? 4.289 -1.486 11.247 1.00 93.00 340 TYR A C 1
ATOM 2678 O O . TYR A 1 340 ? 5.296 -1.679 10.572 1.00 93.00 340 TYR A O 1
ATOM 2686 N N . GLU A 1 341 ? 4.356 -1.296 12.570 1.00 92.56 341 GLU A N 1
ATOM 2687 C CA . GLU A 1 341 ? 5.635 -1.332 13.297 1.00 92.56 341 GLU A CA 1
ATOM 2688 C C . GLU A 1 341 ? 6.388 -2.659 13.112 1.00 92.56 341 GLU A C 1
ATOM 2690 O O . GLU A 1 341 ? 7.616 -2.671 12.971 1.00 92.56 341 GLU A O 1
ATOM 2695 N N . ASN A 1 342 ? 5.665 -3.783 13.113 1.00 92.81 342 ASN A N 1
ATOM 2696 C CA . ASN A 1 342 ? 6.248 -5.105 12.901 1.00 92.81 342 ASN A CA 1
ATOM 2697 C C . ASN A 1 342 ? 6.769 -5.269 11.467 1.00 92.81 342 ASN A C 1
ATOM 2699 O O . ASN A 1 342 ? 7.839 -5.850 11.280 1.00 92.81 342 ASN A O 1
ATOM 2703 N N . LEU A 1 343 ? 6.044 -4.765 10.461 1.00 94.25 343 LEU A N 1
ATOM 2704 C CA . LEU A 1 343 ? 6.507 -4.757 9.070 1.00 94.25 343 LEU A CA 1
ATOM 2705 C C . LEU A 1 343 ? 7.761 -3.902 8.916 1.00 94.25 343 LEU A C 1
ATOM 2707 O O . LEU A 1 343 ? 8.744 -4.393 8.370 1.00 94.25 343 LEU A O 1
ATOM 2711 N N . ILE A 1 344 ? 7.773 -2.691 9.477 1.00 94.94 344 ILE A N 1
ATOM 2712 C CA . ILE A 1 344 ? 8.948 -1.812 9.463 1.00 94.94 344 ILE A CA 1
ATOM 2713 C C . ILE A 1 344 ? 10.154 -2.520 10.088 1.00 94.94 344 ILE A C 1
ATOM 2715 O O . ILE A 1 344 ? 11.208 -2.614 9.466 1.00 94.94 344 ILE A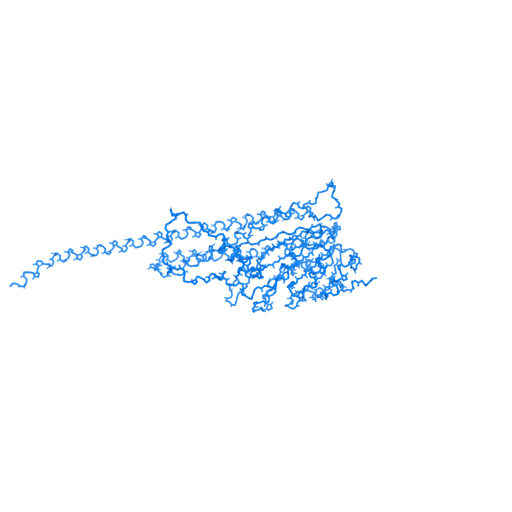 O 1
ATOM 2719 N N . THR A 1 345 ? 9.980 -3.134 11.262 1.00 94.38 345 THR A N 1
ATOM 2720 C CA . THR A 1 345 ? 11.047 -3.902 11.929 1.00 94.38 345 THR A CA 1
ATOM 2721 C C . THR A 1 345 ? 11.594 -5.029 11.046 1.00 94.38 345 THR A C 1
ATOM 2723 O O . THR A 1 345 ? 12.774 -5.363 11.120 1.00 94.38 345 THR A O 1
ATOM 2726 N N . ARG A 1 346 ? 10.749 -5.654 10.216 1.00 92.19 346 ARG A N 1
ATOM 2727 C CA . ARG A 1 346 ? 11.177 -6.695 9.270 1.00 92.19 346 ARG A CA 1
ATOM 2728 C C . ARG A 1 346 ? 11.890 -6.110 8.055 1.00 92.19 346 ARG A C 1
ATOM 2730 O O . ARG A 1 346 ? 12.893 -6.685 7.654 1.00 92.19 346 ARG A O 1
ATOM 2737 N N . ILE A 1 347 ? 11.416 -4.987 7.514 1.00 93.62 347 ILE A N 1
ATOM 2738 C CA . ILE A 1 347 ? 12.046 -4.275 6.391 1.00 93.62 347 ILE A CA 1
ATOM 2739 C C . ILE A 1 347 ? 13.463 -3.833 6.770 1.00 93.62 347 ILE A C 1
ATOM 2741 O O . ILE A 1 347 ? 14.396 -4.072 6.011 1.00 93.62 347 ILE A O 1
ATOM 2745 N N . LEU A 1 348 ? 13.651 -3.293 7.978 1.00 93.44 348 LEU A N 1
ATOM 2746 C CA . LEU A 1 348 ? 14.958 -2.841 8.472 1.00 93.44 348 LEU A CA 1
ATOM 2747 C C . LEU A 1 348 ? 16.011 -3.963 8.553 1.00 93.44 348 LEU A C 1
ATOM 2749 O O . LEU A 1 348 ? 17.206 -3.687 8.558 1.00 93.44 348 LEU A O 1
ATOM 2753 N N . LYS A 1 349 ? 15.611 -5.243 8.547 1.00 90.75 349 LYS A N 1
ATOM 2754 C CA . LYS A 1 349 ? 16.563 -6.371 8.479 1.00 90.75 349 LYS A CA 1
ATOM 2755 C C . LYS A 1 349 ? 17.270 -6.491 7.128 1.00 90.75 349 LYS A C 1
ATOM 2757 O O . LYS A 1 349 ? 18.285 -7.176 7.057 1.00 90.75 349 LYS A O 1
ATOM 2762 N N . TYR A 1 350 ? 16.737 -5.846 6.093 1.00 87.69 350 TYR A N 1
ATOM 2763 C CA . TYR A 1 350 ? 17.290 -5.809 4.740 1.00 87.69 350 TYR A CA 1
ATOM 2764 C C . TYR A 1 350 ? 18.129 -4.551 4.498 1.00 87.69 350 TYR A C 1
ATOM 2766 O O . TYR A 1 350 ? 18.382 -4.198 3.349 1.00 87.69 350 TYR A O 1
ATOM 2774 N N . GLU A 1 351 ? 18.549 -3.859 5.562 1.00 86.00 351 GLU A N 1
ATOM 2775 C CA . GLU A 1 351 ? 19.469 -2.732 5.449 1.00 86.00 351 GLU A CA 1
ATOM 2776 C C . GLU A 1 351 ? 20.717 -3.134 4.653 1.00 86.00 351 GLU A C 1
ATOM 2778 O O . GLU A 1 351 ? 21.395 -4.120 4.958 1.00 86.00 351 GLU A O 1
ATOM 2783 N N . TYR A 1 352 ? 21.018 -2.335 3.634 1.00 76.44 352 TYR A N 1
ATOM 2784 C CA . TYR A 1 352 ? 22.236 -2.440 2.856 1.00 76.44 352 TYR A CA 1
ATOM 2785 C C . TYR A 1 352 ? 23.446 -2.148 3.751 1.00 76.44 352 TYR A C 1
ATOM 2787 O O . TYR A 1 352 ? 23.596 -1.040 4.270 1.00 76.44 352 TYR A O 1
ATOM 2795 N N . LYS A 1 353 ? 24.328 -3.137 3.914 1.00 72.62 353 LYS A N 1
ATOM 2796 C CA . LYS A 1 353 ? 25.562 -3.006 4.697 1.00 72.62 353 LYS A CA 1
ATOM 2797 C C . LYS A 1 353 ? 26.751 -2.853 3.759 1.00 72.62 353 LYS A C 1
ATOM 2799 O O . LYS A 1 353 ? 27.157 -3.817 3.115 1.00 72.62 353 LYS A O 1
ATOM 2804 N N . GLU A 1 354 ? 27.332 -1.654 3.706 1.00 58.12 354 GLU A N 1
ATOM 2805 C CA . GLU A 1 354 ? 28.591 -1.435 2.986 1.00 58.12 354 GLU A CA 1
ATOM 2806 C C . GLU A 1 354 ? 29.692 -2.355 3.545 1.00 58.12 354 GLU A C 1
ATOM 2808 O O . GLU A 1 354 ? 29.987 -2.331 4.740 1.00 58.12 354 GLU A O 1
ATOM 2813 N N . GLY A 1 355 ? 30.295 -3.176 2.677 1.00 56.31 355 GLY A N 1
ATOM 2814 C CA . GLY A 1 355 ? 31.421 -4.055 3.020 1.00 56.31 355 GLY A CA 1
ATOM 2815 C C . GLY A 1 355 ? 31.055 -5.465 3.499 1.00 56.31 355 GLY A C 1
ATOM 2816 O O . GLY A 1 355 ? 31.950 -6.209 3.898 1.00 56.31 355 GLY A O 1
ATOM 2817 N N . GLY A 1 356 ? 29.775 -5.851 3.465 1.00 48.84 356 GLY A N 1
ATOM 2818 C CA . GLY A 1 356 ? 29.383 -7.259 3.557 1.00 48.84 356 GLY A CA 1
ATOM 2819 C C . GLY A 1 356 ? 29.665 -7.995 2.247 1.00 48.84 356 GLY A C 1
ATOM 2820 O O . GLY A 1 356 ? 29.640 -7.385 1.182 1.00 48.84 356 GLY A O 1
ATOM 2821 N N . ASP A 1 357 ? 29.887 -9.308 2.317 1.00 44.81 357 ASP A N 1
ATOM 2822 C CA . ASP A 1 357 ? 30.030 -10.223 1.168 1.00 44.81 357 ASP A CA 1
ATOM 2823 C C . ASP A 1 357 ? 28.681 -10.413 0.427 1.00 44.81 357 ASP A C 1
ATOM 2825 O O . ASP A 1 357 ? 28.273 -11.518 0.074 1.00 44.81 357 ASP A O 1
ATOM 2829 N N . SER A 1 358 ? 27.905 -9.332 0.290 1.00 47.09 358 SER A N 1
ATOM 2830 C CA . SER A 1 358 ? 26.615 -9.316 -0.383 1.00 47.09 358 SER A CA 1
ATOM 2831 C C . SER A 1 358 ? 26.866 -9.374 -1.878 1.00 47.09 358 SER A C 1
ATOM 2833 O O . SER A 1 358 ? 27.399 -8.428 -2.467 1.00 47.09 358 SER A O 1
ATOM 2835 N N . SER A 1 359 ? 26.471 -10.484 -2.494 1.00 50.47 359 SER A N 1
ATOM 2836 C CA . SER A 1 359 ? 26.354 -10.560 -3.941 1.00 50.47 359 SER A CA 1
ATOM 2837 C C . SER A 1 359 ? 25.482 -9.400 -4.453 1.00 50.47 359 SER A C 1
ATOM 2839 O O . SER A 1 359 ? 24.504 -9.023 -3.803 1.00 50.47 359 SER A O 1
ATOM 2841 N N . PRO A 1 360 ? 25.799 -8.825 -5.626 1.00 50.75 360 PRO A N 1
ATOM 2842 C CA . PRO A 1 360 ? 25.039 -7.720 -6.221 1.00 50.75 360 PRO A CA 1
ATOM 2843 C C . PRO A 1 360 ? 23.574 -8.067 -6.566 1.00 50.75 360 PRO A C 1
ATOM 2845 O O . PRO A 1 360 ? 22.842 -7.197 -7.020 1.00 50.75 360 PRO A O 1
ATOM 2848 N N . GLU A 1 361 ? 23.147 -9.313 -6.341 1.00 62.62 361 GLU A N 1
ATOM 2849 C CA . GLU A 1 361 ? 21.815 -9.856 -6.643 1.00 62.62 361 GLU A CA 1
ATOM 2850 C C . GLU A 1 361 ? 20.919 -9.984 -5.396 1.00 62.62 361 GLU A C 1
ATOM 2852 O O . GLU A 1 361 ? 19.850 -10.584 -5.452 1.00 62.62 361 GLU A O 1
ATOM 2857 N N . GLN A 1 362 ? 21.332 -9.444 -4.243 1.00 81.44 362 GLN A N 1
ATOM 2858 C CA . GLN A 1 362 ? 20.521 -9.496 -3.028 1.00 81.44 362 GLN A CA 1
ATOM 2859 C C . GLN A 1 362 ? 19.634 -8.253 -2.866 1.00 81.44 362 GLN A C 1
ATOM 2861 O O . GLN A 1 362 ? 20.095 -7.111 -2.915 1.00 81.44 362 GLN A O 1
ATOM 2866 N N . VAL A 1 363 ? 18.352 -8.487 -2.577 1.00 89.31 363 VAL A N 1
ATOM 2867 C CA . VAL A 1 363 ? 17.390 -7.439 -2.208 1.00 89.31 363 VAL A CA 1
ATOM 2868 C C . VAL A 1 363 ? 17.890 -6.667 -0.988 1.00 89.31 363 VAL A C 1
ATOM 2870 O O . VAL A 1 363 ? 18.141 -7.255 0.067 1.00 89.31 363 VAL A O 1
ATOM 2873 N N . SER A 1 364 ? 17.994 -5.346 -1.116 1.00 91.06 364 SER A N 1
ATOM 2874 C CA . SER A 1 364 ? 18.499 -4.477 -0.055 1.00 91.06 364 SER A CA 1
ATOM 2875 C C . SER A 1 364 ? 17.780 -3.130 -0.013 1.00 91.06 364 SER A C 1
ATOM 2877 O O . SER A 1 364 ? 17.270 -2.640 -1.020 1.00 91.06 364 SER A O 1
ATOM 2879 N N . VAL A 1 365 ? 17.736 -2.539 1.180 1.00 92.25 365 VAL A N 1
ATOM 2880 C CA . VAL A 1 365 ? 17.147 -1.228 1.463 1.00 92.25 365 VAL A CA 1
ATOM 2881 C C . VAL A 1 365 ? 18.270 -0.273 1.840 1.00 92.25 365 VAL A C 1
ATOM 2883 O O . VAL A 1 365 ? 19.050 -0.555 2.750 1.00 92.25 365 VAL A O 1
ATOM 2886 N N . THR A 1 366 ? 18.380 0.862 1.155 1.00 92.25 366 THR A N 1
ATOM 2887 C CA . THR A 1 366 ? 19.449 1.825 1.444 1.00 92.25 366 THR A CA 1
ATOM 2888 C C . THR A 1 366 ? 19.318 2.443 2.836 1.00 92.25 366 THR A C 1
ATOM 2890 O O . THR A 1 366 ? 18.224 2.600 3.380 1.00 92.25 366 THR A O 1
ATOM 2893 N N . GLN A 1 367 ? 20.449 2.860 3.411 1.00 90.31 367 GLN A N 1
ATOM 2894 C CA . GLN A 1 367 ? 20.484 3.449 4.752 1.00 90.31 367 GLN A CA 1
ATOM 2895 C C . GLN A 1 367 ? 19.612 4.713 4.878 1.00 90.31 367 GLN A C 1
ATOM 2897 O O . GLN A 1 367 ? 19.032 4.977 5.931 1.00 90.31 367 GLN A O 1
ATOM 2902 N N . SER A 1 368 ? 19.491 5.506 3.810 1.00 87.88 368 SER A N 1
ATOM 2903 C CA . SER A 1 368 ? 18.611 6.680 3.771 1.00 87.88 368 SER A CA 1
ATOM 2904 C C . SER A 1 368 ? 17.136 6.294 3.926 1.00 87.88 368 SER A C 1
ATOM 2906 O O . SER A 1 368 ? 16.426 6.930 4.707 1.00 87.88 368 SER A O 1
ATOM 2908 N N . ALA A 1 369 ? 16.684 5.244 3.235 1.00 90.88 369 ALA A N 1
ATOM 2909 C CA . ALA A 1 369 ? 15.336 4.708 3.361 1.00 90.88 369 ALA A CA 1
ATOM 2910 C C . ALA A 1 369 ? 15.122 4.057 4.735 1.00 90.88 369 ALA A C 1
ATOM 2912 O O . ALA A 1 369 ? 14.091 4.309 5.357 1.00 90.88 369 ALA A O 1
ATOM 2913 N N . CYS A 1 370 ? 16.106 3.319 5.267 1.00 93.50 370 CYS A N 1
ATOM 2914 C CA . CYS A 1 370 ? 16.045 2.762 6.624 1.00 93.50 370 CYS A CA 1
ATOM 2915 C C . CYS A 1 370 ? 15.795 3.847 7.680 1.00 93.50 370 CYS A C 1
ATOM 2917 O O . CYS A 1 370 ? 14.853 3.728 8.456 1.00 93.50 370 CYS A O 1
ATOM 2919 N N . ARG A 1 371 ? 16.531 4.965 7.643 1.00 92.00 371 ARG A N 1
ATOM 2920 C CA . ARG A 1 371 ? 16.301 6.096 8.567 1.00 92.00 371 ARG A CA 1
ATOM 2921 C C . ARG A 1 371 ? 14.897 6.692 8.454 1.00 92.00 371 ARG A C 1
ATOM 2923 O O . ARG A 1 371 ? 14.339 7.171 9.439 1.00 92.00 371 ARG A O 1
ATOM 2930 N N . ARG A 1 372 ? 14.310 6.697 7.252 1.00 91.06 372 ARG A N 1
ATOM 2931 C CA . ARG A 1 372 ? 12.923 7.151 7.057 1.00 91.06 372 ARG A CA 1
ATOM 2932 C C . ARG A 1 372 ? 11.928 6.169 7.664 1.00 91.06 372 ARG A C 1
ATOM 2934 O O . ARG A 1 372 ? 11.002 6.608 8.338 1.00 91.06 372 ARG A O 1
ATOM 2941 N N . PHE A 1 373 ? 12.149 4.871 7.476 1.00 93.81 373 PHE A N 1
ATOM 2942 C CA . PHE A 1 373 ? 11.364 3.821 8.117 1.00 93.81 373 PHE A CA 1
ATOM 2943 C C . PHE A 1 373 ? 11.458 3.876 9.648 1.00 93.81 373 PHE A C 1
ATOM 2945 O O . PHE A 1 373 ? 10.425 3.789 10.302 1.00 93.81 373 PHE A O 1
ATOM 2952 N N . GLU A 1 374 ? 12.645 4.087 10.222 1.00 93.94 374 GLU A N 1
ATOM 2953 C CA . GLU A 1 374 ? 12.836 4.286 11.669 1.00 93.94 374 GLU A CA 1
ATOM 2954 C C . GLU A 1 374 ? 12.032 5.490 12.175 1.00 93.94 374 GLU A C 1
ATOM 2956 O O . GLU A 1 374 ? 11.236 5.369 13.102 1.00 93.94 374 GLU A O 1
ATOM 2961 N N . ARG A 1 375 ? 12.136 6.637 11.493 1.00 91.50 375 ARG A N 1
ATOM 2962 C CA . ARG A 1 375 ? 11.340 7.824 11.833 1.00 91.50 375 ARG A CA 1
ATOM 2963 C C . ARG A 1 375 ? 9.835 7.564 11.734 1.00 91.50 375 ARG A C 1
ATOM 2965 O O . ARG A 1 375 ? 9.070 8.050 12.562 1.00 91.50 375 ARG A O 1
ATOM 2972 N N . LEU A 1 376 ? 9.392 6.823 10.719 1.00 91.38 376 LEU A N 1
ATOM 2973 C CA . LEU A 1 376 ? 7.987 6.444 10.575 1.00 91.38 376 LEU A CA 1
ATOM 2974 C C . LEU A 1 376 ? 7.546 5.503 11.703 1.00 91.38 376 LEU A C 1
ATOM 2976 O O . LEU A 1 376 ? 6.446 5.662 12.224 1.00 91.38 376 LEU A O 1
ATOM 2980 N N . GLN A 1 377 ? 8.397 4.561 12.113 1.00 92.81 377 GLN A N 1
ATOM 2981 C CA . GLN A 1 377 ? 8.141 3.688 13.257 1.00 92.81 377 GLN A CA 1
ATOM 2982 C C . GLN A 1 377 ? 7.947 4.505 14.538 1.00 92.81 377 GLN A C 1
ATOM 2984 O O . GLN A 1 377 ? 6.963 4.288 15.247 1.00 92.81 377 GLN A O 1
ATOM 2989 N N . ASP A 1 378 ? 8.820 5.482 14.789 1.00 92.25 378 ASP A N 1
ATOM 2990 C CA . ASP A 1 378 ? 8.693 6.399 15.922 1.00 92.25 378 ASP A CA 1
ATOM 2991 C C . ASP A 1 378 ? 7.396 7.215 15.840 1.00 92.25 378 ASP A C 1
ATOM 2993 O O . ASP A 1 378 ? 6.647 7.291 16.813 1.00 92.25 378 ASP A O 1
ATOM 2997 N N . ASN A 1 379 ? 7.064 7.770 14.671 1.00 89.50 379 ASN A N 1
ATOM 2998 C CA . ASN A 1 379 ? 5.819 8.516 14.473 1.00 89.50 379 ASN A CA 1
ATOM 2999 C C . ASN A 1 379 ? 4.580 7.647 14.736 1.00 89.50 379 ASN A C 1
ATOM 3001 O O . ASN A 1 379 ? 3.658 8.079 15.428 1.00 89.50 379 ASN A O 1
ATOM 3005 N N . ILE A 1 380 ? 4.556 6.409 14.231 1.00 91.31 380 ILE A N 1
ATOM 3006 C CA . ILE A 1 380 ? 3.470 5.457 14.494 1.00 91.31 380 ILE A CA 1
ATOM 3007 C C . ILE A 1 380 ? 3.365 5.178 15.996 1.00 91.31 380 ILE A C 1
ATOM 3009 O O . ILE A 1 380 ? 2.262 5.198 16.545 1.00 91.31 380 ILE A O 1
ATOM 3013 N N . ARG A 1 381 ? 4.493 4.954 16.678 1.00 93.38 381 ARG A N 1
ATOM 3014 C CA . ARG A 1 381 ? 4.517 4.705 18.121 1.00 93.38 381 ARG A CA 1
ATOM 3015 C C . ARG A 1 381 ? 3.982 5.895 18.910 1.00 93.38 381 ARG A C 1
ATOM 3017 O O . ARG A 1 381 ? 3.025 5.749 19.666 1.00 93.38 381 ARG A O 1
ATOM 3024 N N . PHE A 1 382 ? 4.604 7.056 18.744 1.00 90.00 382 PHE A N 1
ATOM 3025 C CA . PHE A 1 382 ? 4.386 8.199 19.623 1.00 90.00 382 PHE A CA 1
ATOM 3026 C C . PHE A 1 382 ? 3.131 8.997 19.282 1.00 90.00 382 PHE A C 1
ATOM 3028 O O . PHE A 1 382 ? 2.496 9.518 20.194 1.00 90.00 382 PHE A O 1
ATOM 3035 N N . LEU A 1 383 ? 2.757 9.094 18.004 1.00 86.31 383 LEU A N 1
ATOM 3036 C CA . LEU A 1 383 ? 1.626 9.927 17.582 1.00 86.31 383 LEU A CA 1
ATOM 3037 C C . LEU A 1 383 ? 0.334 9.131 17.427 1.00 86.31 383 LEU A C 1
ATOM 3039 O O . LEU A 1 383 ? -0.739 9.668 17.687 1.00 86.31 383 LEU A O 1
ATOM 3043 N N . VAL A 1 384 ? 0.420 7.868 17.001 1.00 89.19 384 VAL A N 1
ATOM 3044 C CA . VAL A 1 384 ? -0.771 7.064 16.704 1.00 89.19 384 VAL A CA 1
ATOM 3045 C C . VAL A 1 384 ? -1.072 6.085 17.829 1.00 89.19 384 VAL A C 1
ATOM 3047 O O . VAL A 1 384 ? -2.154 6.143 18.407 1.00 89.19 384 VAL A O 1
ATOM 3050 N N . LEU A 1 385 ? -0.137 5.194 18.166 1.00 91.75 385 LEU A N 1
ATOM 3051 C CA . LEU A 1 385 ? -0.390 4.135 19.145 1.00 91.75 385 LEU A CA 1
ATOM 3052 C C . LEU A 1 385 ? -0.635 4.689 20.550 1.00 91.75 385 LEU A C 1
ATOM 3054 O O . LEU A 1 385 ? -1.624 4.297 21.164 1.00 91.75 385 LEU A O 1
ATOM 3058 N N . ASN A 1 386 ? 0.192 5.629 21.015 1.00 92.19 386 ASN A N 1
ATOM 3059 C CA . ASN A 1 386 ? -0.008 6.266 22.321 1.00 92.19 386 ASN A CA 1
ATOM 3060 C C . ASN A 1 386 ? -1.346 7.019 22.386 1.00 92.19 386 ASN A C 1
ATOM 3062 O O . ASN A 1 386 ? -2.097 6.850 23.339 1.00 92.19 386 ASN A O 1
ATOM 3066 N N . TYR A 1 387 ? -1.691 7.783 21.342 1.00 90.19 387 TYR A N 1
ATOM 3067 C CA . TYR A 1 387 ? -2.982 8.473 21.282 1.00 90.19 387 TYR A CA 1
ATOM 3068 C C . TYR A 1 387 ? -4.160 7.488 21.338 1.00 90.19 387 TYR A C 1
ATOM 3070 O O . TYR A 1 387 ? -5.129 7.706 22.062 1.00 90.19 387 TYR A O 1
ATOM 3078 N N . VAL A 1 388 ? -4.092 6.393 20.574 1.00 90.12 388 VAL A N 1
ATOM 3079 C CA . VAL A 1 388 ? -5.142 5.367 20.566 1.00 90.12 388 VAL A CA 1
ATOM 3080 C C . VAL A 1 388 ? -5.268 4.697 21.936 1.00 90.12 388 VAL A C 1
ATOM 3082 O O . VAL A 1 388 ? -6.386 4.446 22.379 1.00 90.12 388 VAL A O 1
ATOM 3085 N N . GLU A 1 389 ? -4.154 4.431 22.616 1.00 92.75 389 GLU A N 1
ATOM 3086 C CA . GLU A 1 389 ? -4.136 3.873 23.971 1.00 92.75 389 GLU A CA 1
ATOM 3087 C C . GLU A 1 389 ? -4.782 4.825 24.988 1.00 92.75 389 GLU A C 1
ATOM 3089 O O . GLU A 1 389 ? -5.672 4.415 25.736 1.00 92.75 389 GLU A O 1
ATOM 3094 N N . GLU A 1 390 ? -4.427 6.110 24.950 1.00 91.56 390 GLU A N 1
ATOM 3095 C CA . GLU A 1 390 ? -5.048 7.150 25.777 1.00 91.56 390 GLU A CA 1
ATOM 3096 C C . GLU A 1 390 ? -6.555 7.270 25.506 1.00 91.56 390 GLU A C 1
ATOM 3098 O O . GLU A 1 390 ? -7.355 7.302 26.442 1.00 91.56 390 GLU A O 1
ATOM 3103 N N . ALA A 1 391 ? -6.965 7.267 24.235 1.00 89.81 391 ALA A N 1
ATOM 3104 C CA . ALA A 1 391 ? -8.368 7.347 23.835 1.00 89.81 391 ALA A CA 1
ATOM 3105 C C . ALA A 1 391 ? -9.183 6.120 24.283 1.00 89.81 391 ALA A C 1
ATOM 3107 O O . ALA A 1 391 ? -10.342 6.258 24.678 1.00 89.81 391 ALA A O 1
ATOM 3108 N N . ILE A 1 392 ? -8.595 4.917 24.249 1.00 90.75 392 ILE A N 1
ATOM 3109 C CA . ILE A 1 392 ? -9.224 3.705 24.798 1.00 90.75 392 ILE A CA 1
ATOM 3110 C C . ILE A 1 392 ? -9.425 3.864 26.310 1.00 90.75 392 ILE A C 1
ATOM 3112 O O . ILE A 1 392 ? -10.531 3.618 26.799 1.00 90.75 392 ILE A O 1
ATOM 3116 N N . GLY A 1 393 ? -8.404 4.337 27.031 1.00 91.56 393 GLY A N 1
ATOM 3117 C CA . GLY A 1 393 ? -8.502 4.622 28.463 1.00 91.56 393 GLY A CA 1
ATOM 3118 C C . GLY A 1 393 ? -9.564 5.679 28.791 1.00 91.56 393 GLY A C 1
ATOM 3119 O O . GLY A 1 393 ? -10.332 5.514 29.741 1.00 91.56 393 GLY A O 1
ATOM 3120 N N . GLU A 1 394 ? -9.681 6.733 27.976 1.00 89.88 394 GLU A N 1
ATOM 3121 C CA . GLU A 1 394 ? -10.729 7.750 28.121 1.00 89.88 394 GLU A CA 1
ATOM 3122 C C . GLU A 1 394 ? -12.130 7.148 27.937 1.00 89.88 394 GLU A C 1
ATOM 3124 O O . GLU A 1 394 ? -13.021 7.423 28.741 1.00 89.88 394 GLU A O 1
ATOM 3129 N N . ILE A 1 395 ? -12.337 6.285 26.935 1.00 87.75 395 ILE A N 1
ATOM 3130 C CA . ILE A 1 395 ? -13.626 5.603 26.720 1.00 87.75 395 ILE A CA 1
ATOM 3131 C C . ILE A 1 395 ? -14.004 4.728 27.919 1.00 87.75 395 ILE A C 1
ATOM 3133 O O . ILE A 1 395 ? -15.160 4.750 28.348 1.00 87.75 395 ILE A O 1
ATOM 3137 N N . GLU A 1 396 ? -13.053 3.982 28.479 1.00 87.88 396 GLU A N 1
ATOM 3138 C CA . GLU A 1 396 ? -13.280 3.166 29.678 1.00 87.88 396 GLU A CA 1
ATOM 3139 C C . GLU A 1 396 ? -13.625 4.044 30.892 1.00 87.88 396 GLU A C 1
ATOM 3141 O O . GLU A 1 396 ? -14.582 3.764 31.620 1.00 87.88 396 GLU A O 1
ATOM 3146 N N . GLY A 1 397 ? -12.926 5.171 31.061 1.00 86.75 397 GLY A N 1
ATOM 3147 C CA . GLY A 1 397 ? -13.233 6.174 32.082 1.00 86.75 397 GLY A CA 1
ATOM 3148 C C . GLY A 1 397 ? -14.628 6.791 31.926 1.00 86.75 397 GLY A C 1
ATOM 3149 O O . GLY A 1 397 ? -15.361 6.936 32.911 1.00 86.75 397 GLY A O 1
ATOM 3150 N N . LEU A 1 398 ? -15.036 7.105 30.695 1.00 82.69 398 LEU A N 1
ATOM 3151 C CA . LEU A 1 398 ? -16.370 7.620 30.379 1.00 82.69 398 LEU A CA 1
ATOM 3152 C C . LEU A 1 398 ? -17.460 6.576 30.652 1.00 82.69 398 LEU A C 1
ATOM 3154 O O . LEU A 1 398 ? -18.497 6.921 31.221 1.00 82.69 398 LEU A O 1
ATOM 3158 N N . HIS A 1 399 ? -17.219 5.306 30.314 1.00 82.25 399 HIS A N 1
ATOM 3159 C CA . HIS A 1 399 ? -18.141 4.208 30.607 1.00 82.25 399 HIS A CA 1
ATOM 3160 C C . HIS A 1 399 ? -18.360 4.043 32.119 1.00 82.25 399 HIS A C 1
ATOM 3162 O O . HIS A 1 399 ? -19.502 4.010 32.583 1.00 82.25 399 HIS A O 1
ATOM 3168 N N . ASN A 1 400 ? -17.274 4.038 32.897 1.00 83.75 400 ASN A N 1
ATOM 3169 C CA . ASN A 1 400 ? -17.329 3.938 34.357 1.00 83.75 400 ASN A CA 1
ATOM 3170 C C . ASN A 1 400 ? -18.036 5.142 34.993 1.00 83.75 400 ASN A C 1
ATOM 3172 O O . ASN A 1 400 ? -18.884 4.982 35.869 1.00 83.75 400 ASN A O 1
ATOM 3176 N N . THR A 1 401 ? -17.729 6.355 34.526 1.00 80.56 401 THR A N 1
ATOM 3177 C CA . THR A 1 401 ? -18.370 7.591 35.005 1.00 80.56 401 THR A CA 1
ATOM 3178 C C . THR A 1 401 ? -19.873 7.555 34.755 1.00 80.56 401 THR A C 1
ATOM 3180 O O . THR A 1 401 ? -20.667 7.848 35.650 1.00 80.56 401 THR A O 1
ATOM 3183 N N . TYR A 1 402 ? -20.274 7.136 33.556 1.00 76.62 402 TYR A N 1
ATOM 3184 C CA . TYR A 1 402 ? -21.675 6.980 33.200 1.00 76.62 402 TYR A CA 1
ATOM 3185 C C . TYR A 1 402 ? -22.394 5.966 34.111 1.00 76.62 402 TYR A C 1
ATOM 3187 O O . TYR A 1 402 ? -23.467 6.265 34.648 1.00 76.62 402 TYR A O 1
ATOM 3195 N N . PHE A 1 403 ? -21.798 4.789 34.333 1.00 79.00 403 PHE A N 1
ATOM 3196 C CA . PHE A 1 403 ? -22.376 3.747 35.187 1.00 79.00 403 PHE A CA 1
ATOM 3197 C C . PHE A 1 403 ? -22.520 4.204 36.646 1.00 79.00 403 PHE A C 1
ATOM 3199 O O . PHE A 1 403 ? -23.586 4.043 37.250 1.00 79.00 403 PHE A O 1
ATOM 3206 N N . ASN A 1 404 ? -21.485 4.846 37.194 1.00 81.06 404 ASN A N 1
ATOM 3207 C CA . ASN A 1 404 ? -21.495 5.378 38.558 1.00 81.06 404 ASN A CA 1
ATOM 3208 C C . ASN A 1 404 ? -22.612 6.408 38.756 1.00 81.06 404 ASN A C 1
ATOM 3210 O O . ASN A 1 404 ? -23.339 6.360 39.748 1.00 81.06 404 ASN A O 1
ATOM 3214 N N . ILE A 1 405 ? -22.791 7.314 37.794 1.00 73.06 405 ILE A N 1
ATOM 3215 C CA . ILE A 1 405 ? -23.818 8.356 37.885 1.00 73.06 405 ILE A CA 1
ATOM 3216 C C . ILE A 1 405 ? -25.224 7.771 37.743 1.00 73.06 405 ILE A C 1
ATOM 3218 O O . ILE A 1 405 ? -26.137 8.193 38.455 1.00 73.06 405 ILE A O 1
ATOM 3222 N N . THR A 1 406 ? -25.409 6.791 36.858 1.00 75.06 406 THR A N 1
ATOM 3223 C CA . THR A 1 406 ? -26.694 6.087 36.714 1.00 75.06 406 THR A CA 1
ATOM 3224 C C . THR A 1 406 ? -27.071 5.408 38.032 1.00 75.06 406 THR A C 1
ATOM 3226 O O . THR A 1 406 ? -28.142 5.665 38.578 1.00 75.06 406 THR A O 1
ATOM 3229 N N . THR A 1 407 ? -26.126 4.678 38.629 1.00 80.38 407 THR A N 1
ATOM 3230 C CA . THR A 1 407 ? -26.302 4.018 39.932 1.00 80.38 407 THR A CA 1
ATOM 3231 C C . THR A 1 407 ? -26.633 5.018 41.048 1.00 80.38 407 THR A C 1
ATOM 3233 O O . THR A 1 407 ? -27.518 4.776 41.873 1.00 80.38 407 THR A O 1
ATOM 3236 N N . GLN A 1 408 ? -25.964 6.178 41.079 1.00 80.31 408 GLN A N 1
ATOM 3237 C CA . GLN A 1 408 ? -26.253 7.232 42.054 1.00 80.31 408 GLN A CA 1
ATOM 3238 C C . GLN A 1 408 ? -27.678 7.781 41.896 1.00 80.31 408 GLN A C 1
ATOM 3240 O O . GLN A 1 408 ? -28.373 7.984 42.895 1.00 80.31 408 GLN A O 1
ATOM 3245 N N . LYS A 1 409 ? -28.133 8.006 40.657 1.00 76.62 409 LYS A N 1
ATOM 3246 C CA . LYS A 1 409 ? -29.494 8.489 40.381 1.00 76.62 409 LYS A CA 1
ATOM 3247 C C . LYS A 1 409 ? -30.553 7.469 40.792 1.00 76.62 409 LYS A C 1
ATOM 3249 O O . LYS A 1 409 ? -31.518 7.864 41.449 1.00 76.62 409 LYS A O 1
ATOM 3254 N N . ASP A 1 410 ? -30.348 6.189 40.499 1.00 79.81 410 ASP A N 1
ATOM 3255 C CA . ASP A 1 410 ? -31.264 5.114 40.904 1.00 79.81 410 ASP A CA 1
ATOM 3256 C C . ASP A 1 410 ? -31.363 5.007 42.429 1.00 79.81 410 ASP A C 1
ATOM 3258 O O . ASP A 1 410 ? -32.457 4.893 42.992 1.00 79.81 410 ASP A O 1
ATOM 3262 N N . SER A 1 411 ? -30.232 5.152 43.124 1.00 83.81 411 SER A N 1
ATOM 3263 C CA . SER A 1 411 ? -30.192 5.188 44.586 1.00 83.81 411 SER A CA 1
ATOM 3264 C C . SER A 1 411 ? -30.957 6.396 45.151 1.00 83.81 411 SER A C 1
ATOM 3266 O O . SER A 1 411 ? -31.783 6.248 46.055 1.00 83.81 411 SER A O 1
ATOM 3268 N N . MET A 1 412 ? -30.789 7.591 44.567 1.00 82.44 412 MET A N 1
ATOM 3269 C CA . MET A 1 412 ? -31.552 8.787 44.958 1.00 82.44 412 MET A CA 1
ATOM 3270 C C . MET A 1 412 ? -33.057 8.652 44.689 1.00 82.44 412 MET A C 1
ATOM 3272 O O . MET A 1 412 ? -33.869 9.094 45.506 1.00 82.44 412 MET A O 1
ATOM 3276 N N . ALA A 1 413 ? -33.445 8.067 43.553 1.00 81.88 413 ALA A N 1
ATOM 3277 C CA . ALA A 1 413 ? -34.844 7.816 43.218 1.00 81.88 413 ALA A CA 1
ATOM 3278 C C . ALA A 1 413 ? -35.475 6.833 44.213 1.00 81.88 413 ALA A C 1
ATOM 3280 O O . ALA A 1 413 ? -36.552 7.103 44.746 1.00 81.88 413 ALA A O 1
ATOM 3281 N N . THR A 1 414 ? -34.759 5.758 44.546 1.00 86.38 414 THR A N 1
ATOM 3282 C CA . THR A 1 414 ? -35.178 4.759 45.537 1.00 86.38 414 THR A CA 1
ATOM 3283 C C . THR A 1 414 ? -35.305 5.370 46.933 1.00 86.38 414 THR A C 1
ATOM 3285 O O . THR A 1 414 ? -36.301 5.140 47.622 1.00 86.38 414 THR A O 1
ATOM 3288 N N . ALA A 1 415 ? -34.357 6.219 47.342 1.00 84.38 415 ALA A N 1
ATOM 3289 C CA . ALA A 1 415 ? -34.417 6.932 48.617 1.00 84.38 415 ALA A CA 1
ATOM 3290 C C . ALA A 1 415 ? -35.631 7.874 48.698 1.00 84.38 415 ALA A C 1
ATOM 3292 O O . ALA A 1 415 ? -36.337 7.891 49.709 1.00 84.38 415 ALA A O 1
ATOM 3293 N N . LYS A 1 416 ? -35.932 8.616 47.621 1.00 84.31 416 LYS A N 1
ATOM 3294 C CA . LYS A 1 416 ? -37.140 9.457 47.532 1.00 84.31 416 LYS A CA 1
ATOM 3295 C C . LYS A 1 416 ? -38.419 8.626 47.605 1.00 84.31 416 LYS A C 1
ATOM 3297 O O . LYS A 1 416 ? -39.332 8.991 48.341 1.00 84.31 416 LYS A O 1
ATOM 3302 N N . LEU A 1 417 ? -38.475 7.509 46.881 1.00 86.94 417 LEU A N 1
ATOM 3303 C CA . LEU A 1 417 ? -39.626 6.607 46.887 1.00 86.94 417 LEU A CA 1
ATOM 3304 C C . LEU A 1 417 ? -39.868 6.033 48.290 1.00 86.94 417 LEU A C 1
ATOM 3306 O O . LEU A 1 417 ? -40.992 6.054 48.782 1.00 86.94 417 LEU A O 1
ATOM 3310 N N . THR A 1 418 ? -38.797 5.609 48.962 1.00 88.62 418 THR A N 1
ATOM 3311 C CA . THR A 1 418 ? -38.837 5.080 50.332 1.00 88.62 418 THR A CA 1
ATOM 3312 C C . THR A 1 418 ? -39.287 6.148 51.327 1.00 88.62 418 THR A C 1
ATOM 3314 O O . THR A 1 418 ? -40.135 5.880 52.178 1.00 88.62 418 THR A O 1
ATOM 3317 N N . SER A 1 419 ? -38.782 7.380 51.202 1.00 86.25 419 SER A N 1
ATOM 3318 C CA . SER A 1 419 ? -39.214 8.515 52.027 1.00 86.25 419 SER A CA 1
ATOM 3319 C C . SER A 1 419 ? -40.708 8.805 51.854 1.00 86.25 419 SER A C 1
ATOM 3321 O O . SER A 1 419 ? -41.444 8.878 52.839 1.00 86.25 419 SER A O 1
ATOM 3323 N N . ASN A 1 420 ? -41.187 8.867 50.607 1.00 86.44 420 ASN A N 1
ATOM 3324 C CA . ASN A 1 420 ? -42.600 9.091 50.300 1.00 86.44 420 ASN A CA 1
ATOM 3325 C C . ASN A 1 420 ? -43.488 7.949 50.811 1.00 86.44 420 ASN A C 1
ATOM 3327 O O . ASN A 1 420 ? -44.528 8.211 51.407 1.00 86.44 420 ASN A O 1
ATOM 3331 N N . ALA A 1 421 ? -43.070 6.693 50.637 1.00 84.94 421 ALA A N 1
ATOM 3332 C CA . ALA A 1 421 ? -43.781 5.530 51.162 1.00 84.94 421 ALA A CA 1
ATOM 3333 C C . ALA A 1 421 ? -43.847 5.549 52.698 1.00 84.94 421 ALA A C 1
ATOM 3335 O O . ALA A 1 421 ? -44.892 5.272 53.283 1.00 84.94 421 ALA A O 1
ATOM 3336 N N . THR A 1 422 ? -42.758 5.948 53.359 1.00 84.56 422 THR A N 1
ATOM 3337 C CA . THR A 1 422 ? -42.717 6.112 54.819 1.00 84.56 422 THR A CA 1
ATOM 3338 C C . THR A 1 422 ? -43.657 7.228 55.275 1.00 84.56 422 THR A C 1
ATOM 3340 O O . THR A 1 422 ? -44.332 7.095 56.292 1.00 84.56 422 THR A O 1
ATOM 3343 N N . LEU A 1 423 ? -43.729 8.328 54.525 1.00 80.38 423 LEU A N 1
ATOM 3344 C CA . LEU A 1 423 ? -44.602 9.460 54.824 1.00 80.38 423 LEU A CA 1
ATOM 3345 C C . LEU A 1 423 ? -46.083 9.103 54.623 1.00 80.38 423 LEU A C 1
ATOM 3347 O O . LEU A 1 423 ? -46.903 9.413 55.484 1.00 80.38 423 LEU A O 1
ATOM 3351 N N . LEU A 1 424 ? -46.407 8.377 53.550 1.00 77.06 424 LEU A N 1
ATOM 3352 C CA . LEU A 1 424 ? -47.734 7.801 53.312 1.00 77.06 424 LEU A CA 1
ATOM 3353 C C . LEU A 1 424 ? -48.129 6.805 54.405 1.00 77.06 424 LEU A C 1
ATOM 3355 O O . LEU A 1 424 ? -49.249 6.862 54.896 1.00 77.06 424 LEU A O 1
ATOM 3359 N N . SER A 1 425 ? -47.206 5.942 54.831 1.00 78.50 425 SER A N 1
ATOM 3360 C CA . SER A 1 425 ? -47.429 5.017 55.947 1.00 78.50 425 SER A CA 1
ATOM 3361 C C . SER A 1 425 ? -47.724 5.768 57.252 1.00 78.50 425 SER A C 1
ATOM 3363 O O . SER A 1 425 ? -48.706 5.470 57.930 1.00 78.50 425 SER A O 1
ATOM 3365 N N . LYS A 1 426 ? -46.956 6.823 57.565 1.00 79.31 426 LYS A N 1
ATOM 3366 C CA . LYS A 1 426 ? -47.214 7.689 58.729 1.00 79.31 426 LYS A CA 1
ATOM 3367 C C . LYS A 1 426 ? -48.573 8.391 58.652 1.00 79.31 426 LYS A C 1
ATOM 3369 O O . LYS A 1 426 ? -49.273 8.431 59.658 1.00 79.31 426 LYS A O 1
ATOM 3374 N N . LEU A 1 427 ? -48.955 8.916 57.485 1.00 74.50 427 LEU A N 1
ATOM 3375 C CA . LEU A 1 427 ? -50.283 9.504 57.267 1.00 74.50 427 LEU A CA 1
ATOM 3376 C C . LEU A 1 427 ? -51.386 8.452 57.441 1.00 74.50 427 LEU A C 1
ATOM 3378 O O . LEU A 1 427 ? -52.348 8.701 58.155 1.00 74.50 427 LEU A O 1
ATOM 3382 N N . GLY A 1 428 ? -51.225 7.256 56.874 1.00 71.88 428 GLY A N 1
ATOM 3383 C CA . GLY A 1 428 ? -52.179 6.157 57.029 1.00 71.88 428 GLY A CA 1
ATOM 3384 C C . GLY A 1 428 ? -52.414 5.779 58.493 1.00 71.88 428 GLY A C 1
ATOM 3385 O O . GLY A 1 428 ? -53.558 5.650 58.912 1.00 71.88 428 GLY A O 1
ATOM 3386 N N . VAL A 1 429 ? -51.354 5.691 59.304 1.00 74.75 429 VAL A N 1
ATOM 3387 C CA . VAL A 1 429 ? -51.458 5.438 60.756 1.00 74.75 429 VAL A CA 1
ATOM 3388 C C . VAL A 1 429 ? -52.145 6.587 61.507 1.00 74.75 429 VAL A C 1
ATOM 3390 O O . VAL A 1 429 ? -52.818 6.341 62.502 1.00 74.75 429 VAL A O 1
ATOM 3393 N N . LEU A 1 430 ? -52.009 7.830 61.038 1.00 65.25 430 LEU A N 1
ATOM 3394 C CA . LEU A 1 430 ? -52.692 9.000 61.604 1.00 65.25 430 LEU A CA 1
ATOM 3395 C C . LEU A 1 430 ? -54.190 9.048 61.267 1.00 65.25 430 LEU A C 1
ATOM 3397 O O . LEU A 1 430 ? -54.967 9.536 62.084 1.00 65.25 430 LEU A O 1
ATOM 3401 N N . PHE A 1 431 ? -54.600 8.544 60.100 1.00 61.84 431 PHE A N 1
ATOM 3402 C CA . PHE A 1 431 ? -55.999 8.575 59.650 1.00 61.84 431 PHE A CA 1
ATOM 3403 C C . PHE A 1 431 ? -56.788 7.290 59.959 1.00 61.84 431 PHE A C 1
ATOM 3405 O O . PHE A 1 431 ? -58.003 7.355 60.120 1.00 61.84 431 PHE A O 1
ATOM 3412 N N . LEU A 1 432 ? -56.114 6.155 60.174 1.00 61.78 432 LEU A N 1
ATOM 3413 C CA . LEU A 1 432 ? -56.735 4.895 60.613 1.00 61.78 432 LEU A CA 1
ATOM 3414 C C . LEU A 1 432 ? -57.604 5.010 61.895 1.00 61.78 432 LEU A C 1
ATOM 3416 O O . LEU A 1 432 ? -58.665 4.390 61.933 1.00 61.78 432 LEU A O 1
ATOM 3420 N N . PRO A 1 433 ? -57.232 5.786 62.938 1.00 56.97 433 PRO A N 1
ATOM 3421 C CA . PRO A 1 433 ? -58.062 5.959 64.134 1.00 56.97 433 PRO A CA 1
ATOM 3422 C C . PRO A 1 433 ? -59.241 6.924 63.940 1.00 56.97 433 PRO A C 1
ATOM 3424 O O . PRO A 1 433 ? -60.211 6.845 64.688 1.00 56.97 433 PRO A O 1
ATOM 3427 N N . LEU A 1 434 ? -59.164 7.845 62.972 1.00 52.72 434 LEU A N 1
ATOM 3428 C CA . LEU A 1 434 ? -60.202 8.854 62.720 1.00 52.72 434 LEU A CA 1
ATOM 3429 C C . LEU A 1 434 ? -61.382 8.262 61.941 1.00 52.72 434 LEU A C 1
ATOM 3431 O O . LEU A 1 434 ? -62.530 8.529 62.290 1.00 52.72 434 LEU A O 1
ATOM 3435 N N . ASP A 1 435 ? -61.119 7.383 60.973 1.00 51.84 435 ASP A N 1
ATOM 3436 C CA . ASP A 1 435 ? -62.179 6.685 60.234 1.00 51.84 435 ASP A CA 1
ATOM 3437 C C . ASP A 1 435 ? -62.937 5.678 61.120 1.00 51.84 435 ASP A C 1
ATOM 3439 O O . ASP A 1 435 ? -64.148 5.505 60.978 1.00 51.84 435 ASP A O 1
ATOM 3443 N N . ALA A 1 436 ? -62.262 5.075 62.107 1.00 53.41 436 ALA A N 1
ATOM 3444 C CA . ALA A 1 436 ? -62.894 4.205 63.103 1.00 53.41 436 ALA A CA 1
ATOM 3445 C C . ALA A 1 436 ? -63.772 4.965 64.122 1.00 53.41 436 ALA A C 1
ATOM 3447 O O . ALA A 1 436 ? -64.629 4.352 64.754 1.00 53.41 436 ALA A O 1
ATOM 3448 N N . PHE A 1 437 ? -63.580 6.280 64.286 1.00 51.50 437 PHE A N 1
ATOM 3449 C CA . PHE A 1 437 ? -64.345 7.114 65.226 1.00 51.50 437 PHE A CA 1
ATOM 3450 C C . PHE A 1 437 ? -65.499 7.882 64.554 1.00 51.50 437 PHE A C 1
ATOM 3452 O O . PHE A 1 437 ? -66.427 8.304 65.235 1.00 51.50 437 PHE A O 1
ATOM 3459 N N . VAL A 1 438 ? -65.464 8.058 63.227 1.00 52.97 438 VAL A N 1
ATOM 3460 C CA . VAL A 1 438 ? -66.528 8.720 62.440 1.00 52.97 438 VAL A CA 1
ATOM 3461 C C . VAL A 1 438 ? -67.561 7.716 61.887 1.00 52.97 438 VAL A C 1
ATOM 3463 O O . VAL A 1 438 ? -68.645 8.119 61.474 1.00 52.97 438 VAL A O 1
ATOM 3466 N N . GLY A 1 439 ? -67.266 6.411 61.916 1.00 51.91 439 GLY A N 1
ATOM 3467 C CA . GLY A 1 439 ? -68.172 5.329 61.496 1.00 51.91 439 GLY A CA 1
ATOM 3468 C C . GLY A 1 439 ? -68.938 4.605 62.617 1.00 51.91 439 GLY A C 1
ATOM 3469 O O . GLY A 1 439 ? -69.402 3.491 62.374 1.00 51.91 439 GLY A O 1
ATOM 3470 N N . GLY A 1 440 ? -69.022 5.180 63.824 1.00 43.78 440 GLY A N 1
ATOM 3471 C CA . GLY A 1 440 ? -69.728 4.620 64.991 1.00 43.78 440 GLY A CA 1
ATOM 3472 C C . GLY A 1 440 ? -71.109 5.214 65.225 1.00 43.78 440 GLY A C 1
ATOM 3473 O O . GLY A 1 440 ? -71.231 6.454 65.107 1.00 43.78 440 GLY A O 1
#

Secondary structure (DSSP, 8-state):
-------EETTSHHHHHHHHHHHHSTT--EEEEEE-SS-EEEEES--HHHHHHHHSTTTSPPPTT--EEEEEEE-GGG-HHHHHHHHHHHT--HHHHHHHTPPPPS-TTS---------S-SSS-----GGG-----THHHHHHHHH-------HHHHHHTSSS-EEEEE-SSEEEEEEEEEEEEE-TTS-EEEEEEEEEEEEETTSEEEEEE---TTS---HHHHHHHTHHHHHHHHHTSGGGGGGS-TTT---SSPPTTSPPPPHHHHHHHHHHHHH--HHHHHHHHHHHHHHHHHHHHHHHHHHHTT-HHHHHHHHHHHHHHHHHHHHHHHHHHHHHHHHHHHHGGGB--TTS---TTS--B-HHHHHHHHHHHHHIIIIIIHHHHHHHHHHHHHHHHHHHHHHHHHHHHHHHHHHHHHHHHHHHHHHHHHHHHH--

Foldseek 3Di:
DAALPQKDWCQDPVNVVVQLVLLLDLPWFKKKWQFWQPTIIIGTPQDLVSLLLVLPDVNYDHDVLRQAMEIEGEALLVVLSNLVSVCVSQVPDPVRSVLLNFADDLDLPDDQPPVPPPPDPVPDDDDPDPVPPDDDDPVVVVVVVVPPDPPVPRPNSVCSNDLWDKDWDDDLFKIKIKTWDWFQDQDPVRATDTDTWIKMWMFGLSLYIYIYTHNPPSYVDDSVNSCRVCVLVSLLSLLSHPNCVVVDDPVAADRLHDPPPDDIQHSQNSSLRSSLSVLDPPVSLVVVLVSLVVLLVVLVVLLVVVLPPPDLPVNCVPNVVSLVVSLSVLVSVLVRLVVLLVVLVVLLVQADDPPPPDDSSGGHHYPVSNVSSVVVSVCSVPVRNVSSVVSNVVSVVSVVVSVVSVVVVVVVVVVVVVVVVVVVVVVCVVCVVVVVVVVD

Nearest PDB structures (foldseek):
  5aii-assembly1_H  TM=5.065E-01  e=1.106E+00  unidentified

Solvent-accessible surface area (backbone atoms only — not comparable to full-atom values): 24511 Å² total; per-residue (Å²): 129,74,65,59,77,69,66,41,56,30,62,36,79,64,50,35,49,53,51,51,54,45,68,51,37,90,82,43,44,33,37,39,34,34,30,27,48,84,39,24,30,35,30,69,56,71,48,59,70,53,39,45,31,51,47,36,89,80,16,47,66,71,54,87,62,10,52,12,35,39,38,39,34,45,29,38,44,83,36,55,64,46,52,48,34,52,26,65,61,46,56,54,49,72,65,56,52,51,54,52,41,47,73,72,68,63,67,87,77,66,68,80,76,72,82,66,77,75,72,77,74,88,82,63,82,79,82,77,68,84,88,69,78,72,84,78,63,74,63,56,65,54,48,58,62,66,66,54,67,85,68,81,75,51,59,62,66,60,41,69,75,40,70,52,51,73,49,76,50,77,45,78,33,26,42,35,41,32,38,63,46,68,30,68,43,70,42,97,87,73,49,71,39,86,41,75,46,47,35,34,46,29,46,32,34,80,12,34,26,39,38,39,31,59,58,71,70,60,42,97,68,52,74,65,56,47,39,54,68,42,40,61,62,52,54,58,55,40,26,57,19,77,83,22,54,79,69,42,53,83,90,80,44,80,58,83,39,58,67,94,89,63,82,80,52,46,22,51,52,43,22,24,42,48,53,48,57,73,69,56,55,62,69,38,52,51,54,47,51,54,51,52,50,55,52,51,51,53,49,51,52,49,52,59,56,45,66,75,65,82,48,64,72,69,48,50,72,60,46,52,60,52,53,48,53,50,47,52,52,43,53,33,46,46,44,37,54,53,44,50,45,53,49,45,61,56,55,55,72,33,51,54,60,92,89,56,96,66,62,89,61,54,49,54,31,34,62,72,34,43,54,49,47,52,54,49,41,49,46,46,46,66,64,45,45,48,47,42,53,52,50,48,51,50,52,53,51,51,51,51,52,51,51,54,51,51,54,51,50,53,52,51,51,49,50,50,52,51,51,51,51,50,50,51,50,54,50,49,66,64,46,55,63,52,58,65,64,72,75,111

Mean predic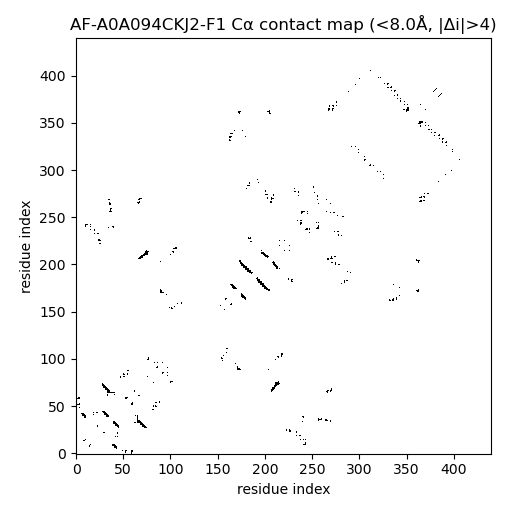ted aligned error: 11.85 Å

Radius of gyration: 30.73 Å; Cα contacts (8 Å, |Δi|>4): 552; chains: 1; bounding box: 101×67×95 Å

Sequence (440 aa):
MPTFDSFVKFDDAVRYREALECAAAKDSKNFVVDFGSRVSWIASNVGSDGFKTLMEEGGAPRTEGAPARWINIWAPDLQPDVVDAIGLRYGFSERLKAILRTTPPANSSEAPVENYTAEKEFDLPSVPDVEQGIPTPLTRLSSTLKAAKPNTRNFFNIAANFSSYQSIDIGEKFICIGANWMHPIERNSGVVEPERLWSWIVLCDDATVISFHEDPRPKDVDSKYIKTVRKNTLSVLSQLSIIGWDAADGVELISLRQRAGSKELTGIEGASNLFYYLFDDWTATYTLLMVLQGNLEKLRKKIMAGLDQNRPDALAKEIIPKLYELGKLLRSNQHLFKGYENLITRILKYEYKEGGDSSPEQVSVTQSACRRFERLQDNIRFLVLNYVEEAIGEIEGLHNTYFNITTQKDSMATAKLTSNATLLSKLGVLFLPLDAFVGG